Protein 1HQQ (pdb70)

Nearest PDB structures (foldseek):
  1hqq-assembly1_F  TM=1.083E+00  e=6.250E-01  unclassified
  1hqq-assembly1_H  TM=1.035E+00  e=6.250E-01  unclassified
  1hxz-assembly1_D  TM=1.042E+00  e=8.281E-01  unclassified
  1hxl-assembly1_C  TM=1.026E+00  e=1.023E+00  unclassified
  1hxl-assembly1_C-2  TM=1.026E+00  e=1.023E+00  unclassified

Sequence (528 aa):
GITGTWYNQLGSTFIVTAGADGALTGTYESAVGNAESRYVLTGRYDSAPATDGSGTALGWTVAWKNNYRNAHSATTWSGQYVGGAEARINTQWLLTSGTTEANAWKSTLVGHDTFTKVKRCCHPQCGAVEECGITGTWYNQLGSTFIVTAGADGALTGTYESAVGNAESRYVLTGRYDSAPATDGSGTALGWTVAWKNNYRNAHSATTWSGQYVGGAEARINTQWLLTSGTTEANAWKSTLVGHDTFTKVKRCCHPQCGAVEECGITGTWYNQLGSTFIVTAGADGALTGTYESAVGNAESRYVLTGRYDSAPATDGSGTALGWTVAWKNNYRNAHSATTWSGQYVGGAEARINTQWLLTSGTTEANAWKSTLVGHDTFTKVKRCCHPQCGAVEECGITGTWYNQLGSTFIVTAGADGALTGTYESAVGNAESRYVLTGRYDSAPATDGSGTALGWTVAWKNNYRNAHSATTWSGQYVGGAEARINTQWLLTSGTTEANAWKSTLVGHDTFTKVKRCCHPQCGAVEEC

Secondary structure (DSSP, 8-state):
---EEEE-SSSEEEEEEE-TTSEEEEEEEESS--GGG-EEEEEEE-SS--SSS--EEEEEEEEEE-SS-EEEEEEEEEEEEE-STT-EEEEEEEEEE---GGGGGG-EEEEEEEEES--/--SEEEE-TTSEEEEEEE-TTSEEEEEEEESS--GGG-EEEEEEE-SS--SSS--EEEEEEEEEE-SS-EEEEEEEEEEEEE-STT-EEEEEEEEEE---GGGGGG-EEEEEEEEES--/---EEEE-TTSEEEEEEE-TTSEEEEEEEESS--GGG-EEEEEEE-SS--SSS--EEEEEEEEEE-SS-EEEEEEEEEEEEE-STT-EEEEEEEEEE---GGGGGG-EEEEEEEEES--/--SEEEE-SSSEEEEEEE-TTSEEEEEEEESS--GGG-EEEEEEE-SS--SSS--EEEEEEEEEE-SS-EEEEEEEEEEEEE-STT-EEEEEEEEEE---GGGGGG-EEEEEEEEES--/---SGGGT--S--/---SGGGT--S--/---SGGGT--S--/---SGGGT--S--

InterPro domains:
  IPR005468 Avidin/streptavidin [PF01382] (38-156)
  IPR005468 Avidin/streptavidin [PS51326] (37-159)
  IPR005469 Avidin [PR00709] (41-55)
  IPR005469 Avidin [PR00709] (61-69)
  IPR005469 Avidin [PR00709] (90-102)
  IPR005469 Avidin [PR00709] (112-122)
  IPR005469 Avidin [PR00709] (128-139)
  IPR005469 Avidin [PR00709] (144-160)
  IPR017889 Avidin-like, conserved site [PS00577] (142-156)
  IPR036896 Avidin-like superfamily [G3DSA:2.40.128.30] (25-167)
  IPR036896 Avidin-like superfamily [SSF50876] (41-161)
  IPR051764 Avidin/Streptavidin-related [PTHR34399] (16-161)

Structure (mmCIF, N/CA/C/O backbone):
data_1HQQ
#
_entry.id   1HQQ
#
_cell.length_a   58.133
_cell.length_b   89.299
_cell.length_c   58.137
_cell.angle_alpha   90.00
_cell.angle_beta   90.57
_cell.angle_gamma   90.00
#
_symmetry.space_group_name_H-M   'P 1 21 1'
#
loop_
_entity.id
_entity.type
_entity.pdbx_description
1 polymer STREPTAVIDIN
2 polymer MP-2
3 water water
#
loop_
_atom_site.group_PDB
_atom_site.id
_atom_site.type_symbol
_atom_site.label_atom_id
_atom_site.label_alt_id
_atom_site.label_comp_id
_atom_site.label_asym_id
_atom_site.label_entity_id
_atom_site.label_seq_id
_atom_site.pdbx_PDB_ins_code
_atom_site.Cartn_x
_atom_site.Cartn_y
_atom_site.Cartn_z
_atom_site.occupancy
_atom_site.B_iso_or_equiv
_atom_site.auth_seq_id
_atom_site.auth_comp_id
_atom_site.auth_asym_id
_atom_site.auth_atom_id
_atom_site.pdbx_PDB_model_num
ATOM 1 N N . GLY A 1 6 ? 14.770 34.726 44.087 1.00 19.42 16 GLY A N 1
ATOM 2 C CA . GLY A 1 6 ? 13.418 34.181 43.780 1.00 18.92 16 GLY A CA 1
ATOM 3 C C . GLY A 1 6 ? 13.465 32.921 42.936 1.00 17.55 16 GLY A C 1
ATOM 4 O O . GLY A 1 6 ? 12.495 32.167 42.882 1.00 18.08 16 GLY A O 1
ATOM 5 N N . ILE A 1 7 ? 14.596 32.689 42.277 1.00 15.85 17 ILE A N 1
ATOM 6 C CA . ILE A 1 7 ? 14.760 31.513 41.424 1.00 14.45 17 ILE A CA 1
ATOM 7 C C . ILE A 1 7 ? 15.253 30.287 42.188 1.00 13.15 17 ILE A C 1
ATOM 8 O O . ILE A 1 7 ? 14.856 29.160 41.887 1.00 13.63 17 ILE A O 1
ATOM 13 N N . THR A 1 8 ? 16.117 30.506 43.174 1.00 11.99 18 THR A N 1
ATOM 14 C CA . THR A 1 8 ? 16.660 29.409 43.969 1.00 12.30 18 THR A CA 1
ATOM 15 C C . THR A 1 8 ? 15.559 28.616 44.657 1.00 11.66 18 THR A C 1
ATOM 16 O O . THR A 1 8 ? 14.650 29.188 45.250 1.00 11.00 18 THR A O 1
ATOM 20 N N . GLY A 1 9 ? 15.649 27.295 44.573 1.00 12.39 19 GLY A N 1
ATOM 21 C CA . GLY A 1 9 ? 14.648 26.458 45.202 1.00 12.51 19 GLY A CA 1
ATOM 22 C C . GLY A 1 9 ? 14.232 25.282 44.344 1.00 13.11 19 GLY A C 1
ATOM 23 O O . GLY A 1 9 ? 14.884 24.954 43.346 1.00 12.48 19 GLY A O 1
ATOM 24 N N . THR A 1 10 ? 13.129 24.658 44.738 1.00 12.57 20 THR A N 1
ATOM 25 C CA . THR A 1 10 ? 12.582 23.499 44.045 1.00 11.77 20 THR A CA 1
ATOM 26 C C . THR A 1 10 ? 11.419 23.875 43.124 1.00 11.25 20 THR A C 1
ATOM 27 O O . THR A 1 10 ? 10.494 24.581 43.532 1.00 10.88 20 THR A O 1
ATOM 31 N N . TRP A 1 11 ? 11.471 23.405 41.879 1.00 10.69 21 TRP A N 1
ATOM 32 C CA . TRP A 1 11 ? 10.411 23.682 40.913 1.00 9.50 21 TRP A CA 1
ATOM 33 C C . TRP A 1 11 ? 9.841 22.378 40.364 1.00 10.32 21 TRP A C 1
ATOM 34 O O . TRP A 1 11 ? 10.539 21.360 40.303 1.00 10.90 21 TRP A O 1
ATOM 45 N N . TYR A 1 12 ? 8.573 22.419 39.957 1.00 10.15 22 TYR A N 1
ATOM 46 C CA . TYR A 1 12 ? 7.881 21.248 39.425 1.00 10.94 22 TYR A CA 1
ATOM 47 C C . TYR A 1 12 ? 7.215 21.573 38.092 1.00 12.36 22 TYR A C 1
ATOM 48 O O . TYR A 1 12 ? 6.649 22.651 37.927 1.00 11.99 22 TYR A O 1
ATOM 57 N N . ASN A 1 13 ? 7.276 20.645 37.141 1.00 16.34 23 ASN A N 1
ATOM 58 C CA . ASN A 1 13 ? 6.629 20.872 35.854 1.00 18.82 23 ASN A CA 1
ATOM 59 C C . ASN A 1 13 ? 5.372 20.007 35.803 1.00 21.91 23 ASN A C 1
ATOM 60 O O . ASN A 1 13 ? 5.041 19.341 36.784 1.00 21.59 23 ASN A O 1
ATOM 65 N N . GLN A 1 14 ? 4.672 20.011 34.674 1.00 24.59 24 GLN A N 1
ATOM 66 C CA . GLN A 1 14 ? 3.444 19.234 34.549 1.00 29.04 24 GLN A CA 1
ATOM 67 C C . GLN A 1 14 ? 3.640 17.742 34.291 1.00 30.32 24 GLN A C 1
ATOM 68 O O . GLN A 1 14 ? 2.761 16.939 34.603 1.00 31.66 24 GLN A O 1
ATOM 74 N N . LEU A 1 15 ? 4.783 17.368 33.722 1.00 30.94 25 LEU A N 1
ATOM 75 C CA . LEU A 1 15 ? 5.057 15.963 33.420 1.00 31.84 25 LEU A CA 1
ATOM 76 C C . LEU A 1 15 ? 5.297 15.101 34.650 1.00 31.29 25 LEU A C 1
ATOM 77 O O . LEU A 1 15 ? 4.915 13.933 34.681 1.00 33.28 25 LEU A O 1
ATOM 82 N N . GLY A 1 16 ? 5.933 15.676 35.663 1.00 30.36 26 GLY A N 1
ATOM 83 C CA . GLY A 1 16 ? 6.217 14.923 36.869 1.00 27.48 26 GLY A CA 1
ATOM 84 C C . GLY A 1 16 ? 7.705 14.911 37.154 1.00 26.19 26 GLY A C 1
ATOM 85 O O . GLY A 1 16 ? 8.248 13.931 37.672 1.00 27.52 26 GLY A O 1
ATOM 86 N N . SER A 1 17 ? 8.370 16.004 36.797 1.00 22.48 27 SER A N 1
ATOM 87 C CA . SER A 1 17 ? 9.801 16.134 37.021 1.00 19.30 27 SER A CA 1
ATOM 88 C C . SER A 1 17 ? 10.059 17.252 38.020 1.00 17.97 27 SER A C 1
ATOM 89 O O . SER A 1 17 ? 9.288 18.210 38.112 1.00 16.91 27 SER A O 1
ATOM 92 N N . THR A 1 18 ? 11.150 17.122 38.763 1.00 15.11 28 THR A N 1
ATOM 93 C CA . THR A 1 18 ? 11.523 18.106 39.766 1.00 16.30 28 THR A CA 1
ATOM 94 C C . THR A 1 18 ? 12.840 18.764 39.385 1.00 14.88 28 THR A C 1
ATOM 95 O O . THR A 1 18 ? 13.810 18.091 39.040 1.00 15.15 28 THR A O 1
ATOM 99 N N . PHE A 1 19 ? 12.850 20.089 39.451 1.00 14.73 29 PHE A N 1
ATOM 100 C CA . PHE A 1 19 ? 14.001 20.912 39.101 1.00 17.14 29 PHE A CA 1
ATOM 101 C C . PHE A 1 19 ? 14.486 21.619 40.373 1.00 17.40 29 PHE A C 1
ATOM 102 O O . PHE A 1 19 ? 13.792 22.473 40.919 1.00 16.50 29 PHE A O 1
ATOM 110 N N . ILE A 1 20 ? 15.666 21.233 40.854 1.00 15.55 30 ILE A N 1
ATOM 111 C CA . ILE A 1 20 ? 16.253 21.819 42.061 1.00 15.32 30 ILE A CA 1
ATOM 112 C C . ILE A 1 20 ? 17.404 22.701 41.599 1.00 14.42 30 ILE A C 1
ATOM 113 O O . ILE A 1 20 ? 18.379 22.207 41.041 1.00 13.62 30 ILE A O 1
ATOM 118 N N . VAL A 1 21 ? 17.303 24.002 41.841 1.00 13.82 31 VAL A N 1
ATOM 119 C CA . VAL A 1 21 ? 18.331 24.912 41.360 1.00 12.87 31 VAL A CA 1
ATOM 120 C C . VAL A 1 21 ? 18.793 25.976 42.352 1.00 13.75 31 VAL A C 1
ATOM 121 O O . VAL A 1 21 ? 18.087 26.321 43.299 1.00 13.82 31 VAL A O 1
ATOM 125 N N . THR A 1 22 ? 20.000 26.482 42.124 1.00 13.27 32 THR A N 1
ATOM 126 C CA . THR A 1 22 ? 20.568 27.544 42.943 1.00 13.51 32 THR A CA 1
ATOM 127 C C . THR A 1 22 ? 21.044 28.618 41.972 1.00 13.97 32 THR A C 1
ATOM 128 O O . THR A 1 22 ? 21.817 28.336 41.053 1.00 14.78 32 THR A O 1
ATOM 132 N N . ALA A 1 23 ? 20.556 29.839 42.163 1.00 14.42 33 ALA A N 1
ATOM 133 C CA . ALA A 1 23 ? 20.933 30.960 41.307 1.00 16.18 33 ALA A CA 1
ATOM 134 C C . ALA A 1 23 ? 22.051 31.744 41.984 1.00 17.34 33 ALA A C 1
ATOM 135 O O . ALA A 1 23 ? 21.844 32.353 43.035 1.00 19.08 33 ALA A O 1
ATOM 137 N N . GLY A 1 24 ? 23.237 31.711 41.382 1.00 17.30 34 GLY A N 1
ATOM 138 C CA . GLY A 1 24 ? 24.382 32.411 41.937 1.00 19.08 34 GLY A CA 1
ATOM 139 C C . GLY A 1 24 ? 24.340 33.894 41.635 1.00 20.10 34 GLY A C 1
ATOM 140 O O . GLY A 1 24 ? 23.649 34.326 40.715 1.00 18.89 34 GLY A O 1
ATOM 141 N N . ALA A 1 25 ? 25.081 34.678 42.413 1.00 21.30 35 ALA A N 1
ATOM 142 C CA . ALA A 1 25 ? 25.113 36.124 42.227 1.00 22.84 35 ALA A CA 1
ATOM 143 C C . ALA A 1 25 ? 25.727 36.509 40.886 1.00 23.13 35 ALA A C 1
ATOM 144 O O . ALA A 1 25 ? 25.435 37.576 40.348 1.00 25.41 35 ALA A O 1
ATOM 146 N N . ASP A 1 26 ? 26.566 35.629 40.351 1.00 24.09 36 ASP A N 1
ATOM 147 C CA . ASP A 1 26 ? 27.246 35.865 39.080 1.00 24.56 36 ASP A CA 1
ATOM 148 C C . ASP A 1 26 ? 26.419 35.510 37.840 1.00 23.03 36 ASP A C 1
ATOM 149 O O . ASP A 1 26 ? 26.915 35.607 36.715 1.00 23.80 36 ASP A O 1
ATOM 154 N N . GLY A 1 27 ? 25.171 35.098 38.042 1.00 19.70 37 GLY A N 1
ATOM 155 C CA . GLY A 1 27 ? 24.319 34.747 36.918 1.00 15.94 37 GLY A CA 1
ATOM 156 C C . GLY A 1 27 ? 24.345 33.267 36.581 1.00 14.02 37 GLY A C 1
ATOM 157 O O . GLY A 1 27 ? 23.799 32.840 35.565 1.00 14.03 37 GLY A O 1
ATOM 158 N N . ALA A 1 28 ? 24.978 32.474 37.434 1.00 12.38 38 ALA A N 1
ATOM 159 C CA . ALA A 1 28 ? 25.066 31.039 37.194 1.00 11.76 38 ALA A CA 1
ATOM 160 C C . ALA A 1 28 ? 23.901 30.268 37.803 1.00 12.55 38 ALA A C 1
ATOM 161 O O . ALA A 1 28 ? 23.367 30.647 38.847 1.00 12.22 38 ALA A O 1
ATOM 163 N N . LEU A 1 29 ? 23.503 29.192 37.128 1.00 11.31 39 LEU A N 1
ATOM 164 C CA . LEU A 1 29 ? 22.436 28.317 37.604 1.00 11.43 39 LEU A CA 1
ATOM 165 C C . LEU A 1 29 ? 23.066 26.943 37.713 1.00 11.49 39 LEU A C 1
ATOM 166 O O . LEU A 1 29 ? 23.679 26.461 36.762 1.00 11.57 39 LEU A O 1
ATOM 171 N N . THR A 1 30 ? 22.936 26.323 38.876 1.00 11.78 40 THR A N 1
ATOM 172 C CA . THR A 1 30 ? 23.496 24.998 39.090 1.00 12.70 40 THR A CA 1
ATOM 173 C C . THR A 1 30 ? 22.467 24.202 39.866 1.00 12.53 40 THR A C 1
ATOM 174 O O . THR A 1 30 ? 21.730 24.756 40.678 1.00 13.47 40 THR A O 1
ATOM 178 N N . GLY A 1 31 ? 22.406 22.904 39.622 1.00 9.74 41 GLY A N 1
ATOM 179 C CA . GLY A 1 31 ? 21.431 22.121 40.344 1.00 9.69 41 GLY A CA 1
ATOM 180 C C . GLY A 1 31 ? 21.267 20.729 39.802 1.00 10.08 41 GLY A C 1
ATOM 181 O O . GLY A 1 31 ? 22.172 20.180 39.180 1.00 9.58 41 GLY A O 1
ATOM 182 N N . THR A 1 32 ? 20.097 20.157 40.042 1.00 9.86 42 THR A N 1
ATOM 183 C CA . THR A 1 32 ? 19.815 18.809 39.583 1.00 11.17 42 THR A CA 1
ATOM 184 C C . THR A 1 32 ? 18.401 18.706 39.035 1.00 11.99 42 THR A C 1
ATOM 185 O O . THR A 1 32 ? 17.491 19.409 39.479 1.00 13.18 42 THR A O 1
ATOM 189 N N . TYR A 1 33 ? 18.234 17.839 38.046 1.00 11.75 43 TYR A N 1
ATOM 190 C CA . TYR A 1 33 ? 16.937 17.604 37.434 1.00 11.25 43 TYR A CA 1
ATOM 191 C C . TYR A 1 33 ? 16.647 16.146 37.770 1.00 13.31 43 TYR A C 1
ATOM 192 O O . TYR A 1 33 ? 17.471 15.276 37.498 1.00 14.43 43 TYR A O 1
ATOM 201 N N . GLU A 1 34 ? 15.493 15.876 38.371 1.00 13.87 44 GLU A N 1
ATOM 202 C CA . GLU A 1 34 ? 15.170 14.509 38.765 1.00 16.31 44 GLU A CA 1
ATOM 203 C C . GLU A 1 34 ? 13.703 14.134 38.605 1.00 15.69 44 GLU A C 1
ATOM 204 O O . GLU A 1 34 ? 12.862 14.969 38.284 1.00 16.10 44 GLU A O 1
ATOM 210 N N . SER A 1 35 ? 13.407 12.859 38.827 1.00 16.44 45 SER A N 1
ATOM 211 C CA . SER A 1 35 ? 12.041 12.367 38.732 1.00 18.86 45 SER A CA 1
ATOM 212 C C . SER A 1 35 ? 11.291 12.771 39.998 1.00 21.45 45 SER A C 1
ATOM 213 O O . SER A 1 35 ? 11.891 13.260 40.956 1.00 20.23 45 SER A O 1
ATOM 216 N N . ALA A 1 36 ? 9.981 12.551 40.003 1.00 24.43 46 ALA A N 1
ATOM 217 C CA . ALA A 1 36 ? 9.153 12.896 41.154 1.00 27.31 46 ALA A CA 1
ATOM 218 C C . ALA A 1 36 ? 9.627 12.186 42.419 1.00 28.72 46 ALA A C 1
ATOM 219 O O . ALA A 1 36 ? 9.569 12.750 43.513 1.00 29.61 46 ALA A O 1
ATOM 221 N N . VAL A 1 37 ? 10.096 10.950 42.261 1.00 29.69 47 VAL A N 1
ATOM 222 C CA . VAL A 1 37 ? 10.575 10.147 43.385 1.00 30.88 47 VAL A CA 1
ATOM 223 C C . VAL A 1 37 ? 11.942 10.595 43.907 1.00 30.36 47 VAL A C 1
ATOM 224 O O . VAL A 1 37 ? 12.237 10.449 45.093 1.00 30.83 47 VAL A O 1
ATOM 228 N N . GLY A 1 38 ? 12.778 11.121 43.017 1.00 29.53 48 GLY A N 1
ATOM 229 C CA . GLY A 1 38 ? 14.092 11.593 43.421 1.00 28.93 48 GLY A CA 1
ATOM 230 C C . GLY A 1 38 ? 15.177 10.540 43.586 1.00 27.92 48 GLY A C 1
ATOM 231 O O . GLY A 1 38 ? 16.230 10.827 44.157 1.00 28.67 48 GLY A O 1
ATOM 232 N N . ASN A 1 39 ? 14.937 9.326 43.098 1.00 26.16 49 ASN A N 1
ATOM 233 C CA . ASN A 1 39 ? 15.930 8.256 43.204 1.00 23.77 49 ASN A CA 1
ATOM 234 C C . ASN A 1 39 ? 17.234 8.659 42.508 1.00 22.50 49 ASN A C 1
ATOM 235 O O . ASN A 1 39 ? 17.218 9.403 41.524 1.00 21.39 49 ASN A O 1
ATOM 240 N N . ALA A 1 40 ? 18.354 8.154 43.019 1.00 19.94 50 ALA A N 1
ATOM 241 C CA . ALA A 1 40 ? 19.679 8.459 42.478 1.00 19.22 50 ALA A CA 1
ATOM 242 C C . ALA A 1 40 ? 19.849 8.179 40.986 1.00 18.37 50 ALA A C 1
ATOM 243 O O . ALA A 1 40 ? 20.523 8.931 40.280 1.00 17.40 50 ALA A O 1
ATOM 245 N N . GLU A 1 41 ? 19.251 7.096 40.504 1.00 17.20 51 GLU A N 1
ATOM 246 C CA . GLU A 1 41 ? 19.377 6.740 39.098 1.00 17.28 51 GLU A CA 1
ATOM 247 C C . GLU A 1 41 ? 18.694 7.707 38.143 1.00 16.45 51 GLU A C 1
ATOM 248 O O . GLU A 1 41 ? 19.017 7.736 36.956 1.00 15.15 51 GLU A O 1
ATOM 254 N N . SER A 1 42 ? 17.758 8.503 38.650 1.00 15.46 52 SER A N 1
ATOM 255 C CA . SER A 1 42 ? 17.042 9.438 37.789 1.00 15.53 52 SER A CA 1
ATOM 256 C C . SER A 1 42 ? 17.456 10.888 38.013 1.00 13.48 52 SER A C 1
ATOM 257 O O . SER A 1 42 ? 16.782 11.809 37.549 1.00 14.30 52 SER A O 1
ATOM 260 N N . ARG A 1 43 ? 18.567 11.087 38.713 1.00 11.93 53 ARG A N 1
ATOM 261 C CA . ARG A 1 43 ? 19.059 12.436 38.999 1.00 12.44 53 ARG A CA 1
ATOM 262 C C . ARG A 1 43 ? 20.161 12.835 38.021 1.00 11.10 53 ARG A C 1
ATOM 263 O O . ARG A 1 43 ? 21.127 12.098 37.834 1.00 10.35 53 ARG A O 1
ATOM 271 N N . TYR A 1 44 ? 20.011 14.004 37.401 1.00 9.90 54 TYR A N 1
ATOM 272 C CA . TYR A 1 44 ? 20.995 14.479 36.434 1.00 8.42 54 TYR A CA 1
ATOM 273 C C . TYR A 1 44 ? 21.438 15.903 36.735 1.00 9.38 54 TYR A C 1
ATOM 274 O O . TYR A 1 44 ? 20.650 16.721 37.208 1.00 10.26 54 TYR A O 1
ATOM 283 N N . VAL A 1 45 ? 22.703 16.189 36.449 1.00 8.92 55 VAL A N 1
ATOM 284 C CA . VAL A 1 45 ? 23.264 17.517 36.680 1.00 9.19 55 VAL A CA 1
ATOM 285 C C . VAL A 1 45 ? 22.755 18.528 35.662 1.00 10.20 55 VAL A C 1
ATOM 286 O O . VAL A 1 45 ? 22.583 18.213 34.487 1.00 9.62 55 VAL A O 1
ATOM 290 N N . LEU A 1 46 ? 22.503 19.748 36.119 1.00 10.04 56 LEU A N 1
ATOM 291 C CA . LEU A 1 46 ? 22.063 20.796 35.217 1.00 11.25 56 LEU A CA 1
ATOM 292 C C . LEU A 1 46 ? 22.902 22.031 35.483 1.00 11.15 56 LEU A C 1
ATOM 293 O O . LEU A 1 46 ? 23.322 22.275 36.612 1.00 10.95 56 LEU A O 1
ATOM 298 N N . THR A 1 47 ? 23.171 22.787 34.427 1.00 9.61 57 THR A N 1
ATOM 299 C CA . THR A 1 47 ? 23.931 24.019 34.546 1.00 8.63 57 THR A CA 1
ATOM 300 C C . THR A 1 47 ? 23.316 25.012 33.580 1.00 9.14 57 THR A C 1
ATOM 301 O O . THR A 1 47 ? 22.821 24.630 32.522 1.00 9.32 57 THR A O 1
ATOM 305 N N . GLY A 1 48 ? 23.337 26.289 33.939 1.00 7.78 58 GLY A N 1
ATOM 306 C CA . GLY A 1 48 ? 22.751 27.279 33.062 1.00 7.24 58 GLY A CA 1
ATOM 307 C C . GLY A 1 48 ? 23.140 28.681 33.461 1.00 7.19 58 GLY A C 1
ATOM 308 O O . GLY A 1 48 ? 24.035 28.876 34.284 1.00 7.40 58 GLY A O 1
ATOM 309 N N . ARG A 1 49 ? 22.448 29.655 32.884 1.00 7.16 59 ARG A N 1
ATOM 310 C CA . ARG A 1 49 ? 22.722 31.064 33.153 1.00 8.42 59 ARG A CA 1
ATOM 311 C C . ARG A 1 49 ? 21.413 31.845 33.219 1.00 8.53 59 ARG A C 1
ATOM 312 O O . ARG A 1 49 ? 20.402 31.427 32.662 1.00 8.00 59 ARG A O 1
ATOM 320 N N . TYR A 1 50 ? 21.432 32.987 33.897 1.00 8.39 60 TYR A N 1
ATOM 321 C CA . TYR A 1 50 ? 20.241 33.819 33.977 1.00 7.87 60 TYR A CA 1
ATOM 322 C C . TYR A 1 50 ? 20.670 35.275 34.065 1.00 9.59 60 TYR A C 1
ATOM 323 O O . TYR A 1 50 ? 21.820 35.570 34.388 1.00 9.56 60 TYR A O 1
ATOM 332 N N . ASP A 1 51 ? 19.742 36.172 33.750 1.00 9.67 61 ASP A N 1
ATOM 333 C CA . ASP A 1 51 ? 19.992 37.610 33.792 1.00 9.73 61 ASP A CA 1
ATOM 334 C C . ASP A 1 51 ? 19.964 38.023 35.264 1.00 10.98 61 ASP A C 1
ATOM 335 O O . ASP A 1 51 ? 18.901 38.054 35.880 1.00 9.87 61 ASP A O 1
ATOM 340 N N . SER A 1 52 ? 21.129 38.346 35.819 1.00 11.93 62 SER A N 1
ATOM 341 C CA . SER A 1 52 ? 21.213 38.714 37.230 1.00 13.91 62 SER A CA 1
ATOM 342 C C . SER A 1 52 ? 20.819 40.157 37.539 1.00 15.15 62 SER A C 1
ATOM 343 O O . SER A 1 52 ? 20.834 40.572 38.700 1.00 15.04 62 SER A O 1
ATOM 346 N N . ALA A 1 53 ? 20.461 40.913 36.507 1.00 13.95 63 ALA A N 1
ATOM 347 C CA . ALA A 1 53 ? 20.039 42.304 36.681 1.00 16.27 63 ALA A CA 1
ATOM 348 C C . ALA A 1 53 ? 18.948 42.628 35.660 1.00 16.51 63 ALA A C 1
ATOM 349 O O . ALA A 1 53 ? 19.133 43.461 34.773 1.00 16.86 63 ALA A O 1
ATOM 351 N N . PRO A 1 54 ? 17.784 41.973 35.786 1.00 18.09 64 PRO A N 1
ATOM 352 C CA . PRO A 1 54 ? 16.657 42.181 34.874 1.00 18.91 64 PRO A CA 1
ATOM 353 C C . PRO A 1 54 ? 16.080 43.589 34.915 1.00 20.42 64 PRO A C 1
ATOM 354 O O . PRO A 1 54 ? 16.366 44.364 35.831 1.00 21.21 64 PRO A O 1
ATOM 358 N N . ALA A 1 55 ? 15.273 43.910 33.909 1.00 21.02 65 ALA A N 1
ATOM 359 C CA . ALA A 1 55 ? 14.630 45.213 33.813 1.00 23.90 65 ALA A CA 1
ATOM 360 C C . ALA A 1 55 ? 13.667 45.385 34.983 1.00 25.17 65 ALA A C 1
ATOM 361 O O . ALA A 1 55 ? 13.212 44.404 35.571 1.00 25.36 65 ALA A O 1
ATOM 363 N N . THR A 1 56 ? 13.359 46.633 35.316 1.00 28.21 66 THR A N 1
ATOM 364 C CA . THR A 1 56 ? 12.451 46.929 36.419 1.00 30.94 66 THR A CA 1
ATOM 365 C C . THR A 1 56 ? 11.104 47.448 35.919 1.00 32.10 66 THR A C 1
ATOM 366 O O . THR A 1 56 ? 10.389 48.146 36.642 1.00 32.81 66 THR A O 1
ATOM 370 N N . ASP A 1 57 ? 10.763 47.101 34.682 1.00 32.31 67 ASP A N 1
ATOM 371 C CA . ASP A 1 57 ? 9.506 47.529 34.080 1.00 32.08 67 ASP A CA 1
ATOM 372 C C . ASP A 1 57 ? 8.433 46.447 34.140 1.00 30.92 67 ASP A C 1
ATOM 373 O O . ASP A 1 57 ? 7.421 46.533 33.445 1.00 31.90 67 ASP A O 1
ATOM 378 N N . GLY A 1 58 ? 8.658 45.429 34.965 1.00 29.15 68 GLY A N 1
ATOM 379 C CA . GLY A 1 58 ? 7.690 44.354 35.091 1.00 27.30 68 GLY A CA 1
ATOM 380 C C . GLY A 1 58 ? 7.980 43.173 34.181 1.00 25.08 68 GLY A C 1
ATOM 381 O O . GLY A 1 58 ? 7.205 42.218 34.128 1.00 26.66 68 GLY A O 1
ATOM 382 N N . SER A 1 59 ? 9.094 43.237 33.459 1.00 22.58 69 SER A N 1
ATOM 383 C CA . SER A 1 59 ? 9.474 42.160 32.550 1.00 20.20 69 SER A CA 1
ATOM 384 C C . SER A 1 59 ? 9.999 40.949 33.311 1.00 18.42 69 SER A C 1
ATOM 385 O O . SER A 1 59 ? 10.433 41.058 34.461 1.00 17.40 69 SER A O 1
ATOM 388 N N . GLY A 1 60 ? 9.966 39.795 32.656 1.00 15.82 70 GLY A N 1
ATOM 389 C CA . GLY A 1 60 ? 10.459 38.582 33.278 1.00 14.47 70 GLY A CA 1
ATOM 390 C C . GLY A 1 60 ? 11.976 38.556 33.287 1.00 12.91 70 GLY A C 1
ATOM 391 O O . GLY A 1 60 ? 12.624 39.464 32.774 1.00 13.21 70 GLY A O 1
ATOM 392 N N . THR A 1 61 ? 12.543 37.508 33.872 1.00 10.85 71 THR A N 1
ATOM 393 C CA . THR A 1 61 ? 13.991 37.346 33.955 1.00 9.07 71 THR A CA 1
ATOM 394 C C . THR A 1 61 ? 14.401 36.227 32.999 1.00 9.17 71 THR A C 1
ATOM 395 O O . THR A 1 61 ? 14.037 35.074 33.210 1.00 8.68 71 THR A O 1
ATOM 399 N N . ALA A 1 62 ? 15.150 36.567 31.953 1.00 8.91 72 ALA A N 1
ATOM 400 C CA . ALA A 1 62 ? 15.584 35.576 30.971 1.00 7.96 72 ALA A CA 1
ATOM 401 C C . ALA A 1 62 ? 16.576 34.578 31.541 1.00 8.41 72 ALA A C 1
ATOM 402 O O . ALA A 1 62 ? 17.469 34.935 32.307 1.00 8.45 72 ALA A O 1
ATOM 404 N N . LEU A 1 63 ? 16.421 33.315 31.162 1.00 7.90 73 LEU A N 1
ATOM 405 C CA . LEU A 1 63 ? 17.325 32.283 31.646 1.00 8.91 73 LEU A CA 1
ATOM 406 C C . LEU A 1 63 ? 17.305 31.062 30.743 1.00 7.75 73 LEU A C 1
ATOM 407 O O . LEU A 1 63 ? 16.486 30.958 29.826 1.00 8.45 73 LEU A O 1
ATOM 412 N N . GLY A 1 64 ? 18.224 30.143 31.005 1.00 8.16 74 GLY A N 1
ATOM 413 C CA . GLY A 1 64 ? 18.278 28.920 30.230 1.00 6.17 74 GLY A CA 1
ATOM 414 C C . GLY A 1 64 ? 19.193 27.932 30.918 1.00 6.76 74 GLY A C 1
ATOM 415 O O . GLY A 1 64 ? 20.060 28.327 31.693 1.00 6.03 74 GLY A O 1
ATOM 416 N N . TRP A 1 65 ? 18.990 26.644 30.672 1.00 6.15 75 TRP A N 1
ATOM 417 C CA . TRP A 1 65 ? 19.864 25.649 31.269 1.00 6.76 75 TRP A CA 1
ATOM 418 C C . TRP A 1 65 ? 19.920 24.411 30.403 1.00 7.19 75 TRP A C 1
ATOM 419 O O . TRP A 1 65 ? 19.110 24.242 29.489 1.00 6.67 75 TRP A O 1
ATOM 430 N N . THR A 1 66 ? 20.893 23.556 30.688 1.00 6.16 76 THR A N 1
ATOM 431 C CA . THR A 1 66 ? 21.091 22.341 29.918 1.00 6.71 76 THR A CA 1
ATOM 432 C C . THR A 1 66 ? 21.225 21.140 30.828 1.00 7.64 76 THR A C 1
ATOM 433 O O . THR A 1 66 ? 21.738 21.243 31.946 1.00 7.38 76 THR A O 1
ATOM 437 N N . VAL A 1 67 ? 20.745 20.002 30.345 1.00 7.19 77 VAL A N 1
ATOM 438 C CA . VAL A 1 67 ? 20.879 18.754 31.069 1.00 8.22 77 VAL A CA 1
ATOM 439 C C . VAL A 1 67 ? 21.277 17.722 30.026 1.00 8.98 77 VAL A C 1
ATOM 440 O O . VAL A 1 67 ? 20.570 17.545 29.032 1.00 10.24 77 VAL A O 1
ATOM 444 N N . ALA A 1 68 ? 22.430 17.085 30.219 1.00 9.21 78 ALA A N 1
ATOM 445 C CA . ALA A 1 68 ? 22.866 16.020 29.322 1.00 8.85 78 ALA A CA 1
ATOM 446 C C . ALA A 1 68 ? 22.333 14.794 30.057 1.00 10.51 78 ALA A C 1
ATOM 447 O O . ALA A 1 68 ? 22.598 14.620 31.250 1.00 10.24 78 ALA A O 1
ATOM 449 N N . TRP A 1 69 ? 21.587 13.950 29.356 1.00 8.34 79 TRP A N 1
ATOM 450 C CA . TRP A 1 69 ? 20.969 12.793 29.986 1.00 9.41 79 TRP A CA 1
ATOM 451 C C . TRP A 1 69 ? 21.865 11.602 30.272 1.00 11.46 79 TRP A C 1
ATOM 452 O O . TRP A 1 69 ? 21.603 10.480 29.830 1.00 10.73 79 TRP A O 1
ATOM 463 N N . LYS A 1 70 ? 22.926 11.873 31.023 1.00 10.12 80 LYS A N 1
ATOM 464 C CA . LYS A 1 70 ? 23.863 10.846 31.444 1.00 10.36 80 LYS A CA 1
ATOM 465 C C . LYS A 1 70 ? 24.259 11.110 32.886 1.00 9.86 80 LYS A C 1
ATOM 466 O O . LYS A 1 70 ? 24.526 12.252 33.270 1.00 9.75 80 LYS A O 1
ATOM 472 N N . ASN A 1 71 ? 24.257 10.059 33.695 1.00 9.57 81 ASN A N 1
ATOM 473 C CA . ASN A 1 71 ? 24.703 10.166 35.074 1.00 10.05 81 ASN A CA 1
ATOM 474 C C . ASN A 1 71 ? 25.567 8.930 35.307 1.00 11.83 81 ASN A C 1
ATOM 475 O O . ASN A 1 71 ? 25.982 8.285 34.343 1.00 12.56 81 ASN A O 1
ATOM 480 N N . ASN A 1 72 ? 25.854 8.593 36.554 1.00 12.50 82 ASN A N 1
ATOM 481 C CA . ASN A 1 72 ? 26.709 7.439 36.796 1.00 15.45 82 ASN A CA 1
ATOM 482 C C . ASN A 1 72 ? 25.997 6.101 36.643 1.00 15.82 82 ASN A C 1
ATOM 483 O O . ASN A 1 72 ? 26.635 5.049 36.707 1.00 17.12 82 ASN A O 1
ATOM 488 N N . TYR A 1 73 ? 24.687 6.139 36.412 1.00 15.87 83 TYR A N 1
ATOM 489 C CA . TYR A 1 73 ? 23.902 4.914 36.263 1.00 15.97 83 TYR A CA 1
ATOM 490 C C . TYR A 1 73 ? 23.314 4.680 34.870 1.00 16.09 83 TYR A C 1
ATOM 491 O O . TYR A 1 73 ? 23.166 3.536 34.441 1.00 14.73 83 TYR A O 1
ATOM 500 N N . ARG A 1 74 ? 22.966 5.755 34.171 1.00 13.41 84 ARG A N 1
ATOM 501 C CA . ARG A 1 74 ? 22.339 5.627 32.859 1.00 13.51 84 ARG A CA 1
ATOM 502 C C . ARG A 1 74 ? 22.833 6.659 31.858 1.00 12.72 84 ARG A C 1
ATOM 503 O O . ARG A 1 74 ? 23.413 7.677 32.234 1.00 11.81 84 ARG A O 1
ATOM 511 N N . ASN A 1 75 ? 22.589 6.389 30.580 1.00 12.65 85 ASN A N 1
ATOM 512 C CA . ASN A 1 75 ? 22.982 7.310 29.518 1.00 12.64 85 ASN A CA 1
ATOM 513 C C . ASN A 1 75 ? 22.006 7.183 28.354 1.00 11.93 85 ASN A C 1
ATOM 514 O O . ASN A 1 75 ? 21.919 6.134 27.713 1.00 13.87 85 ASN A O 1
ATOM 519 N N . ALA A 1 76 ? 21.272 8.257 28.084 1.00 10.00 86 ALA A N 1
ATOM 520 C CA . ALA A 1 76 ? 20.296 8.263 27.002 1.00 8.97 86 ALA A CA 1
ATOM 521 C C . ALA A 1 76 ? 20.832 8.911 25.725 1.00 9.10 86 ALA A C 1
ATOM 522 O O . ALA A 1 76 ? 20.071 9.157 24.785 1.00 10.50 86 ALA A O 1
ATOM 524 N N . HIS A 1 77 ? 22.136 9.179 25.696 1.00 8.19 87 HIS A N 1
ATOM 525 C CA . HIS A 1 77 ? 22.789 9.792 24.538 1.00 7.95 87 HIS A CA 1
ATOM 526 C C . HIS A 1 77 ? 21.969 10.930 23.948 1.00 6.81 87 HIS A C 1
ATOM 527 O O . HIS A 1 77 ? 21.645 10.941 22.754 1.00 8.17 87 HIS A O 1
ATOM 534 N N . SER A 1 78 ? 21.643 11.891 24.800 1.00 8.39 88 SER A N 1
ATOM 535 C CA . SER A 1 78 ? 20.859 13.047 24.391 1.00 7.56 88 SER A CA 1
ATOM 536 C C . SER A 1 78 ? 21.008 14.171 25.404 1.00 7.43 88 SER A C 1
ATOM 537 O O . SER A 1 78 ? 21.515 13.971 26.507 1.00 7.50 88 SER A O 1
ATOM 540 N N . ALA A 1 79 ? 20.573 15.362 25.016 1.00 7.06 89 ALA A N 1
ATOM 541 C CA . ALA A 1 79 ? 20.659 16.521 25.891 1.00 6.63 89 ALA A CA 1
ATOM 542 C C . ALA A 1 79 ? 19.502 17.454 25.600 1.00 6.35 89 ALA A C 1
ATOM 543 O O . ALA A 1 79 ? 19.072 17.587 24.452 1.00 6.28 89 ALA A O 1
ATOM 545 N N . THR A 1 80 ? 19.002 18.096 26.649 1.00 5.45 90 THR A N 1
ATOM 546 C CA . THR A 1 80 ? 17.901 19.031 26.515 1.00 5.13 90 THR A CA 1
ATOM 547 C C . THR A 1 80 ? 18.290 20.403 27.031 1.00 5.20 90 THR A C 1
ATOM 548 O O . THR A 1 80 ? 19.001 20.529 28.031 1.00 5.63 90 THR A O 1
ATOM 552 N N . THR A 1 81 ? 17.829 21.434 26.336 1.00 5.38 91 THR A N 1
ATOM 553 C CA . THR A 1 81 ? 18.084 22.798 26.771 1.00 6.38 91 THR A CA 1
ATOM 554 C C . THR A 1 81 ? 16.725 23.464 26.897 1.00 5.96 91 THR A C 1
ATOM 555 O O . THR A 1 81 ? 15.872 23.319 26.020 1.00 7.53 91 THR A O 1
ATOM 559 N N . TRP A 1 82 ? 16.535 24.177 28.000 1.00 4.50 92 TRP A N 1
ATOM 560 C CA . TRP A 1 82 ? 15.304 24.900 28.278 1.00 4.36 92 TRP A CA 1
ATOM 561 C C . TRP A 1 82 ? 15.642 26.381 28.197 1.00 5.66 92 TRP A C 1
ATOM 562 O O . TRP A 1 82 ? 16.624 26.826 28.787 1.00 6.44 92 TRP A O 1
ATOM 573 N N . SER A 1 83 ? 14.826 27.129 27.468 1.00 5.55 93 SER A N 1
ATOM 574 C CA . SER A 1 83 ? 15.017 28.566 27.317 1.00 6.22 93 SER A CA 1
ATOM 575 C C . SER A 1 83 ? 13.701 29.237 27.701 1.00 6.59 93 SER A C 1
ATOM 576 O O . SER A 1 83 ? 12.642 28.861 27.213 1.00 7.14 93 SER A O 1
ATOM 579 N N . GLY A 1 84 ? 13.760 30.233 28.575 1.00 7.48 94 GLY A N 1
ATOM 580 C CA . GLY A 1 84 ? 12.527 30.892 28.961 1.00 7.43 94 GLY A CA 1
ATOM 581 C C . GLY A 1 84 ? 12.747 32.037 29.919 1.00 7.26 94 GLY A C 1
ATOM 582 O O . GLY A 1 84 ? 13.804 32.665 29.917 1.00 6.80 94 GLY A O 1
ATOM 583 N N . GLN A 1 85 ? 11.741 32.315 30.738 1.00 7.37 95 GLN A N 1
ATOM 584 C CA . GLN A 1 85 ? 11.869 33.391 31.698 1.00 9.44 95 GLN A CA 1
ATOM 585 C C . GLN A 1 85 ? 11.140 33.109 32.994 1.00 8.90 95 GLN A C 1
ATOM 586 O O . GLN A 1 85 ? 10.136 32.392 33.029 1.00 8.91 95 GLN A O 1
ATOM 592 N N . TYR A 1 86 ? 11.687 33.663 34.065 1.00 9.81 96 TYR A N 1
ATOM 593 C CA . TYR A 1 86 ? 11.131 33.528 35.401 1.00 10.44 96 TYR A CA 1
ATOM 594 C C . TYR A 1 86 ? 10.223 34.724 35.662 1.00 12.28 96 TYR A C 1
ATOM 595 O O . TYR A 1 86 ? 10.616 35.864 35.426 1.00 12.04 96 TYR A O 1
ATOM 604 N N . VAL A 1 87 ? 9.011 34.458 36.139 1.00 12.34 97 VAL A N 1
ATOM 605 C CA . VAL A 1 87 ? 8.059 35.515 36.462 1.00 16.04 97 VAL A CA 1
ATOM 606 C C . VAL A 1 87 ? 7.769 35.399 37.962 1.00 17.81 97 VAL A C 1
ATOM 607 O O . VAL A 1 87 ? 7.245 34.385 38.423 1.00 17.73 97 VAL A O 1
ATOM 611 N N . GLY A 1 88 ? 8.136 36.428 38.720 1.00 19.97 98 GLY A N 1
ATOM 612 C CA . GLY A 1 88 ? 7.921 36.406 40.157 1.00 22.53 98 GLY A CA 1
ATOM 613 C C . GLY A 1 88 ? 6.488 36.684 40.573 1.00 24.93 98 GLY A C 1
ATOM 614 O O . GLY A 1 88 ? 5.630 36.947 39.731 1.00 25.98 98 GLY A O 1
ATOM 615 N N . GLY A 1 89 ? 6.230 36.625 41.877 1.00 27.34 99 GLY A N 1
ATOM 616 C CA . GLY A 1 89 ? 4.890 36.876 42.383 1.00 28.58 99 GLY A CA 1
ATOM 617 C C . GLY A 1 89 ? 4.362 35.733 43.231 1.00 29.79 99 GLY A C 1
ATOM 618 O O . GLY A 1 89 ? 5.020 34.701 43.367 1.00 30.54 99 GLY A O 1
ATOM 619 N N . ALA A 1 90 ? 3.174 35.913 43.802 1.00 30.22 100 ALA A N 1
ATOM 620 C CA . ALA A 1 90 ? 2.560 34.887 44.641 1.00 30.65 100 ALA A CA 1
ATOM 621 C C . ALA A 1 90 ? 2.369 33.603 43.847 1.00 30.83 100 ALA A C 1
ATOM 622 O O . ALA A 1 90 ? 2.281 32.513 44.412 1.00 31.49 100 ALA A O 1
ATOM 624 N N . GLU A 1 91 ? 2.303 33.748 42.529 1.00 30.78 101 GLU A N 1
ATOM 625 C CA . GLU A 1 91 ? 2.126 32.619 41.628 1.00 29.87 101 GLU A CA 1
ATOM 626 C C . GLU A 1 91 ? 3.328 32.554 40.689 1.00 26.85 101 GLU A C 1
ATOM 627 O O . GLU A 1 91 ? 3.180 32.522 39.468 1.00 27.42 101 GLU A O 1
ATOM 633 N N . ALA A 1 92 ? 4.519 32.540 41.279 1.00 23.30 102 ALA A N 1
ATOM 634 C CA . ALA A 1 92 ? 5.759 32.494 40.515 1.00 19.53 102 ALA A CA 1
ATOM 635 C C . ALA A 1 92 ? 5.795 31.316 39.553 1.00 17.91 102 ALA A C 1
ATOM 636 O O . ALA A 1 92 ? 5.279 30.237 39.843 1.00 15.72 102 ALA A O 1
ATOM 638 N N . ARG A 1 93 ? 6.422 31.528 38.404 1.00 15.34 103 ARG A N 1
ATOM 639 C CA . ARG A 1 93 ? 6.527 30.484 37.400 1.00 15.38 103 ARG A CA 1
ATOM 640 C C . ARG A 1 93 ? 7.703 30.713 36.474 1.00 13.13 103 ARG A C 1
ATOM 641 O O . ARG A 1 93 ? 8.176 31.837 36.309 1.00 12.58 103 ARG A O 1
ATOM 649 N N . ILE A 1 94 ? 8.182 29.626 35.886 1.00 10.03 104 ILE A N 1
ATOM 650 C CA . ILE A 1 94 ? 9.251 29.700 34.904 1.00 9.43 104 ILE A CA 1
ATOM 651 C C . ILE A 1 94 ? 8.618 29.106 33.649 1.00 9.05 104 ILE A C 1
ATOM 652 O O . ILE A 1 94 ? 8.290 27.920 33.613 1.00 9.83 104 ILE A O 1
ATOM 657 N N . ASN A 1 95 ? 8.416 29.946 32.641 1.00 7.95 105 ASN A N 1
ATOM 658 C CA . ASN A 1 95 ? 7.810 29.539 31.375 1.00 9.29 105 ASN A CA 1
ATOM 659 C C . ASN A 1 95 ? 8.926 29.236 30.393 1.00 8.05 105 ASN A C 1
ATOM 660 O O . ASN A 1 95 ? 9.754 30.098 30.107 1.00 8.51 105 ASN A O 1
ATOM 665 N N . THR A 1 96 ? 8.947 28.016 29.869 1.00 7.13 106 THR A N 1
ATOM 666 C CA . THR A 1 96 ? 10.009 27.646 28.950 1.00 7.79 106 THR A CA 1
ATOM 667 C C . THR A 1 96 ? 9.576 26.899 27.700 1.00 7.83 106 THR A C 1
ATOM 668 O O . THR A 1 96 ? 8.442 26.440 27.570 1.00 7.81 106 THR A O 1
ATOM 672 N N . GLN A 1 97 ? 10.525 26.804 26.780 1.00 8.96 107 GLN A N 1
ATOM 673 C CA . GLN A 1 97 ? 10.374 26.046 25.555 1.00 7.85 107 GLN A CA 1
ATOM 674 C C . GLN A 1 97 ? 11.692 25.286 25.557 1.00 6.81 107 GLN A C 1
ATOM 675 O O . GLN A 1 97 ? 12.718 25.818 25.992 1.00 7.78 107 GLN A O 1
ATOM 681 N N . TRP A 1 98 ? 11.671 24.031 25.131 1.00 7.16 108 TRP A N 1
ATOM 682 C CA . TRP A 1 98 ? 12.890 23.243 25.145 1.00 7.41 108 TRP A CA 1
ATOM 683 C C . TRP A 1 98 ? 13.207 22.528 23.847 1.00 7.20 108 TRP A C 1
ATOM 684 O O . TRP A 1 98 ? 12.339 22.346 22.989 1.00 6.93 108 TRP A O 1
ATOM 695 N N . LEU A 1 99 ? 14.470 22.126 23.728 1.00 5.97 109 LEU A N 1
ATOM 696 C CA . LEU A 1 99 ? 14.967 21.398 22.568 1.00 5.64 109 LEU A CA 1
ATOM 697 C C . LEU A 1 99 ? 15.723 20.170 23.063 1.00 6.19 109 LEU A C 1
ATOM 698 O O . LEU A 1 99 ? 16.705 20.286 23.796 1.00 8.18 109 LEU A O 1
ATOM 703 N N . LEU A 1 100 ? 15.257 18.996 22.661 1.00 6.61 110 LEU A N 1
ATOM 704 C CA . LEU A 1 100 ? 15.884 17.739 23.048 1.00 7.02 110 LEU A CA 1
ATOM 705 C C . LEU A 1 100 ? 16.564 17.143 21.823 1.00 6.75 110 LEU A C 1
ATOM 706 O O . LEU A 1 100 ? 15.897 16.749 20.871 1.00 8.61 110 LEU A O 1
ATOM 711 N N . THR A 1 101 ? 17.893 17.100 21.844 1.00 7.04 111 THR A N 1
ATOM 712 C CA . THR A 1 101 ? 18.656 16.556 20.725 1.00 7.00 111 THR A CA 1
ATOM 713 C C . THR A 1 101 ? 19.293 15.221 21.096 1.00 7.74 111 THR A C 1
ATOM 714 O O . THR A 1 101 ? 19.936 15.096 22.136 1.00 7.54 111 THR A O 1
ATOM 718 N N . SER A 1 102 ? 19.110 14.228 20.237 1.00 8.47 112 SER A N 1
ATOM 719 C CA . SER A 1 102 ? 19.691 12.908 20.465 1.00 10.40 112 SER A CA 1
ATOM 720 C C . SER A 1 102 ? 20.898 12.727 19.558 1.00 11.04 112 SER A C 1
ATOM 721 O O . SER A 1 102 ? 20.935 13.273 18.455 1.00 12.05 112 SER A O 1
ATOM 724 N N . GLY A 1 103 ? 21.890 11.972 20.024 1.00 11.32 113 GLY A N 1
ATOM 725 C CA . GLY A 1 103 ? 23.048 11.708 19.187 1.00 11.64 113 GLY A CA 1
ATOM 726 C C . GLY A 1 103 ? 22.556 10.783 18.087 1.00 12.46 113 GLY A C 1
ATOM 727 O O . GLY A 1 103 ? 21.957 9.741 18.379 1.00 13.95 113 GLY A O 1
ATOM 728 N N . THR A 1 104 ? 22.782 11.156 16.829 1.00 12.87 114 THR A N 1
ATOM 729 C CA . THR A 1 104 ? 22.322 10.342 15.704 1.00 14.14 114 THR A CA 1
ATOM 730 C C . THR A 1 104 ? 23.379 10.184 14.620 1.00 13.64 114 THR A C 1
ATOM 731 O O . THR A 1 104 ? 24.401 10.866 14.621 1.00 12.57 114 THR A O 1
ATOM 735 N N . THR A 1 105 ? 23.114 9.276 13.686 1.00 15.66 115 THR A N 1
ATOM 736 C CA . THR A 1 105 ? 24.013 9.067 12.564 1.00 18.14 115 THR A CA 1
ATOM 737 C C . THR A 1 105 ? 23.682 10.182 11.577 1.00 19.73 115 THR A C 1
ATOM 738 O O . THR A 1 105 ? 22.699 10.906 11.759 1.00 18.88 115 THR A O 1
ATOM 742 N N . GLU A 1 106 ? 24.500 10.325 10.540 1.00 21.16 116 GLU A N 1
ATOM 743 C CA . GLU A 1 106 ? 24.282 11.349 9.524 1.00 22.86 116 GLU A CA 1
ATOM 744 C C . GLU A 1 106 ? 22.888 11.244 8.910 1.00 22.01 116 GLU A C 1
ATOM 745 O O . GLU A 1 106 ? 22.191 12.245 8.742 1.00 20.67 116 GLU A O 1
ATOM 751 N N . ALA A 1 107 ? 22.499 10.018 8.577 1.00 20.60 117 ALA A N 1
ATOM 752 C CA . ALA A 1 107 ? 21.216 9.745 7.945 1.00 20.08 117 ALA A CA 1
ATOM 753 C C . ALA A 1 107 ? 19.990 10.103 8.777 1.00 19.07 117 ALA A C 1
ATOM 754 O O . ALA A 1 107 ? 18.934 10.403 8.224 1.00 18.27 117 ALA A O 1
ATOM 756 N N . ASN A 1 108 ? 20.123 10.066 10.098 1.00 16.46 118 ASN A N 1
ATOM 757 C CA . ASN A 1 108 ? 18.999 10.376 10.969 1.00 15.95 118 ASN A CA 1
ATOM 758 C C . ASN A 1 108 ? 19.066 11.766 11.587 1.00 14.17 118 ASN A C 1
ATOM 759 O O . ASN A 1 108 ? 18.240 12.106 12.430 1.00 14.09 118 ASN A O 1
ATOM 764 N N . ALA A 1 109 ? 20.038 12.564 11.166 1.00 12.79 119 ALA A N 1
ATOM 765 C CA . ALA A 1 109 ? 20.204 13.905 11.713 1.00 12.95 119 ALA A CA 1
ATOM 766 C C . ALA A 1 109 ? 18.979 14.800 11.533 1.00 13.17 119 ALA A C 1
ATOM 767 O O . ALA A 1 109 ? 18.699 15.656 12.376 1.00 13.19 119 ALA A O 1
ATOM 769 N N . TRP A 1 110 ? 18.240 14.603 10.447 1.00 13.26 120 TRP A N 1
ATOM 770 C CA . TRP A 1 110 ? 17.066 15.435 10.189 1.00 12.74 120 TRP A CA 1
ATOM 771 C C . TRP A 1 110 ? 15.998 15.316 11.278 1.00 12.79 120 TRP A C 1
ATOM 772 O O . TRP A 1 110 ? 15.220 16.244 11.493 1.00 14.38 120 TRP A O 1
ATOM 783 N N . LYS A 1 111 ? 15.969 14.182 11.970 1.00 11.77 121 LYS A N 1
ATOM 784 C CA . LYS A 1 111 ? 14.982 13.946 13.022 1.00 13.46 121 LYS A CA 1
ATOM 785 C C . LYS A 1 111 ? 15.646 13.790 14.388 1.00 12.13 121 LYS A C 1
ATOM 786 O O . LYS A 1 111 ? 15.194 13.017 15.228 1.00 12.70 121 LYS A O 1
ATOM 792 N N . SER A 1 112 ? 16.710 14.547 14.614 1.00 9.15 122 SER A N 1
ATOM 793 C CA . SER A 1 112 ? 17.450 14.457 15.869 1.00 8.81 122 SER A CA 1
ATOM 794 C C . SER A 1 112 ? 16.938 15.348 16.991 1.00 7.82 122 SER A C 1
ATOM 795 O O . SER A 1 112 ? 17.291 15.147 18.156 1.00 7.03 122 SER A O 1
ATOM 798 N N . THR A 1 113 ? 16.094 16.314 16.653 1.00 7.09 123 THR A N 1
ATOM 799 C CA . THR A 1 113 ? 15.644 17.272 17.653 1.00 6.62 123 THR A CA 1
ATOM 800 C C . THR A 1 113 ? 14.149 17.420 17.871 1.00 7.07 123 THR A C 1
ATOM 801 O O . THR A 1 113 ? 13.401 17.706 16.940 1.00 7.58 123 THR A O 1
ATOM 805 N N . LEU A 1 114 ? 13.738 17.243 19.123 1.00 6.84 124 LEU A N 1
ATOM 806 C CA . LEU A 1 114 ? 12.345 17.386 19.524 1.00 6.11 124 LEU A CA 1
ATOM 807 C C . LEU A 1 114 ? 12.183 18.768 20.147 1.00 6.95 124 LEU A C 1
ATOM 808 O O . LEU A 1 114 ? 13.118 19.297 20.747 1.00 6.74 124 LEU A O 1
ATOM 813 N N . VAL A 1 115 ? 11.000 19.351 20.002 1.00 7.36 125 VAL A N 1
ATOM 814 C CA . VAL A 1 115 ? 10.733 20.664 20.581 1.00 7.28 125 VAL A CA 1
ATOM 815 C C . VAL A 1 115 ? 9.474 20.590 21.427 1.00 7.02 125 VAL A C 1
ATOM 816 O O . VAL A 1 115 ? 8.527 19.882 21.085 1.00 7.67 125 VAL A O 1
ATOM 820 N N . GLY A 1 116 ? 9.477 21.307 22.545 1.00 8.15 126 GLY A N 1
ATOM 821 C CA . GLY A 1 116 ? 8.326 21.301 23.427 1.00 8.23 126 GLY A CA 1
ATOM 822 C C . GLY A 1 116 ? 8.307 22.505 24.345 1.00 8.98 126 GLY A C 1
ATOM 823 O O . GLY A 1 116 ? 9.043 23.476 24.141 1.00 8.64 126 GLY A O 1
ATOM 824 N N . HIS A 1 117 ? 7.456 22.448 25.362 1.00 9.89 127 HIS A N 1
ATOM 825 C CA . HIS A 1 117 ? 7.346 23.549 26.307 1.00 9.72 127 HIS A CA 1
ATOM 826 C C . HIS A 1 117 ? 6.961 23.035 27.685 1.00 9.82 127 HIS A C 1
ATOM 827 O O . HIS A 1 117 ? 6.169 22.103 27.812 1.00 12.89 127 HIS A O 1
ATOM 834 N N . ASP A 1 118 ? 7.547 23.642 28.710 1.00 10.27 128 ASP A N 1
ATOM 835 C CA . ASP A 1 118 ? 7.282 23.276 30.096 1.00 11.08 128 ASP A CA 1
ATOM 836 C C . ASP A 1 118 ? 7.030 24.522 30.923 1.00 11.12 128 ASP A C 1
ATOM 837 O O . ASP A 1 118 ? 7.638 25.564 30.688 1.00 10.28 128 ASP A O 1
ATOM 842 N N . THR A 1 119 ? 6.138 24.404 31.896 1.00 10.78 129 THR A N 1
ATOM 843 C CA . THR A 1 119 ? 5.848 25.502 32.805 1.00 12.31 129 THR A CA 1
ATOM 844 C C . THR A 1 119 ? 6.156 24.951 34.194 1.00 11.55 129 THR A C 1
ATOM 845 O O . THR A 1 119 ? 5.591 23.934 34.602 1.00 12.41 129 THR A O 1
ATOM 849 N N . PHE A 1 120 ? 7.078 25.598 34.903 1.00 10.48 130 PHE A N 1
ATOM 850 C CA . PHE A 1 120 ? 7.452 25.153 36.241 1.00 10.21 130 PHE A CA 1
ATOM 851 C C . PHE A 1 120 ? 6.829 26.052 37.295 1.00 10.90 130 PHE A C 1
ATOM 852 O O . PHE A 1 120 ? 6.769 27.268 37.131 1.00 11.40 130 PHE A O 1
ATOM 860 N N . THR A 1 121 ? 6.368 25.444 38.379 1.00 12.16 131 THR A N 1
ATOM 861 C CA . THR A 1 121 ? 5.755 26.188 39.471 1.00 11.34 131 THR A CA 1
ATOM 862 C C . THR A 1 121 ? 6.411 25.766 40.780 1.00 12.38 131 THR A C 1
ATOM 863 O O . THR A 1 121 ? 7.101 24.748 40.834 1.00 10.92 131 THR A O 1
ATOM 867 N N . LYS A 1 122 ? 6.205 26.548 41.834 1.00 12.42 132 LYS A N 1
ATOM 868 C CA . LYS A 1 122 ? 6.784 26.217 43.131 1.00 15.29 132 LYS A CA 1
ATOM 869 C C . LYS A 1 122 ? 5.937 25.204 43.892 1.00 16.58 132 LYS A C 1
ATOM 870 O O . LYS A 1 122 ? 6.352 24.690 44.929 1.00 14.95 132 LYS A O 1
ATOM 876 N N . VAL A 1 123 ? 4.749 24.919 43.370 1.00 18.90 133 VAL A N 1
ATOM 877 C CA . VAL A 1 123 ? 3.849 23.959 43.996 1.00 23.08 133 VAL A CA 1
ATOM 878 C C . VAL A 1 123 ? 3.546 22.863 42.985 1.00 25.49 133 VAL A C 1
ATOM 879 O O . VAL A 1 123 ? 3.452 23.133 41.789 1.00 26.35 133 VAL A O 1
ATOM 883 N N . LYS A 1 124 ? 3.399 21.630 43.458 1.00 28.28 134 LYS A N 1
ATOM 884 C CA . LYS A 1 124 ? 3.109 20.512 42.566 1.00 31.54 134 LYS A CA 1
ATOM 885 C C . LYS A 1 124 ? 1.796 20.723 41.817 1.00 32.53 134 LYS A C 1
ATOM 886 O O . LYS A 1 124 ? 1.053 21.661 42.180 1.00 33.67 134 LYS A O 1
ATOM 892 N N . ARG B 2 1 ? 5.166 3.777 31.151 1.00 34.95 1 ARG E N 1
ATOM 893 C CA . ARG B 2 1 ? 4.843 4.451 29.863 1.00 34.14 1 ARG E CA 1
ATOM 894 C C . ARG B 2 1 ? 6.002 5.334 29.403 1.00 31.76 1 ARG E C 1
ATOM 895 O O . ARG B 2 1 ? 6.327 5.377 28.217 1.00 32.53 1 ARG E O 1
ATOM 903 N N . CYS B 2 2 ? 6.621 6.035 30.349 1.00 28.45 2 CYS E N 1
ATOM 904 C CA . CYS B 2 2 ? 7.746 6.916 30.044 1.00 25.55 2 CYS E CA 1
ATOM 905 C C . CYS B 2 2 ? 9.072 6.160 30.079 1.00 24.51 2 CYS E C 1
ATOM 906 O O . CYS B 2 2 ? 9.421 5.557 31.094 1.00 24.59 2 CYS E O 1
ATOM 909 N N . CYS B 2 3 ? 9.809 6.203 28.972 1.00 23.45 3 CYS E N 1
ATOM 910 C CA . CYS B 2 3 ? 11.093 5.517 28.881 1.00 23.51 3 CYS E CA 1
ATOM 911 C C . CYS B 2 3 ? 12.284 6.448 28.668 1.00 21.89 3 CYS E C 1
ATOM 912 O O . CYS B 2 3 ? 13.380 6.001 28.335 1.00 23.08 3 CYS E O 1
ATOM 915 N N . HIS B 2 4 ? 12.066 7.743 28.850 1.00 19.71 4 HIS E N 1
ATOM 916 C CA . HIS B 2 4 ? 13.141 8.713 28.703 1.00 18.48 4 HIS E CA 1
ATOM 917 C C . HIS B 2 4 ? 13.197 9.523 29.988 1.00 17.44 4 HIS E C 1
ATOM 918 O O . HIS B 2 4 ? 12.165 9.855 30.568 1.00 17.04 4 HIS E O 1
ATOM 925 N N . PRO B 2 5 ? 14.409 9.853 30.453 1.00 18.09 5 PRO E N 1
ATOM 926 C CA . PRO B 2 5 ? 14.570 10.624 31.685 1.00 18.00 5 PRO E CA 1
ATOM 927 C C . PRO B 2 5 ? 13.737 11.898 31.752 1.00 17.95 5 PRO E C 1
ATOM 928 O O . PRO B 2 5 ? 13.261 12.277 32.820 1.00 19.32 5 PRO E O 1
ATOM 932 N N . GLN B 2 6 ? 13.543 12.553 30.614 1.00 16.78 6 GLN E N 1
ATOM 933 C CA . GLN B 2 6 ? 12.799 13.803 30.622 1.00 16.64 6 GLN E CA 1
ATOM 934 C C . GLN B 2 6 ? 11.335 13.721 31.039 1.00 18.45 6 GLN E C 1
ATOM 935 O O . GLN B 2 6 ? 10.834 14.649 31.671 1.00 19.22 6 GLN E O 1
ATOM 941 N N . CYS B 2 7 ? 10.634 12.642 30.693 1.00 17.21 7 CYS E N 1
ATOM 942 C CA . CYS B 2 7 ? 9.237 12.549 31.100 1.00 19.97 7 CYS E CA 1
ATOM 943 C C . CYS B 2 7 ? 9.104 11.988 32.515 1.00 20.51 7 CYS E C 1
ATOM 944 O O . CYS B 2 7 ? 8.035 11.535 32.922 1.00 22.14 7 CYS E O 1
ATOM 947 N N . GLY B 2 8 ? 10.207 12.036 33.259 1.00 21.29 8 GLY E N 1
ATOM 948 C CA . GLY B 2 8 ? 10.213 11.577 34.638 1.00 21.66 8 GLY E CA 1
ATOM 949 C C . GLY B 2 8 ? 10.350 10.088 34.877 1.00 22.37 8 GLY E C 1
ATOM 950 O O . GLY B 2 8 ? 9.890 9.584 35.903 1.00 22.12 8 GLY E O 1
ATOM 951 N N . ALA B 2 9 ? 10.989 9.382 33.950 1.00 22.35 9 ALA E N 1
ATOM 952 C CA . ALA B 2 9 ? 11.174 7.942 34.088 1.00 23.31 9 ALA E CA 1
ATOM 953 C C . ALA B 2 9 ? 11.837 7.605 35.419 1.00 24.14 9 ALA E C 1
ATOM 954 O O . ALA B 2 9 ? 12.777 8.278 35.844 1.00 23.83 9 ALA E O 1
ATOM 956 N N . VAL B 2 10 ? 11.331 6.566 36.075 1.00 25.27 10 VAL E N 1
ATOM 957 C CA . VAL B 2 10 ? 11.876 6.116 37.351 1.00 27.43 10 VAL E CA 1
ATOM 958 C C . VAL B 2 10 ? 12.648 4.822 37.111 1.00 28.46 10 VAL E C 1
ATOM 959 O O . VAL B 2 10 ? 13.768 4.649 37.595 1.00 28.52 10 VAL E O 1
ATOM 963 N N . GLU B 2 11 ? 12.034 3.925 36.348 1.00 30.04 11 GLU E N 1
ATOM 964 C CA . GLU B 2 11 ? 12.625 2.635 36.015 1.00 32.29 11 GLU E CA 1
ATOM 965 C C . GLU B 2 11 ? 13.185 2.681 34.598 1.00 32.44 11 GLU E C 1
ATOM 966 O O . GLU B 2 11 ? 12.954 3.635 33.854 1.00 32.23 11 GLU E O 1
ATOM 972 N N . GLU B 2 12 ? 13.917 1.635 34.232 1.00 32.48 12 GLU E N 1
ATOM 973 C CA . GLU B 2 12 ? 14.473 1.517 32.894 1.00 33.01 12 GLU E CA 1
ATOM 974 C C . GLU B 2 12 ? 13.527 0.613 32.114 1.00 34.08 12 GLU E C 1
ATOM 975 O O . GLU B 2 12 ? 12.948 -0.318 32.677 1.00 34.28 12 GLU E O 1
ATOM 981 N N . CYS B 2 13 ? 13.362 0.890 30.825 1.00 34.02 13 CYS E N 1
ATOM 982 C CA . CYS B 2 13 ? 12.487 0.082 29.986 1.00 34.88 13 CYS E CA 1
ATOM 983 C C . CYS B 2 13 ? 13.290 -0.975 29.235 1.00 35.94 13 CYS E C 1
ATOM 984 O O . CYS B 2 13 ? 12.921 -2.166 29.316 1.00 37.51 13 CYS E O 1
ATOM 987 N N . GLY C 1 6 ? 37.488 15.993 21.355 1.00 20.33 16 GLY B N 1
ATOM 988 C CA . GLY C 1 6 ? 37.409 16.706 20.055 1.00 18.96 16 GLY B CA 1
ATOM 989 C C . GLY C 1 6 ? 36.605 17.989 20.141 1.00 17.85 16 GLY B C 1
ATOM 990 O O . GLY C 1 6 ? 36.612 18.792 19.210 1.00 18.13 16 GLY B O 1
ATOM 991 N N . ILE C 1 7 ? 35.918 18.187 21.263 1.00 16.47 17 ILE B N 1
ATOM 992 C CA . ILE C 1 7 ? 35.093 19.377 21.466 1.00 15.49 17 ILE B CA 1
ATOM 993 C C . ILE C 1 7 ? 35.870 20.590 21.980 1.00 13.70 17 ILE B C 1
ATOM 994 O O . ILE C 1 7 ? 35.597 21.730 21.585 1.00 13.59 17 ILE B O 1
ATOM 999 N N . THR C 1 8 ? 36.830 20.352 22.867 1.00 12.27 18 THR B N 1
ATOM 1000 C CA . THR C 1 8 ? 37.623 21.443 23.423 1.00 11.84 18 THR B CA 1
ATOM 1001 C C . THR C 1 8 ? 38.327 22.248 22.343 1.00 11.69 18 THR B C 1
ATOM 1002 O O . THR C 1 8 ? 38.977 21.688 21.463 1.00 11.88 18 THR B O 1
ATOM 1006 N N . GLY C 1 9 ? 38.203 23.567 22.421 1.00 12.54 19 GLY B N 1
ATOM 1007 C CA . GLY C 1 9 ? 38.852 24.410 21.441 1.00 12.97 19 GLY B CA 1
ATOM 1008 C C . GLY C 1 9 ? 38.029 25.605 21.013 1.00 13.96 19 GLY B C 1
ATOM 1009 O O . GLY C 1 9 ? 37.059 25.990 21.674 1.00 13.04 19 GLY B O 1
ATOM 1010 N N . THR C 1 10 ? 38.427 26.185 19.888 1.00 12.74 20 THR B N 1
ATOM 1011 C CA . THR C 1 10 ? 37.767 27.352 19.334 1.00 12.50 20 THR B CA 1
ATOM 1012 C C . THR C 1 10 ? 36.895 26.971 18.141 1.00 13.00 20 THR B C 1
ATOM 1013 O O . THR C 1 10 ? 37.333 26.248 17.245 1.00 13.31 20 THR B O 1
ATOM 1017 N N . TRP C 1 11 ? 35.657 27.461 18.143 1.00 11.96 21 TRP B N 1
ATOM 1018 C CA . TRP C 1 11 ? 34.710 27.186 17.070 1.00 10.09 21 TRP B CA 1
ATOM 1019 C C . TRP C 1 11 ? 34.170 28.489 16.501 1.00 10.58 21 TRP B C 1
ATOM 1020 O O . TRP C 1 11 ? 34.085 29.499 17.206 1.00 12.01 21 TRP B O 1
ATOM 1031 N N . TYR C 1 12 ? 33.797 28.455 15.227 1.00 11.58 22 TYR B N 1
ATOM 1032 C CA . TYR C 1 12 ? 33.283 29.625 14.528 1.00 12.25 22 TYR B CA 1
ATOM 1033 C C . TYR C 1 12 ? 31.957 29.290 13.849 1.00 14.24 22 TYR B C 1
ATOM 1034 O O . TYR C 1 12 ? 31.787 28.184 13.335 1.00 12.77 22 TYR B O 1
ATOM 1043 N N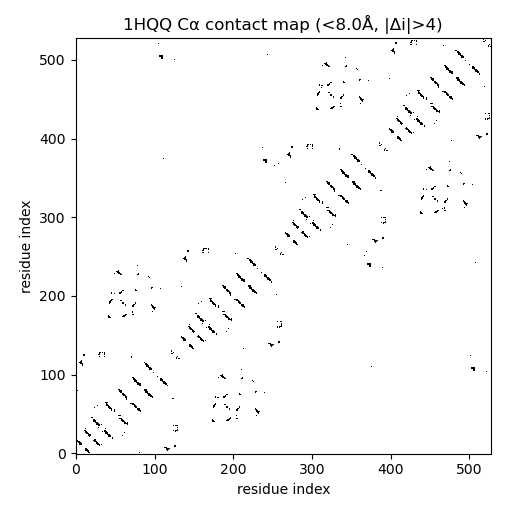 . ASN C 1 13 ? 31.019 30.236 13.847 1.00 15.96 23 ASN B N 1
ATOM 1044 C CA . ASN C 1 13 ? 29.742 30.004 13.178 1.00 18.55 23 ASN B CA 1
ATOM 1045 C C . ASN C 1 13 ? 29.726 30.857 11.915 1.00 20.70 23 ASN B C 1
ATOM 1046 O O . ASN C 1 13 ? 30.726 31.494 11.589 1.00 20.33 23 ASN B O 1
ATOM 1051 N N . GLN C 1 14 ? 28.605 30.871 11.202 1.00 24.06 24 GLN B N 1
ATOM 1052 C CA . GLN C 1 14 ? 28.507 31.650 9.970 1.00 27.87 24 GLN B CA 1
ATOM 1053 C C . GLN C 1 14 ? 28.149 33.120 10.183 1.00 29.08 24 GLN B C 1
ATOM 1054 O O . GLN C 1 14 ? 28.192 33.909 9.239 1.00 31.47 24 GLN B O 1
ATOM 1060 N N . LEU C 1 15 ? 27.798 33.489 11.411 1.00 29.34 25 LEU B N 1
ATOM 1061 C CA . LEU C 1 15 ? 27.422 34.869 11.708 1.00 30.26 25 LEU B CA 1
ATOM 1062 C C . LEU C 1 15 ? 28.574 35.770 12.134 1.00 29.62 25 LEU B C 1
ATOM 1063 O O . LEU C 1 15 ? 28.406 36.985 12.233 1.00 31.40 25 LEU B O 1
ATOM 1068 N N . GLY C 1 16 ? 29.737 35.183 12.389 1.00 28.76 26 GLY B N 1
ATOM 1069 C CA . GLY C 1 16 ? 30.879 35.979 12.804 1.00 26.01 26 GLY B CA 1
ATOM 1070 C C . GLY C 1 16 ? 31.148 35.907 14.297 1.00 23.99 26 GLY B C 1
ATOM 1071 O O . GLY C 1 16 ? 31.828 36.769 14.859 1.00 25.09 26 GLY B O 1
ATOM 1072 N N . SER C 1 17 ? 30.613 34.883 14.950 1.00 21.34 27 SER B N 1
ATOM 1073 C CA . SER C 1 17 ? 30.828 34.717 16.381 1.00 18.15 27 SER B CA 1
ATOM 1074 C C . SER C 1 17 ? 31.860 33.629 16.653 1.00 17.44 27 SER B C 1
ATOM 1075 O O . SER C 1 17 ? 32.037 32.714 15.849 1.00 15.66 27 SER B O 1
ATOM 1078 N N . THR C 1 18 ? 32.539 33.745 17.791 1.00 16.58 28 THR B N 1
ATOM 1079 C CA . THR C 1 18 ? 33.565 32.791 18.198 1.00 17.33 28 THR B CA 1
ATOM 1080 C C . THR C 1 18 ? 33.165 32.114 19.507 1.00 16.51 28 THR B C 1
ATOM 1081 O O . THR C 1 18 ? 32.815 32.775 20.481 1.00 15.80 28 THR B O 1
ATOM 1085 N N . PHE C 1 19 ? 33.237 30.788 19.503 1.00 16.13 29 PHE B N 1
ATOM 1086 C CA . PHE C 1 19 ? 32.865 29.938 20.627 1.00 18.63 29 PHE B CA 1
ATOM 1087 C C . PHE C 1 19 ? 34.120 29.238 21.157 1.00 17.73 29 PHE B C 1
ATOM 1088 O O . PHE C 1 19 ? 34.668 28.362 20.499 1.00 18.34 29 PHE B O 1
ATOM 1096 N N . ILE C 1 20 ? 34.580 29.644 22.337 1.00 17.35 30 ILE B N 1
ATOM 1097 C CA . ILE C 1 20 ? 35.769 29.052 22.950 1.00 17.11 30 ILE B CA 1
ATOM 1098 C C . ILE C 1 20 ? 35.289 28.165 24.092 1.00 16.81 30 ILE B C 1
ATOM 1099 O O . ILE C 1 20 ? 34.738 28.654 25.071 1.00 16.28 30 ILE B O 1
ATOM 1104 N N . VAL C 1 21 ? 35.505 26.859 23.978 1.00 15.19 31 VAL B N 1
ATOM 1105 C CA . VAL C 1 21 ? 35.011 25.955 25.004 1.00 13.91 31 VAL B CA 1
ATOM 1106 C C . VAL C 1 21 ? 35.975 24.873 25.479 1.00 13.98 31 VAL B C 1
ATOM 1107 O O . VAL C 1 21 ? 36.869 24.442 24.751 1.00 13.43 31 VAL B O 1
ATOM 1111 N N . THR C 1 22 ? 35.781 24.451 26.722 1.00 12.78 32 THR B N 1
ATOM 1112 C CA . THR C 1 22 ? 36.574 23.386 27.317 1.00 14.06 32 THR B CA 1
ATOM 1113 C C . THR C 1 22 ? 35.586 22.304 27.748 1.00 14.48 32 THR B C 1
ATOM 1114 O O . THR C 1 22 ? 34.598 22.585 28.427 1.00 13.81 32 THR B O 1
ATOM 1118 N N . ALA C 1 23 ? 35.846 21.069 27.334 1.00 13.90 33 ALA B N 1
ATOM 1119 C CA . ALA C 1 23 ? 34.969 19.958 27.679 1.00 16.20 33 ALA B CA 1
ATOM 1120 C C . ALA C 1 23 ? 35.583 19.150 28.813 1.00 16.90 33 ALA B C 1
ATOM 1121 O O . ALA C 1 23 ? 36.615 18.502 28.633 1.00 18.96 33 ALA B O 1
ATOM 1123 N N . GLY C 1 24 ? 34.945 19.202 29.981 1.00 17.04 34 GLY B N 1
ATOM 1124 C CA . GLY C 1 24 ? 35.430 18.474 31.141 1.00 19.14 34 GLY B CA 1
ATOM 1125 C C . GLY C 1 24 ? 35.166 16.982 31.041 1.00 20.38 34 GLY B C 1
ATOM 1126 O O . GLY C 1 24 ? 34.279 16.548 30.308 1.00 19.72 34 GLY B O 1
ATOM 1127 N N . ALA C 1 25 ? 35.932 16.190 31.783 1.00 21.94 35 ALA B N 1
ATOM 1128 C CA . ALA C 1 25 ? 35.771 14.741 31.753 1.00 23.14 35 ALA B CA 1
ATOM 1129 C C . ALA C 1 25 ? 34.443 14.303 32.362 1.00 24.64 35 ALA B C 1
ATOM 1130 O O . ALA C 1 25 ? 33.978 13.191 32.113 1.00 25.55 35 ALA B O 1
ATOM 1132 N N . ASP C 1 26 ? 33.838 15.185 33.152 1.00 24.41 36 ASP B N 1
ATOM 1133 C CA . ASP C 1 26 ? 32.570 14.899 33.816 1.00 25.22 36 ASP B CA 1
ATOM 1134 C C . ASP C 1 26 ? 31.337 15.226 32.966 1.00 23.43 36 ASP B C 1
ATOM 1135 O O . ASP C 1 26 ? 30.209 14.905 33.349 1.00 24.50 36 ASP B O 1
ATOM 1140 N N . GLY C 1 27 ? 31.549 15.863 31.820 1.00 19.32 37 GLY B N 1
ATOM 1141 C CA . GLY C 1 27 ? 30.432 16.208 30.961 1.00 15.96 37 GLY B CA 1
ATOM 1142 C C . GLY C 1 27 ? 30.106 17.688 31.003 1.00 14.05 37 GLY B C 1
ATOM 1143 O O . GLY C 1 27 ? 29.082 18.123 30.480 1.00 14.57 37 GLY B O 1
ATOM 1144 N N . ALA C 1 28 ? 30.975 18.473 31.625 1.00 12.95 38 ALA B N 1
ATOM 1145 C CA . ALA C 1 28 ? 30.742 19.908 31.712 1.00 12.95 38 ALA B CA 1
ATOM 1146 C C . ALA C 1 28 ? 31.345 20.659 30.531 1.00 12.36 38 ALA B C 1
ATOM 1147 O O . ALA C 1 28 ? 32.378 20.266 29.995 1.00 11.47 38 ALA B O 1
ATOM 1149 N N . LEU C 1 29 ? 30.677 21.736 30.128 1.00 10.23 39 LEU B N 1
ATOM 1150 C CA . LEU C 1 29 ? 31.153 22.590 29.053 1.00 9.41 39 LEU B CA 1
ATOM 1151 C C . LEU C 1 29 ? 31.255 23.971 29.675 1.00 9.16 39 LEU B C 1
ATOM 1152 O O . LEU C 1 29 ? 30.298 24.445 30.281 1.00 9.54 39 LEU B O 1
ATOM 1157 N N . THR C 1 30 ? 32.416 24.599 29.549 1.00 9.49 40 THR B N 1
ATOM 1158 C CA . THR C 1 30 ? 32.615 25.933 30.098 1.00 9.52 40 THR B CA 1
ATOM 1159 C C . THR C 1 30 ? 33.437 26.741 29.110 1.00 10.35 40 THR B C 1
ATOM 1160 O O . THR C 1 30 ? 34.263 26.197 28.386 1.00 13.72 40 THR B O 1
ATOM 1164 N N . GLY C 1 31 ? 33.213 28.046 29.068 1.00 9.11 41 GLY B N 1
ATOM 1165 C CA . GLY C 1 31 ? 33.976 28.850 28.142 1.00 10.36 41 GLY B CA 1
ATOM 1166 C C . GLY C 1 31 ? 33.395 30.227 27.933 1.00 9.45 41 GLY B C 1
ATOM 1167 O O . GLY C 1 31 ? 32.732 30.782 28.811 1.00 9.18 41 GLY B O 1
ATOM 1168 N N . THR C 1 32 ? 33.647 30.777 26.753 1.00 9.68 42 THR B N 1
ATOM 1169 C CA . THR C 1 32 ? 33.165 32.108 26.422 1.00 11.32 42 THR B CA 1
ATOM 1170 C C . THR C 1 32 ? 32.674 32.199 24.986 1.00 11.71 42 THR B C 1
ATOM 1171 O O . THR C 1 32 ? 33.133 31.471 24.105 1.00 13.87 42 THR B O 1
ATOM 1175 N N . TYR C 1 33 ? 31.726 33.101 24.768 1.00 11.66 43 TYR B N 1
ATOM 1176 C CA . TYR C 1 33 ? 31.155 33.335 23.451 1.00 10.88 43 TYR B CA 1
ATOM 1177 C C . TYR C 1 33 ? 31.479 34.799 23.167 1.00 13.87 43 TYR B C 1
ATOM 1178 O O . TYR C 1 33 ? 31.197 35.662 23.996 1.00 14.23 43 TYR B O 1
ATOM 1187 N N . GLU C 1 34 ? 32.089 35.079 22.019 1.00 14.32 44 GLU B N 1
ATOM 1188 C CA . GLU C 1 34 ? 32.449 36.453 21.683 1.00 18.29 44 GLU B CA 1
ATOM 1189 C C . GLU C 1 34 ? 32.296 36.768 20.199 1.00 20.77 44 GLU B C 1
ATOM 1190 O O . GLU C 1 34 ? 32.069 35.877 19.382 1.00 20.23 44 GLU B O 1
ATOM 1196 N N . SER C 1 35 ? 32.406 38.048 19.860 1.00 22.94 45 SER B N 1
ATOM 1197 C CA . SER C 1 35 ? 32.293 38.485 18.472 1.00 27.93 45 SER B CA 1
ATOM 1198 C C . SER C 1 35 ? 33.589 38.181 17.721 1.00 30.58 45 SER B C 1
ATOM 1199 O O . SER C 1 35 ? 34.595 37.810 18.329 1.00 31.45 45 SER B O 1
ATOM 1202 N N . ALA C 1 36 ? 33.559 38.337 16.400 1.00 33.45 46 ALA B N 1
ATOM 1203 C CA . ALA C 1 36 ? 34.730 38.073 15.567 1.00 36.37 46 ALA B CA 1
ATOM 1204 C C . ALA C 1 36 ? 35.979 38.689 16.186 1.00 37.46 46 ALA B C 1
ATOM 1205 O O . ALA C 1 36 ? 37.026 38.046 16.266 1.00 39.01 46 ALA B O 1
ATOM 1207 N N . VAL C 1 37 ? 35.862 39.937 16.624 1.00 38.37 47 VAL B N 1
ATOM 1208 C CA . VAL C 1 37 ? 36.983 40.628 17.248 1.00 38.92 47 VAL B CA 1
ATOM 1209 C C . VAL C 1 37 ? 37.305 39.937 18.569 1.00 38.15 47 VAL B C 1
ATOM 1210 O O . VAL C 1 37 ? 38.338 39.278 18.706 1.00 38.84 47 VAL B O 1
ATOM 1214 N N . GLY C 1 38 ? 36.408 40.088 19.537 1.00 37.16 48 GLY B N 1
ATOM 1215 C CA . GLY C 1 38 ? 36.606 39.468 20.833 1.00 36.22 48 GLY B CA 1
ATOM 1216 C C . GLY C 1 38 ? 36.959 40.448 21.935 1.00 35.05 48 GLY B C 1
ATOM 1217 O O . GLY C 1 38 ? 37.586 40.067 22.925 1.00 35.33 48 GLY B O 1
ATOM 1218 N N . ASN C 1 39 ? 36.561 41.707 21.771 1.00 33.25 49 ASN B N 1
ATOM 1219 C CA . ASN C 1 39 ? 36.841 42.738 22.770 1.00 30.64 49 ASN B CA 1
ATOM 1220 C C . ASN C 1 39 ? 36.136 42.397 24.084 1.00 28.44 49 ASN B C 1
ATOM 1221 O O . ASN C 1 39 ? 35.198 41.602 24.101 1.00 27.56 49 ASN B O 1
ATOM 1226 N N . ALA C 1 40 ? 36.588 43.001 25.178 1.00 25.90 50 ALA B N 1
ATOM 1227 C CA . ALA C 1 40 ? 36.020 42.739 26.499 1.00 24.09 50 ALA B CA 1
ATOM 1228 C C . ALA C 1 40 ? 34.501 42.881 26.592 1.00 23.08 50 ALA B C 1
ATOM 1229 O O . ALA C 1 40 ? 33.825 42.013 27.148 1.00 22.23 50 ALA B O 1
ATOM 1231 N N . GLU C 1 41 ? 33.969 43.972 26.052 1.00 21.79 51 GLU B N 1
ATOM 1232 C CA . GLU C 1 41 ? 32.534 44.226 26.104 1.00 20.60 51 GLU B CA 1
ATOM 1233 C C . GLU C 1 41 ? 31.687 43.266 25.276 1.00 18.60 51 GLU B C 1
ATOM 1234 O O . GLU C 1 41 ? 30.460 43.270 25.389 1.00 16.47 51 GLU B O 1
ATOM 1240 N N . SER C 1 42 ? 32.329 42.446 24.450 1.00 15.71 52 SER B N 1
ATOM 1241 C CA . SER C 1 42 ? 31.586 41.510 23.618 1.00 16.12 52 SER B CA 1
ATOM 1242 C C . SER C 1 42 ? 31.769 40.061 24.061 1.00 14.32 52 SER B C 1
ATOM 1243 O O . SER C 1 42 ? 31.330 39.141 23.370 1.00 15.87 52 SER B O 1
ATOM 1246 N N . ARG C 1 43 ? 32.414 39.855 25.207 1.00 13.24 53 ARG B N 1
ATOM 1247 C CA . ARG C 1 43 ? 32.634 38.498 25.711 1.00 13.48 53 ARG B CA 1
ATOM 1248 C C . ARG C 1 43 ? 31.583 38.124 26.746 1.00 12.01 53 ARG B C 1
ATOM 1249 O O . ARG C 1 43 ? 31.321 38.887 27.674 1.00 10.21 53 ARG B O 1
ATOM 1257 N N . TYR C 1 44 ? 30.995 36.941 26.588 1.00 11.25 54 TYR B N 1
ATOM 1258 C CA . TYR C 1 44 ? 29.984 36.459 27.521 1.00 10.34 54 TYR B CA 1
ATOM 1259 C C . TYR C 1 44 ? 30.303 35.047 27.975 1.00 10.71 54 TYR B C 1
ATOM 1260 O O . TYR C 1 44 ? 30.865 34.250 27.220 1.00 11.61 54 TYR B O 1
ATOM 1269 N N . VAL C 1 45 ? 29.938 34.745 29.214 1.00 9.51 55 VAL B N 1
ATOM 1270 C C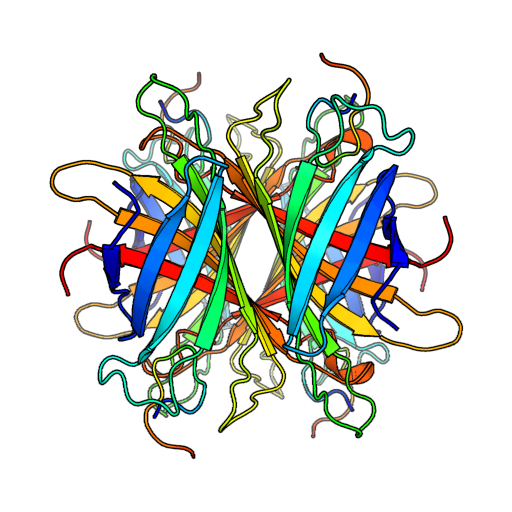A . VAL C 1 45 ? 30.183 33.430 29.782 1.00 10.16 55 VAL B CA 1
ATOM 1271 C C . VAL C 1 45 ? 29.185 32.396 29.284 1.00 9.59 55 VAL B C 1
ATOM 1272 O O . VAL C 1 45 ? 28.002 32.682 29.112 1.00 9.75 55 VAL B O 1
ATOM 1276 N N . LEU C 1 46 ? 29.667 31.184 29.052 1.00 9.58 56 LEU B N 1
ATOM 1277 C CA . LEU C 1 46 ? 28.780 30.126 28.611 1.00 10.80 56 LEU B CA 1
ATOM 1278 C C . LEU C 1 46 ? 29.023 28.888 29.452 1.00 10.37 56 LEU B C 1
ATOM 1279 O O . LEU C 1 46 ? 30.141 28.637 29.903 1.00 9.99 56 LEU B O 1
ATOM 1284 N N . THR C 1 47 ? 27.961 28.131 29.683 1.00 7.87 57 THR B N 1
ATOM 1285 C CA . THR C 1 47 ? 28.067 26.906 30.452 1.00 7.98 57 THR B CA 1
ATOM 1286 C C . THR C 1 47 ? 27.114 25.900 29.827 1.00 8.03 57 THR B C 1
ATOM 1287 O O . THR C 1 47 ? 26.071 26.269 29.302 1.00 7.39 57 THR B O 1
ATOM 1291 N N . GLY C 1 48 ? 27.480 24.628 29.868 1.00 8.19 58 GLY B N 1
ATOM 1292 C CA . GLY C 1 48 ? 26.623 23.627 29.272 1.00 7.35 58 GLY B CA 1
ATOM 1293 C C . GLY C 1 48 ? 27.025 22.233 29.680 1.00 7.55 58 GLY B C 1
ATOM 1294 O O . GLY C 1 48 ? 27.818 22.056 30.601 1.00 6.58 58 GLY B O 1
ATOM 1295 N N . ARG C 1 49 ? 26.480 21.249 28.979 1.00 7.16 59 ARG B N 1
ATOM 1296 C CA . ARG C 1 49 ? 26.745 19.839 29.269 1.00 8.09 59 ARG B CA 1
ATOM 1297 C C . ARG C 1 49 ? 26.831 19.059 27.969 1.00 9.62 59 ARG B C 1
ATOM 1298 O O . ARG C 1 49 ? 26.267 19.462 26.956 1.00 10.01 59 ARG B O 1
ATOM 1306 N N . TYR C 1 50 ? 27.529 17.929 27.997 1.00 9.35 60 TYR B N 1
ATOM 1307 C CA . TYR C 1 50 ? 27.629 17.097 26.810 1.00 8.65 60 TYR B CA 1
ATOM 1308 C C . TYR C 1 50 ? 27.722 15.649 27.266 1.00 9.38 60 TYR B C 1
ATOM 1309 O O . TYR C 1 50 ? 28.049 15.378 28.424 1.00 8.47 60 TYR B O 1
ATOM 1318 N N . ASP C 1 51 ? 27.402 14.734 26.361 1.00 7.89 61 ASP B N 1
ATOM 1319 C CA . ASP C 1 51 ? 27.458 13.301 26.639 1.00 9.51 61 ASP B CA 1
ATOM 1320 C C . ASP C 1 51 ? 28.935 12.892 26.598 1.00 9.52 61 ASP B C 1
ATOM 1321 O O . ASP C 1 51 ? 29.539 12.842 25.533 1.00 8.95 61 ASP B O 1
ATOM 1326 N N . SER C 1 52 ? 29.510 12.605 27.763 1.00 9.94 62 SER B N 1
ATOM 1327 C CA . SER C 1 52 ? 30.922 12.247 27.848 1.00 12.87 62 SER B CA 1
ATOM 1328 C C . SER C 1 52 ? 31.243 10.805 27.456 1.00 13.64 62 SER B C 1
ATOM 1329 O O . SER C 1 52 ? 32.410 10.410 27.424 1.00 15.01 62 SER B O 1
ATOM 1332 N N . ALA C 1 53 ? 30.210 10.027 27.159 1.00 13.27 63 ALA B N 1
ATOM 1333 C CA . ALA C 1 53 ? 30.385 8.634 26.754 1.00 13.60 63 ALA B CA 1
ATOM 1334 C C . ALA C 1 53 ? 29.417 8.318 25.619 1.00 14.70 63 ALA B C 1
ATOM 1335 O O . ALA C 1 53 ? 28.497 7.516 25.775 1.00 15.74 63 ALA B O 1
ATOM 1337 N N . PRO C 1 54 ? 29.624 8.939 24.448 1.00 16.24 64 PRO B N 1
ATOM 1338 C CA . PRO C 1 54 ? 28.764 8.727 23.281 1.00 16.93 64 PRO B CA 1
ATOM 1339 C C . PRO C 1 54 ? 28.813 7.312 22.720 1.00 18.63 64 PRO B C 1
ATOM 1340 O O . PRO C 1 54 ? 29.742 6.550 23.002 1.00 18.86 64 PRO B O 1
ATOM 1344 N N . ALA C 1 55 ? 27.798 6.971 21.933 1.00 19.50 65 ALA B N 1
ATOM 1345 C CA . ALA C 1 55 ? 27.709 5.660 21.310 1.00 22.23 65 ALA B CA 1
ATOM 1346 C C . ALA C 1 55 ? 28.867 5.516 20.329 1.00 23.60 65 ALA B C 1
ATOM 1347 O O . ALA C 1 55 ? 29.438 6.511 19.887 1.00 23.52 65 ALA B O 1
ATOM 1349 N N . THR C 1 56 ? 29.213 4.279 19.993 1.00 25.88 66 THR B N 1
ATOM 1350 C CA . THR C 1 56 ? 30.309 4.026 19.065 1.00 28.74 66 THR B CA 1
ATOM 1351 C C . THR C 1 56 ? 29.800 3.457 17.746 1.00 29.85 66 THR B C 1
ATOM 1352 O O . THR C 1 56 ? 30.515 2.731 17.053 1.00 30.74 66 THR B O 1
ATOM 1356 N N . ASP C 1 57 ? 28.561 3.789 17.405 1.00 29.75 67 ASP B N 1
ATOM 1357 C CA . ASP C 1 57 ? 27.954 3.310 16.171 1.00 29.91 67 ASP B CA 1
ATOM 1358 C C . ASP C 1 57 ? 28.021 4.358 15.069 1.00 29.19 67 ASP B C 1
ATOM 1359 O O . ASP C 1 57 ? 27.382 4.212 14.028 1.00 31.07 67 ASP B O 1
ATOM 1364 N N . GLY C 1 58 ? 28.791 5.416 15.305 1.00 27.40 68 GLY B N 1
ATOM 1365 C CA . GLY C 1 58 ? 28.918 6.471 14.317 1.00 25.71 68 GLY B CA 1
ATOM 1366 C C . GLY C 1 58 ? 27.985 7.639 14.583 1.00 23.31 68 GLY B C 1
ATOM 1367 O O . GLY C 1 58 ? 27.888 8.562 13.773 1.00 23.94 68 GLY B O 1
ATOM 1368 N N . SER C 1 59 ? 27.291 7.602 15.716 1.00 20.35 69 SER B N 1
ATOM 1369 C CA . SER C 1 59 ? 26.369 8.677 16.070 1.00 17.79 69 SER B CA 1
ATOM 1370 C C . SER C 1 59 ? 27.124 9.882 16.607 1.00 15.28 69 SER B C 1
ATOM 1371 O O . SER C 1 59 ? 28.264 9.767 17.068 1.00 14.57 69 SER B O 1
ATOM 1374 N N . GLY C 1 60 ? 26.482 11.043 16.541 1.00 12.92 70 GLY B N 1
ATOM 1375 C CA . GLY C 1 60 ? 27.098 12.252 17.049 1.00 12.59 70 GLY B CA 1
ATOM 1376 C C . GLY C 1 60 ? 27.043 12.293 18.565 1.00 11.40 70 GLY B C 1
ATOM 1377 O O . GLY C 1 60 ? 26.462 11.414 19.204 1.00 12.55 70 GLY B O 1
ATOM 1378 N N . THR C 1 61 ? 27.647 13.325 19.142 1.00 8.93 71 THR B N 1
ATOM 1379 C CA . THR C 1 61 ? 27.693 13.505 20.588 1.00 7.67 71 THR B CA 1
ATOM 1380 C C . THR C 1 61 ? 26.732 14.628 20.980 1.00 8.25 71 THR B C 1
ATOM 1381 O O . THR C 1 61 ? 26.967 15.783 20.636 1.00 8.57 71 THR B O 1
ATOM 1385 N N . ALA C 1 62 ? 25.663 14.286 21.697 1.00 7.76 72 ALA B N 1
ATOM 1386 C CA . ALA C 1 62 ? 24.669 15.282 22.106 1.00 7.80 72 ALA B CA 1
ATOM 1387 C C . ALA C 1 62 ? 25.237 16.273 23.103 1.00 7.53 72 ALA B C 1
ATOM 1388 O O . ALA C 1 62 ? 25.989 15.910 24.003 1.00 8.95 72 ALA B O 1
ATOM 1390 N N . LEU C 1 63 ? 24.863 17.536 22.945 1.00 8.41 73 LEU B N 1
ATOM 1391 C CA . LEU C 1 63 ? 25.345 18.573 23.839 1.00 9.09 73 LEU B CA 1
ATOM 1392 C C . LEU C 1 63 ? 24.431 19.790 23.791 1.00 7.75 73 LEU B C 1
ATOM 1393 O O . LEU C 1 63 ? 23.519 19.869 22.960 1.00 8.47 73 LEU B O 1
ATOM 1398 N N . GLY C 1 64 ? 24.683 20.730 24.696 1.00 7.87 74 GLY B N 1
ATOM 1399 C CA . GLY C 1 64 ? 23.905 21.952 24.749 1.00 7.85 74 GLY B CA 1
ATOM 1400 C C . GLY C 1 64 ? 24.575 22.951 25.668 1.00 7.04 74 GLY B C 1
ATOM 1401 O O . GLY C 1 64 ? 25.342 22.565 26.549 1.00 7.34 74 GLY B O 1
ATOM 1402 N N . TRP C 1 65 ? 24.326 24.238 25.457 1.00 7.92 75 TRP B N 1
ATOM 1403 C CA . TRP C 1 65 ? 24.902 25.245 26.332 1.00 7.72 75 TRP B CA 1
ATOM 1404 C C . TRP C 1 65 ? 24.033 26.489 26.345 1.00 7.84 75 TRP B C 1
ATOM 1405 O O . TRP C 1 65 ? 23.166 26.663 25.488 1.00 7.28 75 TRP B O 1
ATOM 1416 N N . THR C 1 66 ? 24.264 27.342 27.336 1.00 6.47 76 THR B N 1
ATOM 1417 C CA . THR C 1 66 ? 23.490 28.561 27.497 1.00 7.22 76 THR B CA 1
ATOM 1418 C C . THR C 1 66 ? 24.400 29.765 27.649 1.00 7.68 76 THR B C 1
ATOM 1419 O O . THR C 1 66 ? 25.496 29.655 28.186 1.00 7.42 76 THR B O 1
ATOM 1423 N N . VAL C 1 67 ? 23.932 30.909 27.162 1.00 8.11 77 VAL B N 1
ATOM 1424 C CA . VAL C 1 67 ? 24.645 32.167 27.311 1.00 8.14 77 VAL B CA 1
ATOM 1425 C C . VAL C 1 67 ? 23.584 33.198 27.686 1.00 8.51 77 VAL B C 1
ATOM 1426 O O . VAL C 1 67 ? 22.608 33.369 26.958 1.00 9.58 77 VAL B O 1
ATOM 1430 N N . ALA C 1 68 ? 23.748 33.847 28.835 1.00 7.75 78 ALA B N 1
ATOM 1431 C CA . ALA C 1 68 ? 22.828 34.908 29.249 1.00 7.15 78 ALA B CA 1
ATOM 1432 C C . ALA C 1 68 ? 23.566 36.132 28.722 1.00 10.06 78 ALA B C 1
ATOM 1433 O O . ALA C 1 68 ? 24.743 36.318 29.023 1.00 9.55 78 ALA B O 1
ATOM 1435 N N . TRP C 1 69 ? 22.885 36.958 27.938 1.00 9.16 79 TRP B N 1
ATOM 1436 C CA . TRP C 1 69 ? 23.530 38.108 27.323 1.00 8.76 79 TRP B CA 1
ATOM 1437 C C . TRP C 1 69 ? 23.787 39.305 28.220 1.00 9.78 79 TRP B C 1
ATOM 1438 O O . TRP C 1 69 ? 23.358 40.428 27.940 1.00 10.08 79 TRP B O 1
ATOM 1449 N N . LYS C 1 70 ? 24.503 39.040 29.307 1.00 10.15 80 LYS B N 1
ATOM 1450 C CA . LYS C 1 70 ? 24.887 40.073 30.256 1.00 10.32 80 LYS B CA 1
ATOM 1451 C C . LYS C 1 70 ? 26.322 39.846 30.695 1.00 10.38 80 LYS B C 1
ATOM 1452 O O . LYS C 1 70 ? 26.724 38.714 30.967 1.00 9.50 80 LYS B O 1
ATOM 1458 N N . ASN C 1 71 ? 27.104 40.920 30.724 1.00 10.14 81 ASN B N 1
ATOM 1459 C CA . ASN C 1 71 ? 28.471 40.851 31.216 1.00 12.01 81 ASN B CA 1
ATOM 1460 C C . ASN C 1 71 ? 28.664 42.111 32.056 1.00 14.36 81 ASN B C 1
ATOM 1461 O O . ASN C 1 71 ? 27.686 42.786 32.383 1.00 13.58 81 ASN B O 1
ATOM 1466 N N . ASN C 1 72 ? 29.897 42.432 32.422 1.00 15.66 82 ASN B N 1
ATOM 1467 C CA . ASN C 1 72 ? 30.127 43.606 33.257 1.00 19.43 82 ASN B CA 1
ATOM 1468 C C . ASN C 1 72 ? 29.985 44.944 32.542 1.00 19.78 82 ASN B C 1
ATOM 1469 O O . ASN C 1 72 ? 30.201 45.996 33.149 1.00 20.50 82 ASN B O 1
ATOM 1474 N N . TYR C 1 73 ? 29.600 44.909 31.269 1.00 18.52 83 TYR B N 1
ATOM 1475 C CA . TYR C 1 73 ? 29.463 46.128 30.475 1.00 18.72 83 TYR B CA 1
ATOM 1476 C C . TYR C 1 73 ? 28.107 46.340 29.808 1.00 17.61 83 TYR B C 1
ATOM 1477 O O . TYR C 1 73 ? 27.645 47.473 29.677 1.00 18.04 83 TYR B O 1
ATOM 1486 N N . ARG C 1 74 ? 27.475 45.254 29.379 1.00 13.79 84 ARG B N 1
ATOM 1487 C CA . ARG C 1 74 ? 26.201 45.358 28.683 1.00 13.34 84 ARG B CA 1
ATOM 1488 C C . ARG C 1 74 ? 25.216 44.300 29.157 1.00 13.67 84 ARG B C 1
ATOM 1489 O O . ARG C 1 74 ? 25.612 43.290 29.735 1.00 11.07 84 ARG B O 1
ATOM 1497 N N . ASN C 1 75 ? 23.935 44.540 28.902 1.00 12.80 85 ASN B N 1
ATOM 1498 C CA . ASN C 1 75 ? 22.893 43.591 29.280 1.00 12.91 85 ASN B CA 1
ATOM 1499 C C . ASN C 1 75 ? 21.742 43.679 28.287 1.00 13.10 85 ASN B C 1
ATOM 1500 O O . ASN C 1 75 ? 21.063 44.706 28.192 1.00 14.40 85 ASN B O 1
ATOM 1505 N N . ALA C 1 76 ? 21.526 42.601 27.543 1.00 11.27 86 ALA B N 1
ATOM 1506 C CA . ALA C 1 76 ? 20.460 42.566 26.552 1.00 10.98 86 ALA B CA 1
ATOM 1507 C C . ALA C 1 76 ? 19.190 41.900 27.088 1.00 11.34 86 ALA B C 1
ATOM 1508 O O . ALA C 1 76 ? 18.258 41.635 26.329 1.00 12.96 86 ALA B O 1
ATOM 1510 N N . HIS C 1 77 ? 19.159 41.642 28.395 1.00 9.49 87 HIS B N 1
ATOM 1511 C CA . HIS C 1 77 ? 18.006 41.019 29.048 1.00 9.48 87 HIS B CA 1
ATOM 1512 C C . HIS C 1 77 ? 17.439 39.865 28.229 1.00 8.93 87 HIS B C 1
ATOM 1513 O O . HIS C 1 77 ? 16.250 39.829 27.898 1.00 9.19 87 HIS B O 1
ATOM 1520 N N . SER C 1 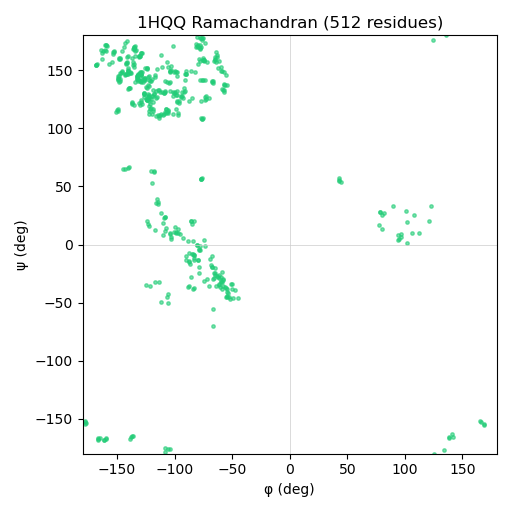78 ? 18.306 38.918 27.906 1.00 9.31 88 SER B N 1
ATOM 1521 C CA . SER C 1 78 ? 17.903 37.760 27.125 1.00 7.56 88 SER B CA 1
ATOM 1522 C C . SER C 1 78 ? 18.917 36.650 27.319 1.00 7.18 88 SER B C 1
ATOM 1523 O O . SER C 1 78 ? 19.988 36.871 27.867 1.00 7.92 88 SER B O 1
ATOM 1526 N N . ALA C 1 79 ? 18.562 35.449 26.882 1.00 6.84 89 ALA B N 1
ATOM 1527 C CA . ALA C 1 79 ? 19.449 34.302 27.006 1.00 6.98 89 ALA B CA 1
ATOM 1528 C C . ALA C 1 79 ? 19.193 33.363 25.845 1.00 6.95 89 ALA B C 1
ATOM 1529 O O . ALA C 1 79 ? 18.057 33.203 25.403 1.00 8.52 89 ALA B O 1
ATOM 1531 N N . THR C 1 80 ? 20.258 32.747 25.349 1.00 5.42 90 THR B N 1
ATOM 1532 C CA . THR C 1 80 ? 20.145 31.816 24.243 1.00 5.61 90 THR B CA 1
ATOM 1533 C C . THR C 1 80 ? 20.650 30.453 24.659 1.00 5.00 90 THR B C 1
ATOM 1534 O O . THR C 1 80 ? 21.630 30.349 25.392 1.00 5.83 90 THR B O 1
ATOM 1538 N N . THR C 1 81 ? 19.963 29.411 24.206 1.00 4.43 91 THR B N 1
ATOM 1539 C CA . THR C 1 81 ? 20.393 28.048 24.483 1.00 5.93 91 THR B CA 1
ATOM 1540 C C . THR C 1 81 ? 20.560 27.395 23.127 1.00 6.15 91 THR B C 1
ATOM 1541 O O . THR C 1 81 ? 19.733 27.587 22.237 1.00 7.87 91 THR B O 1
ATOM 1545 N N . TRP C 1 82 ? 21.645 26.643 22.972 1.00 5.91 92 TRP B N 1
ATOM 1546 C CA . TRP C 1 82 ? 21.932 25.929 21.741 1.00 4.72 92 TRP B CA 1
ATOM 1547 C C . TRP C 1 82 ? 21.852 24.453 22.089 1.00 5.20 92 TRP B C 1
ATOM 1548 O O . TRP C 1 82 ? 22.413 24.017 23.093 1.00 6.40 92 TRP B O 1
ATOM 1559 N N . SER C 1 83 ? 21.146 23.699 21.261 1.00 5.37 93 SER B N 1
ATOM 1560 C CA . SER C 1 83 ? 20.997 22.259 21.460 1.00 6.10 93 SER B CA 1
ATOM 1561 C C . SER C 1 83 ? 21.422 21.588 20.162 1.00 6.25 93 SER B C 1
ATOM 1562 O O . SER C 1 83 ? 20.959 21.957 19.091 1.00 6.44 93 SER B O 1
ATOM 1565 N N . GLY C 1 84 ? 22.304 20.599 20.245 1.00 7.09 94 GLY B N 1
ATOM 1566 C CA . GLY C 1 84 ? 22.720 19.953 19.017 1.00 6.33 94 GLY B CA 1
ATOM 1567 C C . GLY C 1 84 ? 23.671 18.805 19.243 1.00 7.41 94 GLY B C 1
ATOM 1568 O O . GLY C 1 84 ? 23.665 18.174 20.297 1.00 7.25 94 GLY B O 1
ATOM 1569 N N . GLN C 1 85 ? 24.492 18.528 18.242 1.00 7.39 95 GLN B N 1
ATOM 1570 C CA . GLN C 1 85 ? 25.445 17.450 18.374 1.00 8.58 95 GLN B CA 1
ATOM 1571 C C . GLN C 1 85 ? 26.746 17.716 17.651 1.00 9.24 95 GLN B C 1
ATOM 1572 O O . GLN C 1 85 ? 26.786 18.394 16.622 1.00 9.68 95 GLN B O 1
ATOM 1578 N N . TYR C 1 86 ? 27.812 17.186 18.232 1.00 9.96 96 TYR B N 1
ATOM 1579 C CA . TYR C 1 86 ? 29.158 17.302 17.694 1.00 10.70 96 TYR B CA 1
ATOM 1580 C C . TYR C 1 86 ? 29.416 16.104 16.788 1.00 12.77 96 TYR B C 1
ATOM 1581 O O . TYR C 1 86 ? 29.134 14.967 17.163 1.00 11.81 96 TYR B O 1
ATOM 1590 N N . VAL C 1 87 ? 29.942 16.372 15.596 1.00 13.84 97 VAL B N 1
ATOM 1591 C CA . VAL C 1 87 ? 30.276 15.325 14.637 1.00 16.35 97 VAL B CA 1
ATOM 1592 C C . VAL C 1 87 ? 31.778 15.451 14.377 1.00 17.40 97 VAL B C 1
ATOM 1593 O O . VAL C 1 87 ? 32.246 16.484 13.897 1.00 15.20 97 VAL B O 1
ATOM 1597 N N . GLY C 1 88 ? 32.530 14.408 14.719 1.00 19.71 98 GLY B N 1
ATOM 1598 C CA . GLY C 1 88 ? 33.968 14.438 14.528 1.00 21.50 98 GLY B CA 1
ATOM 1599 C C . GLY C 1 88 ? 34.384 14.110 13.111 1.00 24.09 98 GLY B C 1
ATOM 1600 O O . GLY C 1 88 ? 33.555 13.723 12.289 1.00 25.66 98 GLY B O 1
ATOM 1601 N N . GLY C 1 89 ? 35.674 14.267 12.823 1.00 26.47 99 GLY B N 1
ATOM 1602 C CA . GLY C 1 89 ? 36.179 13.975 11.491 1.00 27.50 99 GLY B CA 1
ATOM 1603 C C . GLY C 1 89 ? 37.098 15.058 10.960 1.00 28.69 99 GLY B C 1
ATOM 1604 O O . GLY C 1 89 ? 37.402 16.023 11.662 1.00 28.70 99 GLY B O 1
ATOM 1605 N N . ALA C 1 90 ? 37.550 14.899 9.719 1.00 28.80 100 ALA B N 1
ATOM 1606 C CA . ALA C 1 90 ? 38.435 15.881 9.103 1.00 29.68 100 ALA B CA 1
ATOM 1607 C C . ALA C 1 90 ? 37.728 17.230 9.024 1.00 29.95 100 ALA B C 1
ATOM 1608 O O . ALA C 1 90 ? 38.358 18.281 9.151 1.00 30.73 100 ALA B O 1
ATOM 1610 N N . GLU C 1 91 ? 36.417 17.192 8.807 1.00 29.83 101 GLU B N 1
ATOM 1611 C CA . GLU C 1 91 ? 35.618 18.407 8.725 1.00 28.70 101 GLU B CA 1
ATOM 1612 C C . GLU C 1 91 ? 34.600 18.366 9.861 1.00 26.85 101 GLU B C 1
ATOM 1613 O O . GLU C 1 91 ? 33.390 18.346 9.633 1.00 26.80 101 GLU B O 1
ATOM 1619 N N . ALA C 1 92 ? 35.111 18.348 11.089 1.00 23.62 102 ALA B N 1
ATOM 1620 C CA . ALA C 1 92 ? 34.276 18.294 12.282 1.00 20.32 102 ALA B CA 1
ATOM 1621 C C . ALA C 1 92 ? 33.388 19.520 12.408 1.00 18.64 102 ALA B C 1
ATOM 1622 O O . ALA C 1 92 ? 33.720 20.600 11.926 1.00 16.77 102 ALA B O 1
ATOM 1624 N N . ARG C 1 93 ? 32.249 19.351 13.062 1.00 16.04 103 ARG B N 1
ATOM 1625 C CA . ARG C 1 93 ? 31.353 20.472 13.254 1.00 15.74 103 ARG B CA 1
ATOM 1626 C C . ARG C 1 93 ? 30.345 20.192 14.339 1.00 13.01 103 ARG B C 1
ATOM 1627 O O . ARG C 1 93 ? 30.159 19.053 14.765 1.00 10.83 103 ARG B O 1
ATOM 1635 N N . ILE C 1 94 ? 29.707 21.257 14.794 1.00 9.49 104 ILE B N 1
ATOM 1636 C CA . ILE C 1 94 ? 28.674 21.137 15.803 1.00 9.19 104 ILE B CA 1
ATOM 1637 C C . ILE C 1 94 ? 27.444 21.744 15.142 1.00 9.45 104 ILE B C 1
ATOM 1638 O O . ILE C 1 94 ? 27.438 22.926 14.788 1.00 10.83 104 ILE B O 1
ATOM 1643 N N . ASN C 1 95 ? 26.427 20.913 14.940 1.00 9.14 105 ASN B N 1
ATOM 1644 C CA . ASN C 1 95 ? 25.175 21.330 14.311 1.00 9.84 105 ASN B CA 1
ATOM 1645 C C . ASN C 1 95 ? 24.175 21.610 15.414 1.00 8.82 105 ASN B C 1
ATOM 1646 O O . ASN C 1 95 ? 23.879 20.735 16.229 1.00 9.14 105 ASN B O 1
ATOM 1651 N N . THR C 1 96 ? 23.647 22.827 15.438 1.00 8.83 106 THR B N 1
ATOM 1652 C CA . THR C 1 96 ? 22.703 23.191 16.483 1.00 8.48 106 THR B CA 1
ATOM 1653 C C . THR C 1 96 ? 21.445 23.897 16.004 1.00 7.53 106 THR B C 1
ATOM 1654 O O . THR C 1 96 ? 21.332 24.324 14.857 1.00 7.29 106 THR B O 1
ATOM 1658 N N . GLN C 1 97 ? 20.495 23.983 16.924 1.00 8.67 107 GLN B N 1
ATOM 1659 C CA . GLN C 1 97 ? 19.257 24.713 16.735 1.00 8.46 107 GLN B CA 1
ATOM 1660 C C . GLN C 1 97 ? 19.249 25.489 18.042 1.00 7.60 107 GLN B C 1
ATOM 1661 O O . GLN C 1 97 ? 19.691 24.967 19.068 1.00 7.81 107 GLN B O 1
ATOM 1667 N N . TRP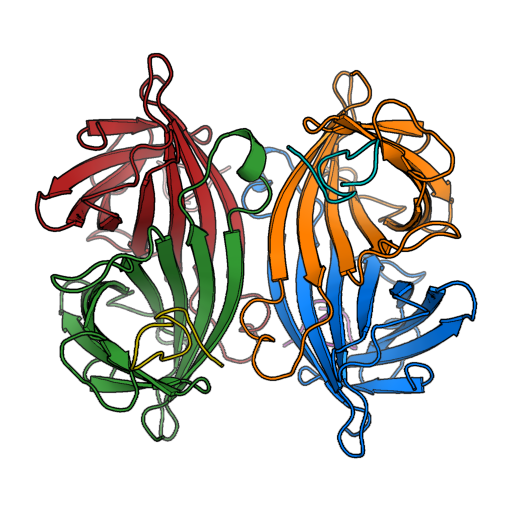 C 1 98 ? 18.807 26.742 18.016 1.00 7.14 108 TRP B N 1
ATOM 1668 C CA . TRP C 1 98 ? 18.807 27.533 19.236 1.00 7.25 108 TRP B CA 1
ATOM 1669 C C . TRP C 1 98 ? 17.499 28.238 19.533 1.00 6.81 108 TRP B C 1
ATOM 1670 O O . TRP C 1 98 ? 16.648 28.407 18.657 1.00 5.59 108 TRP B O 1
ATOM 1681 N N . LEU C 1 99 ? 17.363 28.638 20.795 1.00 4.95 109 LEU B N 1
ATOM 1682 C CA . LEU C 1 99 ? 16.195 29.365 21.281 1.00 4.52 109 LEU B CA 1
ATOM 1683 C C . LEU C 1 99 ? 16.694 30.598 22.022 1.00 5.93 109 LEU B C 1
ATOM 1684 O O . LEU C 1 99 ? 17.454 30.489 22.981 1.00 7.21 109 LEU B O 1
ATOM 1689 N N . LEU C 1 100 ? 16.259 31.771 21.582 1.00 6.61 110 LEU B N 1
ATOM 1690 C CA . LEU C 1 100 ? 16.657 33.020 22.218 1.00 6.76 110 LEU B CA 1
ATOM 1691 C C . LEU C 1 100 ? 15.434 33.626 22.883 1.00 6.28 110 LEU B C 1
ATOM 1692 O O . LEU C 1 100 ? 14.496 34.038 22.208 1.00 7.97 110 LEU B O 1
ATOM 1697 N N . THR C 1 101 ? 15.436 33.656 24.212 1.00 5.31 111 THR B N 1
ATOM 1698 C CA . THR C 1 101 ? 14.308 34.211 24.950 1.00 7.05 111 THR B CA 1
ATOM 1699 C C . THR C 1 101 ? 14.650 35.548 25.585 1.00 8.04 111 THR B C 1
ATOM 1700 O O . THR C 1 101 ? 15.682 35.690 26.233 1.00 8.85 111 THR B O 1
ATOM 1704 N N . SER C 1 102 ? 13.771 36.525 25.395 1.00 9.48 112 SER B 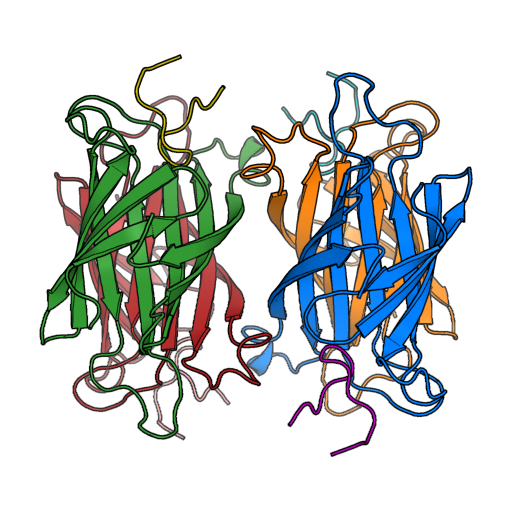N 1
ATOM 1705 C CA . SER C 1 102 ? 13.966 37.850 25.971 1.00 10.45 112 SER B CA 1
ATOM 1706 C C . SER C 1 102 ? 13.039 38.012 27.169 1.00 10.74 112 SER B C 1
ATOM 1707 O O . SER C 1 102 ? 11.962 37.415 27.215 1.00 11.53 112 SER B O 1
ATOM 1710 N N . GLY C 1 103 ? 13.465 38.805 28.147 1.00 10.59 113 GLY B N 1
ATOM 1711 C CA . GLY C 1 103 ? 12.616 39.054 29.296 1.00 9.89 113 GLY B CA 1
ATOM 1712 C C . GLY C 1 103 ? 11.533 39.989 28.787 1.00 10.87 113 GLY B C 1
ATOM 1713 O O . GLY C 1 103 ? 11.842 41.023 28.191 1.00 12.81 113 GLY B O 1
ATOM 1714 N N . THR C 1 104 ? 10.269 39.638 29.000 1.00 10.95 114 THR B N 1
ATOM 1715 C CA . THR C 1 104 ? 9.171 40.471 28.517 1.00 11.85 114 THR B CA 1
ATOM 1716 C C . THR C 1 104 ? 8.074 40.665 29.547 1.00 12.29 114 THR B C 1
ATOM 1717 O O . THR C 1 104 ? 8.057 40.016 30.590 1.00 12.74 114 THR B O 1
ATOM 1721 N N . THR C 1 105 ? 7.153 41.572 29.236 1.00 13.58 115 THR B N 1
ATOM 1722 C CA . THR C 1 105 ? 6.011 41.809 30.101 1.00 16.55 115 THR B CA 1
ATOM 1723 C C . THR C 1 105 ? 5.070 40.650 29.793 1.00 17.82 115 THR B C 1
ATOM 1724 O O . THR C 1 105 ? 5.277 39.920 28.818 1.00 18.15 115 THR B O 1
ATOM 1728 N N . GLU C 1 106 ? 4.046 40.473 30.618 1.00 18.56 116 GLU B N 1
ATOM 1729 C CA . GLU C 1 106 ? 3.081 39.405 30.408 1.00 20.40 116 GLU B CA 1
ATOM 1730 C C . GLU C 1 106 ? 2.402 39.539 29.047 1.00 19.27 116 GLU B C 1
ATOM 1731 O O . GLU C 1 106 ? 2.148 38.547 28.370 1.00 17.63 116 GLU B O 1
ATOM 1737 N N . ALA C 1 107 ? 2.119 40.776 28.652 1.00 19.17 117 ALA B N 1
ATOM 1738 C CA . ALA C 1 107 ? 1.451 41.039 27.386 1.00 19.04 117 ALA B CA 1
ATOM 1739 C C . ALA C 1 107 ? 2.276 40.663 26.159 1.00 18.33 117 ALA B C 1
ATOM 1740 O O . ALA C 1 107 ? 1.717 40.322 25.119 1.00 17.35 117 ALA B O 1
ATOM 1742 N N . ASN C 1 108 ? 3.600 40.721 26.274 1.00 16.63 118 ASN B N 1
ATOM 1743 C CA . ASN C 1 108 ? 4.458 40.389 25.142 1.00 15.73 118 ASN B CA 1
ATOM 1744 C C . ASN C 1 108 ? 5.108 39.011 25.247 1.00 14.58 118 ASN B C 1
ATOM 1745 O O . ASN C 1 108 ? 5.978 38.672 24.447 1.00 15.02 118 ASN B O 1
ATOM 1750 N N . ALA C 1 109 ? 4.676 38.215 26.218 1.00 12.72 119 ALA B N 1
ATOM 1751 C CA . ALA C 1 109 ? 5.246 36.886 26.418 1.00 13.08 119 ALA B CA 1
ATOM 1752 C C . ALA C 1 109 ? 5.089 35.964 25.214 1.00 13.16 119 ALA B C 1
ATOM 1753 O O . ALA C 1 109 ? 5.941 35.103 24.972 1.00 12.67 119 ALA B O 1
ATOM 1755 N N . TRP C 1 110 ? 4.012 36.141 24.453 1.00 12.39 120 TRP B N 1
ATOM 1756 C CA . TRP C 1 110 ? 3.767 35.290 23.291 1.00 13.00 120 TRP B CA 1
ATOM 1757 C C . TRP C 1 110 ? 4.862 35.394 22.228 1.00 13.06 120 TRP B C 1
ATOM 1758 O O . TRP C 1 110 ? 5.113 34.437 21.497 1.00 14.30 120 TRP B O 1
ATOM 1769 N N . LYS C 1 111 ? 5.518 36.547 22.148 1.00 12.15 121 LYS B N 1
ATOM 1770 C CA . LYS C 1 111 ? 6.576 36.769 21.162 1.00 13.18 121 LYS B CA 1
ATOM 1771 C C . LYS C 1 111 ? 7.940 36.953 21.822 1.00 11.48 121 LYS B C 1
ATOM 1772 O O . LYS C 1 111 ? 8.772 37.729 21.353 1.00 11.31 121 LYS B O 1
ATOM 1778 N N . SER C 1 112 ? 8.174 36.220 22.902 1.00 9.51 122 SER B N 1
ATOM 1779 C CA . SER C 1 112 ? 9.427 36.338 23.637 1.00 8.76 122 SER B CA 1
ATOM 1780 C C . SER C 1 112 ? 10.559 35.451 23.144 1.00 6.96 122 SER B C 1
ATOM 1781 O O . SER C 1 112 ? 11.712 35.666 23.504 1.00 7.01 122 SER B O 1
ATOM 1784 N N . THR C 1 113 ? 10.241 34.471 22.311 1.00 6.72 123 THR B N 1
ATOM 1785 C CA . THR C 1 113 ? 11.257 33.519 21.883 1.00 5.53 123 THR B CA 1
ATOM 1786 C C . THR C 1 113 ? 11.498 33.358 20.390 1.00 5.93 123 THR B C 1
ATOM 1787 O O . THR C 1 113 ? 10.583 33.040 19.633 1.00 7.86 123 THR B O 1
ATOM 1791 N N . LEU C 1 114 ? 12.750 33.557 19.992 1.00 6.24 124 LEU B N 1
ATOM 1792 C CA . LEU C 1 114 ? 13.174 33.401 18.605 1.00 5.76 124 LEU B CA 1
ATOM 1793 C C . LEU C 1 114 ? 13.806 32.020 18.455 1.00 6.74 124 LEU B C 1
ATOM 1794 O O . LEU C 1 114 ? 14.405 31.500 19.401 1.00 7.03 124 LEU B O 1
ATOM 1799 N N . VAL C 1 115 ? 13.666 31.423 17.276 1.00 6.46 125 VAL B N 1
ATOM 1800 C CA . VAL C 1 115 ? 14.267 30.114 17.023 1.00 6.55 125 VAL B CA 1
ATOM 1801 C C . VAL C 1 115 ? 15.138 30.196 15.771 1.00 7.41 125 VAL B C 1
ATOM 1802 O O . VAL C 1 115 ? 14.806 30.897 14.819 1.00 8.31 125 VAL B O 1
ATOM 1806 N N . GLY C 1 116 ? 16.261 29.487 15.784 1.00 7.76 126 GLY B N 1
ATOM 1807 C CA . GLY C 1 116 ? 17.158 29.502 14.641 1.00 8.20 126 GLY B CA 1
ATOM 1808 C C . GLY C 1 116 ? 18.097 28.314 14.680 1.00 9.08 126 GLY B C 1
ATOM 1809 O O . GLY C 1 116 ? 17.900 27.389 15.461 1.00 9.64 126 GLY B O 1
ATOM 1810 N N . HIS C 1 117 ? 19.120 28.338 13.835 1.00 10.20 127 HIS B N 1
ATOM 1811 C CA . HIS C 1 117 ? 20.084 27.243 13.786 1.00 11.55 127 HIS B CA 1
ATOM 1812 C C . HIS C 1 117 ? 21.474 27.753 13.421 1.00 12.29 127 HIS B C 1
ATOM 1813 O O . HIS C 1 117 ? 21.612 28.637 12.580 1.00 13.99 127 HIS B O 1
ATOM 1820 N N . ASP C 1 118 ? 22.496 27.197 14.072 1.00 11.75 128 ASP B N 1
ATOM 1821 C CA . ASP C 1 118 ? 23.887 27.573 13.817 1.00 12.15 128 ASP B CA 1
ATOM 1822 C C . ASP C 1 118 ? 24.720 26.326 13.565 1.00 11.17 128 ASP B C 1
ATOM 1823 O O . ASP C 1 118 ? 24.476 25.283 14.152 1.00 10.75 128 ASP B O 1
ATOM 1828 N N . THR C 1 119 ? 25.706 26.448 12.688 1.00 11.21 129 THR B N 1
ATOM 1829 C CA . THR C 1 119 ? 26.620 25.354 12.403 1.00 11.36 129 THR B CA 1
ATOM 1830 C C . THR C 1 119 ? 27.989 25.913 12.766 1.00 10.23 129 THR B C 1
ATOM 1831 O O . THR C 1 119 ? 28.372 26.981 12.288 1.00 11.60 129 THR B O 1
ATOM 1835 N N . PHE C 1 120 ? 28.710 25.220 13.638 1.00 9.35 130 PHE B N 1
ATOM 1836 C CA . PHE C 1 120 ? 30.032 25.677 14.051 1.00 9.49 130 PHE B CA 1
ATOM 1837 C C . PHE C 1 120 ? 31.102 24.787 13.447 1.00 10.69 130 PHE B C 1
ATOM 1838 O O . PHE C 1 120 ? 30.937 23.571 13.364 1.00 10.13 130 PHE B O 1
ATOM 1846 N N . THR C 1 121 ? 32.198 25.403 13.023 1.00 11.12 131 THR B N 1
ATOM 1847 C CA . THR C 1 121 ? 33.306 24.668 12.429 1.00 11.06 131 THR B CA 1
ATOM 1848 C C . THR C 1 121 ? 34.615 25.081 13.082 1.00 12.07 131 THR B C 1
ATOM 1849 O O . THR C 1 121 ? 34.698 26.130 13.721 1.00 10.69 131 THR B O 1
ATOM 1853 N N . LYS C 1 122 ? 35.641 24.255 12.914 1.00 12.22 132 LYS B N 1
ATOM 1854 C CA . LYS C 1 122 ? 36.947 24.546 13.487 1.00 14.76 132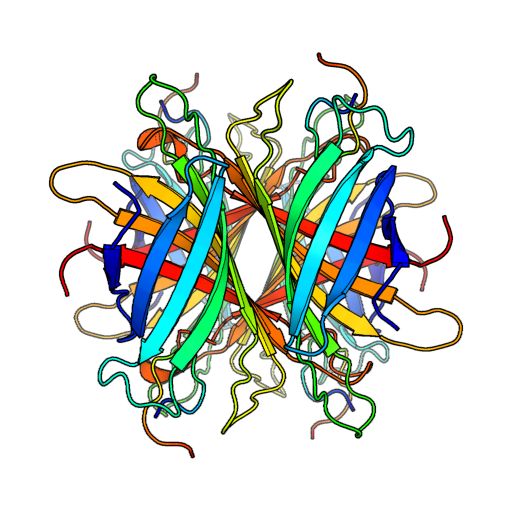 LYS B CA 1
ATOM 1855 C C . LYS C 1 122 ? 37.728 25.559 12.656 1.00 16.41 132 LYS B C 1
ATOM 1856 O O . LYS C 1 122 ? 38.733 26.095 13.108 1.00 13.99 132 LYS B O 1
ATOM 1862 N N . VAL C 1 123 ? 37.261 25.813 11.438 1.00 19.80 133 VAL B N 1
ATOM 1863 C CA . VAL C 1 123 ? 37.913 26.767 10.544 1.00 25.17 133 VAL B CA 1
ATOM 1864 C C . VAL C 1 123 ? 36.950 27.915 10.247 1.00 27.13 133 VAL B C 1
ATOM 1865 O O . VAL C 1 123 ? 35.744 27.702 10.132 1.00 28.57 133 VAL B O 1
ATOM 1869 N N . LYS C 1 124 ? 37.475 29.130 10.127 1.00 29.78 134 LYS B N 1
ATOM 1870 C CA . LYS C 1 124 ? 36.630 30.286 9.843 1.00 32.49 134 LYS B CA 1
ATOM 1871 C C . LYS C 1 124 ? 35.913 30.124 8.505 1.00 33.39 134 LYS B C 1
ATOM 1872 O O . LYS C 1 124 ? 36.264 29.186 7.757 1.00 34.47 134 LYS B O 1
ATOM 1878 N N . ARG D 2 1 ? 24.218 47.272 11.466 1.00 37.85 1 ARG F N 1
ATOM 1879 C CA . ARG D 2 1 ? 23.067 46.354 11.229 1.00 36.67 1 ARG F CA 1
ATOM 1880 C C . ARG D 2 1 ? 22.736 45.560 12.486 1.00 34.12 1 ARG F C 1
ATOM 1881 O O . ARG D 2 1 ? 21.668 45.727 13.076 1.00 35.21 1 ARG F O 1
ATOM 1889 N N . CYS D 2 2 ? 23.663 44.695 12.889 1.00 30.88 2 CYS F N 1
ATOM 1890 C CA . CYS D 2 2 ? 23.481 43.860 14.071 1.00 26.48 2 CYS F CA 1
ATOM 1891 C C . CYS D 2 2 ? 23.607 44.655 15.366 1.00 25.58 2 CYS F C 1
ATOM 1892 O O . CYS D 2 2 ? 24.621 45.313 15.604 1.00 25.64 2 CYS F O 1
ATOM 1895 N N . CYS D 2 3 ? 22.574 44.584 16.201 1.00 23.78 3 CYS F N 1
ATOM 1896 C CA . CYS D 2 3 ? 22.566 45.295 17.473 1.00 23.35 3 CYS F CA 1
ATOM 1897 C C . CYS D 2 3 ? 22.333 44.370 18.661 1.00 21.19 3 CYS F C 1
ATOM 1898 O O . CYS D 2 3 ? 21.935 44.809 19.736 1.00 21.70 3 CYS F O 1
ATOM 1901 N N . HIS D 2 4 ? 22.577 43.083 18.456 1.00 19.65 4 HIS F N 1
ATOM 1902 C CA . HIS D 2 4 ? 22.415 42.102 19.515 1.00 18.56 4 HIS F CA 1
ATOM 1903 C C . HIS D 2 4 ? 23.639 41.204 19.485 1.00 18.18 4 HIS F C 1
ATOM 1904 O O . HIS D 2 4 ? 24.130 40.848 18.416 1.00 18.05 4 HIS F O 1
ATOM 1911 N N . PRO D 2 5 ? 24.154 40.829 20.662 1.00 18.81 5 PRO F N 1
ATOM 1912 C CA . PRO D 2 5 ? 25.337 39.968 20.739 1.00 19.16 5 PRO F CA 1
ATOM 1913 C C . PRO D 2 5 ? 25.272 38.737 19.840 1.00 19.74 5 PRO F C 1
ATOM 1914 O O . PRO D 2 5 ? 26.269 38.353 19.230 1.00 20.79 5 PRO F O 1
ATOM 1918 N N . GLN D 2 6 ? 24.093 38.131 19.746 1.00 19.53 6 GLN F N 1
ATOM 1919 C CA . GLN D 2 6 ? 23.916 36.925 18.943 1.00 20.79 6 GLN F CA 1
ATOM 1920 C C . GLN D 2 6 ? 24.390 37.017 17.491 1.00 21.66 6 GLN F C 1
ATOM 1921 O O . GLN D 2 6 ? 25.039 36.095 16.995 1.00 22.47 6 GLN F O 1
ATOM 1927 N N . CYS D 2 7 ? 24.066 38.105 16.800 1.00 20.05 7 CYS F N 1
ATOM 1928 C CA . CYS D 2 7 ? 24.486 38.225 15.407 1.00 20.39 7 CYS F CA 1
ATOM 1929 C C . CYS D 2 7 ? 25.916 38.737 15.257 1.00 21.12 7 CYS F C 1
ATOM 1930 O O . CYS D 2 7 ? 26.303 39.228 14.196 1.00 22.32 7 CYS F O 1
ATOM 1933 N N . GLY D 2 8 ? 26.694 38.608 16.330 1.00 20.76 8 GLY F N 1
ATOM 1934 C CA . GLY D 2 8 ? 28.089 39.018 16.312 1.00 22.94 8 GLY F CA 1
ATOM 1935 C C . GLY D 2 8 ? 28.382 40.499 16.442 1.00 24.04 8 GLY F C 1
ATOM 1936 O O . GLY D 2 8 ? 29.407 40.971 15.950 1.00 23.90 8 GLY F O 1
ATOM 1937 N N . ALA D 2 9 ? 27.500 41.232 17.113 1.00 25.10 9 ALA F N 1
ATOM 1938 C CA . ALA D 2 9 ? 27.684 42.667 17.292 1.00 26.90 9 ALA F CA 1
ATOM 1939 C C . ALA D 2 9 ? 29.018 42.972 17.967 1.00 28.28 9 ALA F C 1
ATOM 1940 O O . ALA D 2 9 ? 29.410 42.302 18.922 1.00 28.45 9 ALA F O 1
ATOM 1942 N N . VAL D 2 10 ? 29.712 43.986 17.463 1.00 30.20 10 VAL F N 1
ATOM 1943 C CA . VAL D 2 10 ? 30.997 44.387 18.024 1.00 33.20 10 VAL F CA 1
ATOM 1944 C C . VAL D 2 10 ? 30.833 45.679 18.815 1.00 34.22 10 VAL F C 1
ATOM 1945 O O . VAL D 2 10 ? 31.259 45.775 19.966 1.00 36.22 10 VAL F O 1
ATOM 1949 N N . GLU D 2 11 ? 30.208 46.671 18.191 1.00 35.29 11 GLU F N 1
ATOM 1950 C CA . GLU D 2 11 ? 29.988 47.954 18.842 1.00 36.04 11 GLU F CA 1
ATOM 1951 C C . GLU D 2 11 ? 28.525 48.122 19.233 1.00 36.49 11 GLU F C 1
ATOM 1952 O O . GLU D 2 11 ? 27.638 47.486 18.660 1.00 36.45 11 GLU F O 1
ATOM 1958 N N . GLU D 2 12 ? 28.284 48.983 20.215 1.00 36.17 12 GLU F N 1
ATOM 1959 C CA . GLU D 2 12 ? 26.936 49.254 20.692 1.00 36.69 12 GLU F CA 1
ATOM 1960 C C . GLU D 2 12 ? 26.179 50.074 19.656 1.00 36.38 12 GLU F C 1
ATOM 1961 O O . GLU D 2 12 ? 26.785 50.755 18.829 1.00 36.08 12 GLU F O 1
ATOM 1967 N N . CYS D 2 13 ? 24.854 50.004 19.707 1.00 36.02 13 CYS F N 1
ATOM 1968 C CA . CYS D 2 13 ? 24.014 50.755 18.782 1.00 36.29 13 CYS F CA 1
ATOM 1969 C C . CYS D 2 13 ? 23.357 51.920 19.512 1.00 37.30 13 CYS F C 1
ATOM 1970 O O . CYS D 2 13 ? 23.568 53.077 19.090 1.00 38.56 13 CYS F O 1
ATOM 1973 N N . GLY E 1 6 ? -15.055 15.966 13.860 1.00 19.38 16 GLY C N 1
ATOM 1974 C CA . GLY E 1 6 ? -14.865 16.567 15.208 1.00 18.61 16 GLY C CA 1
ATOM 1975 C C . GLY E 1 6 ? -14.020 17.826 15.179 1.00 17.22 16 GLY C C 1
ATOM 1976 O O . GLY E 1 6 ? -13.968 18.572 16.156 1.00 18.36 16 GLY C O 1
ATOM 1977 N N . ILE E 1 7 ? -13.354 18.070 14.055 1.00 15.58 17 ILE C N 1
ATOM 1978 C CA . ILE E 1 7 ? -12.502 19.249 13.915 1.00 14.82 17 ILE C CA 1
ATOM 1979 C C . ILE E 1 7 ? -13.269 20.469 13.405 1.00 13.49 17 ILE C C 1
ATOM 1980 O O . ILE E 1 7 ? -12.995 21.598 13.815 1.00 14.28 17 ILE C O 1
ATOM 1985 N N . THR E 1 8 ? -14.220 20.246 12.506 1.00 12.60 18 THR C N 1
ATOM 1986 C CA . THR E 1 8 ? -15.004 21.348 11.959 1.00 11.78 18 THR C CA 1
ATOM 1987 C C . THR E 1 8 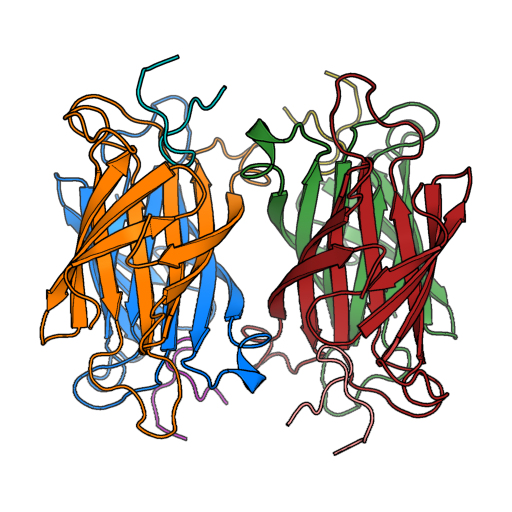? -15.700 22.134 13.060 1.00 11.49 18 THR C C 1
ATOM 1988 O O . THR E 1 8 ? -16.320 21.558 13.953 1.00 11.34 18 THR C O 1
ATOM 1992 N N . GLY E 1 9 ? -15.589 23.454 12.992 1.00 11.91 19 GLY C N 1
ATOM 1993 C CA . GLY E 1 9 ? -16.227 24.290 13.989 1.00 12.53 19 GLY C CA 1
ATOM 1994 C C . GLY E 1 9 ? -15.396 25.488 14.393 1.00 13.34 19 GLY C C 1
ATOM 1995 O O . GLY E 1 9 ? -14.417 25.845 13.730 1.00 12.86 19 GLY C O 1
ATOM 1996 N N . THR E 1 10 ? -15.797 26.101 15.499 1.00 12.90 20 THR C N 1
ATOM 1997 C CA . THR E 1 10 ? -15.131 27.275 16.039 1.00 12.56 20 THR C CA 1
ATOM 1998 C C . THR E 1 10 ? -14.226 26.903 17.210 1.00 12.95 20 THR C C 1
ATOM 1999 O O . THR E 1 10 ? -14.641 26.196 18.132 1.00 11.72 20 THR C O 1
ATOM 2003 N N . TRP E 1 11 ? -12.985 27.384 17.169 1.00 11.43 21 TRP C N 1
ATOM 2004 C CA . TRP E 1 11 ? -12.024 27.110 18.230 1.00 10.39 21 TRP C CA 1
ATOM 2005 C C . TRP E 1 11 ? -11.484 28.407 18.811 1.00 10.67 21 TRP C C 1
ATOM 2006 O O . TRP E 1 11 ? -11.422 29.424 18.121 1.00 11.47 21 TRP C O 1
ATOM 2017 N N . TYR E 1 12 ? -11.089 28.360 20.082 1.00 10.94 22 TYR C N 1
ATOM 2018 C CA . TYR E 1 12 ? -10.570 29.525 20.791 1.00 11.02 22 TYR C CA 1
ATOM 2019 C C . TYR E 1 12 ? -9.239 29.204 21.461 1.00 12.24 22 TYR C C 1
ATOM 2020 O O . TYR E 1 12 ? -9.064 28.115 21.996 1.00 10.80 22 TYR C O 1
ATOM 2029 N N . ASN E 1 13 ? -8.303 30.151 21.437 1.00 15.23 23 ASN C N 1
ATOM 2030 C CA . ASN E 1 13 ? -7.012 29.935 22.081 1.00 17.27 23 ASN C CA 1
ATOM 2031 C C . ASN E 1 13 ? -6.964 30.798 23.339 1.00 20.63 23 ASN C C 1
ATOM 2032 O O . ASN E 1 13 ? -7.936 31.482 23.657 1.00 19.78 23 ASN C O 1
ATOM 2037 N N . GLN E 1 14 ? -5.844 30.768 24.054 1.00 23.44 24 GLN C N 1
ATOM 2038 C CA . GLN E 1 14 ? -5.717 31.548 25.281 1.00 28.44 24 GLN C CA 1
ATOM 2039 C C . GLN E 1 14 ? -5.431 33.032 25.059 1.00 29.61 24 GLN C C 1
ATOM 2040 O O . GLN E 1 14 ? -5.654 33.845 25.955 1.00 31.16 24 GLN C O 1
ATOM 2046 N N . LEU E 1 15 ? -4.940 33.386 23.874 1.00 30.21 25 LEU C N 1
ATOM 2047 C CA . LEU E 1 15 ? -4.616 34.780 23.572 1.00 30.71 25 LEU C CA 1
ATOM 2048 C C . LEU E 1 15 ? -5.810 35.644 23.193 1.00 30.06 25 LEU C C 1
ATOM 2049 O O . LEU E 1 15 ? -5.705 36.867 23.153 1.00 31.38 25 LEU C O 1
ATOM 2054 N N . GLY E 1 16 ? -6.944 35.014 22.911 1.00 29.58 26 GLY C N 1
ATOM 2055 C CA . GLY E 1 16 ? -8.117 35.780 22.537 1.00 27.47 26 GLY C CA 1
ATOM 2056 C C . GLY E 1 16 ? -8.358 35.785 21.039 1.00 25.86 26 GLY C C 1
ATOM 2057 O O . GLY E 1 16 ? -8.910 36.741 20.490 1.00 27.29 26 GLY C O 1
ATOM 2058 N N . SER E 1 17 ? -7.932 34.718 20.371 1.00 21.84 27 SER C N 1
ATOM 2059 C CA . SER E 1 17 ? -8.128 34.601 18.933 1.00 17.99 27 SER C CA 1
ATOM 2060 C C . SER E 1 17 ? -9.145 33.502 18.653 1.00 16.81 27 SER C C 1
ATOM 2061 O O . SER E 1 17 ? -9.289 32.561 19.435 1.00 15.61 27 SER C O 1
ATOM 2064 N N . THR E 1 18 ? -9.842 33.632 17.530 1.00 15.10 28 THR C N 1
ATOM 2065 C CA . THR E 1 18 ? -10.861 32.672 17.131 1.00 16.46 28 THR C CA 1
ATOM 2066 C C . THR E 1 18 ? -10.479 32.007 15.819 1.00 15.59 28 THR C C 1
ATOM 2067 O O . THR E 1 18 ? -10.154 32.674 14.838 1.00 15.26 28 THR C O 1
ATOM 2071 N N . PHE E 1 19 ? -10.531 30.681 15.828 1.00 15.54 29 PHE C N 1
ATOM 2072 C CA . PHE E 1 19 ? -10.177 29.841 14.694 1.00 18.12 29 PHE C CA 1
ATOM 2073 C C . PHE E 1 19 ? -11.443 29.133 14.194 1.00 18.52 29 PHE C C 1
ATOM 2074 O O . PHE E 1 19 ? -11.990 28.277 14.882 1.00 17.84 29 PHE C O 1
ATOM 2082 N N . ILE E 1 20 ? -11.916 29.518 13.011 1.00 17.25 30 ILE C N 1
ATOM 2083 C CA . ILE E 1 20 ? -13.113 28.922 12.414 1.00 16.96 30 ILE C CA 1
ATOM 2084 C C . ILE E 1 20 ? -12.642 28.049 11.257 1.00 16.25 30 ILE C C 1
ATOM 2085 O O . ILE E 1 20 ? -12.091 28.551 10.282 1.00 16.29 30 ILE C O 1
ATOM 2090 N N . VAL E 1 21 ? -12.870 26.743 11.356 1.00 14.45 31 VAL C N 1
ATOM 2091 C CA . VAL E 1 21 ? -12.380 25.834 10.329 1.00 12.83 31 VAL C CA 1
ATOM 2092 C C . VAL E 1 21 ? -13.357 24.754 9.864 1.00 13.05 31 VAL C C 1
ATOM 2093 O O . VAL E 1 21 ? -14.265 24.358 10.592 1.00 12.98 31 VAL C O 1
ATOM 2097 N N . THR E 1 22 ? -13.156 24.293 8.634 1.00 12.11 32 THR C N 1
ATOM 2098 C CA . THR E 1 22 ? -13.959 23.221 8.060 1.00 13.54 32 THR C CA 1
ATOM 2099 C C . THR E 1 22 ? -12.976 22.141 7.609 1.00 13.78 32 THR C C 1
ATOM 2100 O O . THR E 1 22 ? -12.039 22.419 6.853 1.00 14.58 32 THR C O 1
ATOM 2104 N N . ALA E 1 23 ? -13.180 20.920 8.092 1.00 13.65 33 ALA C N 1
ATOM 2105 C CA . ALA E 1 23 ? -12.318 19.797 7.740 1.00 15.20 33 ALA C CA 1
ATOM 2106 C C . ALA E 1 23 ? -12.955 19.004 6.604 1.00 16.16 33 ALA C C 1
ATOM 2107 O O . ALA E 1 23 ? -13.993 18.367 6.789 1.00 17.43 33 ALA C O 1
ATOM 2109 N N . GLY E 1 24 ? -12.330 19.055 5.430 1.00 16.63 34 GLY C N 1
ATOM 2110 C CA . GLY E 1 24 ? -12.843 18.346 4.271 1.00 19.47 34 GLY C CA 1
ATOM 2111 C C . GLY E 1 24 ? -12.589 16.854 4.345 1.00 20.41 34 GLY C C 1
ATOM 2112 O O . GLY E 1 24 ? -11.701 16.402 5.064 1.00 20.08 34 GLY C O 1
ATOM 2113 N N . ALA E 1 25 ? -13.371 16.084 3.595 1.00 22.07 35 ALA C N 1
ATOM 2114 C CA . ALA E 1 25 ? -13.234 14.632 3.593 1.00 23.00 35 ALA C CA 1
ATOM 2115 C C . ALA E 1 25 ? -11.899 14.168 3.019 1.00 23.98 35 ALA C C 1
ATOM 2116 O O . ALA E 1 25 ? -11.430 13.075 3.337 1.00 24.87 35 ALA C O 1
ATOM 2118 N N . ASP E 1 26 ? -11.290 15.002 2.182 1.00 24.25 36 ASP C N 1
ATOM 2119 C CA . ASP E 1 26 ? -10.016 14.668 1.551 1.00 25.38 36 ASP C CA 1
ATOM 2120 C C . ASP E 1 26 ? -8.803 14.956 2.442 1.00 23.76 36 ASP C C 1
ATOM 2121 O O . ASP E 1 26 ? -7.692 14.508 2.151 1.00 24.93 36 ASP C O 1
ATOM 2126 N N . GLY E 1 27 ? -9.013 15.703 3.521 1.00 20.17 37 GLY C N 1
ATOM 2127 C CA . GLY E 1 27 ? -7.915 16.019 4.417 1.00 16.41 37 GLY C CA 1
ATOM 2128 C C . GLY E 1 27 ? -7.555 17.492 4.388 1.00 14.74 37 GLY C C 1
ATOM 2129 O O . GLY E 1 27 ? -6.543 17.909 4.947 1.00 15.39 37 GLY C O 1
ATOM 2130 N N . ALA E 1 28 ? -8.385 18.291 3.736 1.00 13.76 38 ALA C N 1
ATOM 2131 C CA . ALA E 1 28 ? -8.119 19.719 3.651 1.00 12.97 38 ALA C CA 1
ATOM 2132 C C . ALA E 1 28 ? -8.750 20.490 4.803 1.00 13.48 38 ALA C C 1
ATOM 2133 O O . ALA E 1 28 ? -9.788 20.096 5.338 1.00 12.58 38 ALA C O 1
ATOM 2135 N N . LEU E 1 29 ? -8.097 21.582 5.192 1.00 10.95 39 LEU C N 1
ATOM 2136 C CA . LEU E 1 29 ? -8.599 22.454 6.245 1.00 11.02 39 LEU C CA 1
ATOM 2137 C C . LEU E 1 29 ? -8.701 23.825 5.606 1.00 10.25 39 LEU C C 1
ATOM 2138 O O . LEU E 1 29 ? -7.753 24.290 4.975 1.00 10.98 39 LEU C O 1
ATOM 2143 N N . THR E 1 30 ? -9.855 24.461 5.747 1.00 11.12 40 THR C N 1
ATOM 2144 C CA . THR E 1 30 ? -10.058 25.787 5.186 1.00 11.71 40 THR C CA 1
ATOM 2145 C C . THR E 1 30 ? -10.851 26.586 6.200 1.00 11.54 40 THR C C 1
ATOM 2146 O O . THR E 1 30 ? -11.678 26.036 6.921 1.00 13.67 40 THR C O 1
ATOM 2150 N N . GLY E 1 31 ? -10.603 27.884 6.269 1.00 8.37 41 GLY C N 1
ATOM 2151 C CA . GLY E 1 31 ? -11.342 28.673 7.227 1.00 8.91 41 GLY C CA 1
ATOM 2152 C C . GLY E 1 31 ? -10.792 30.063 7.396 1.00 9.27 41 GLY C C 1
ATOM 2153 O O . GLY E 1 31 ? -10.150 30.604 6.502 1.00 9.36 41 GLY C O 1
ATOM 2154 N N . THR E 1 32 ? -11.049 30.641 8.561 1.00 9.29 42 THR C N 1
ATOM 2155 C CA . THR E 1 32 ? -10.581 31.984 8.845 1.00 11.08 42 THR C CA 1
ATOM 2156 C C . THR E 1 32 ? -10.051 32.088 10.268 1.00 10.92 42 THR C C 1
ATOM 2157 O O . THR E 1 32 ? -10.511 31.389 11.171 1.00 12.72 42 THR C O 1
ATOM 2161 N N . TYR E 1 33 ? -9.060 32.952 10.451 1.00 10.24 43 TYR C N 1
ATOM 2162 C CA . TYR E 1 33 ? -8.472 33.181 11.762 1.00 10.27 43 TYR C CA 1
ATOM 2163 C C . TYR E 1 33 ? -8.816 34.635 12.047 1.00 12.86 43 TYR C C 1
ATOM 2164 O O . TYR E 1 33 ? -8.535 35.504 11.227 1.00 13.51 43 TYR C O 1
ATOM 2173 N N . GLU E 1 34 ? -9.436 34.902 13.192 1.00 13.42 44 GLU C N 1
ATOM 2174 C CA . GLU E 1 34 ? -9.834 36.268 13.515 1.00 16.50 44 GLU C CA 1
ATOM 2175 C C . GLU E 1 34 ? -9.660 36.642 14.980 1.00 16.67 44 GLU C C 1
ATOM 2176 O O . GLU E 1 34 ? -9.295 35.814 15.815 1.00 16.26 44 GLU C O 1
ATOM 2182 N N . SER E 1 35 ? -9.914 37.911 15.281 1.00 16.66 45 SER C N 1
ATOM 2183 C CA . SER E 1 35 ? -9.812 38.405 16.645 1.00 19.35 45 SER C CA 1
ATOM 2184 C C . SER E 1 35 ? -11.084 38.006 17.384 1.00 21.31 45 SER C C 1
ATOM 2185 O O . SER E 1 35 ? -12.050 37.552 16.769 1.00 21.28 45 SER C O 1
ATOM 2188 N N . ALA E 1 36 ? -11.085 38.183 18.700 1.00 24.38 46 ALA C N 1
ATOM 2189 C CA . ALA E 1 36 ? -12.245 37.837 19.511 1.00 27.00 46 ALA C CA 1
ATOM 2190 C C . ALA E 1 36 ? -13.503 38.528 18.994 1.00 28.19 46 ALA C C 1
ATOM 2191 O O . ALA E 1 36 ? -14.577 37.925 18.951 1.00 29.15 46 ALA C O 1
ATOM 2193 N N . VAL E 1 37 ? -13.360 39.791 18.599 1.00 29.30 47 VAL C N 1
ATOM 2194 C CA . VAL E 1 37 ? -14.477 40.586 18.090 1.00 30.79 47 VAL C CA 1
ATOM 2195 C C . VAL E 1 37 ? -14.946 40.152 16.700 1.00 30.48 47 VAL C C 1
ATOM 2196 O O . VAL E 1 37 ? -16.118 40.309 16.357 1.00 31.29 47 VAL C O 1
ATOM 2200 N N . GLY E 1 38 ? -14.025 39.625 15.900 1.00 29.73 48 GLY C N 1
ATOM 2201 C CA . GLY E 1 38 ? -14.375 39.164 14.567 1.00 28.67 48 GLY C CA 1
ATOM 2202 C C . GLY E 1 38 ? -14.561 40.226 13.493 1.00 27.81 48 GLY C C 1
ATOM 2203 O O . GLY E 1 38 ? -15.147 39.942 12.447 1.00 27.79 48 GLY C O 1
ATOM 2204 N N . ASN E 1 39 ? -14.074 41.441 13.733 1.00 25.46 49 ASN C N 1
ATOM 2205 C CA . ASN E 1 39 ? -14.205 42.513 12.743 1.00 24.04 49 ASN C CA 1
ATOM 2206 C C . ASN E 1 39 ? -13.521 42.115 11.433 1.00 22.66 49 ASN C C 1
ATOM 2207 O O . ASN E 1 39 ? -12.540 41.370 11.437 1.00 21.95 49 ASN C O 1
ATOM 2212 N N . ALA E 1 40 ? -14.041 42.619 10.316 1.00 20.73 50 ALA C N 1
ATOM 2213 C CA . ALA E 1 40 ? -13.504 42.304 8.994 1.00 19.86 50 ALA C CA 1
ATOM 2214 C C . ALA E 1 40 ? -12.014 42.593 8.816 1.00 19.04 50 ALA C C 1
ATOM 2215 O O . ALA E 1 40 ? -11.312 41.845 8.138 1.00 18.84 50 ALA C O 1
ATOM 2217 N N . GLU E 1 41 ? -11.530 43.674 9.417 1.00 17.93 51 GLU C N 1
ATOM 2218 C CA . GLU E 1 41 ? -10.124 44.039 9.280 1.00 18.40 51 GLU C CA 1
ATOM 2219 C C . GLU E 1 41 ? -9.162 43.085 9.973 1.00 17.39 51 GLU C C 1
ATOM 2220 O O . GLU E 1 41 ? -7.971 43.081 9.668 1.00 17.19 51 GLU C O 1
ATOM 2226 N N . SER E 1 42 ? -9.667 42.279 10.901 1.00 15.82 52 SER C N 1
ATOM 2227 C CA . SER E 1 42 ? -8.802 41.351 11.619 1.00 15.36 52 SER C CA 1
ATOM 2228 C C . SER E 1 42 ? -9.066 39.900 11.234 1.00 12.90 52 SER C C 1
ATOM 2229 O O . SER E 1 42 ? -8.675 38.978 11.951 1.00 14.10 52 SER C O 1
ATOM 2232 N N . ARG E 1 43 ? -9.719 39.700 10.093 1.00 11.91 53 ARG C N 1
ATOM 2233 C CA . ARG E 1 43 ? -10.033 38.352 9.619 1.00 12.16 53 ARG C CA 1
ATOM 2234 C C . ARG E 1 43 ? -9.053 37.950 8.522 1.00 10.52 53 ARG C C 1
ATOM 2235 O O . ARG E 1 43 ? -8.872 38.685 7.551 1.00 10.16 53 ARG C O 1
ATOM 2243 N N . TYR E 1 44 ? -8.423 36.785 8.682 1.00 10.42 54 TYR C N 1
ATOM 2244 C CA . TYR E 1 44 ? -7.450 36.299 7.706 1.00 9.52 54 TYR C CA 1
ATOM 2245 C C . TYR E 1 44 ? -7.752 34.878 7.256 1.00 10.27 54 TYR C C 1
ATOM 2246 O O . TYR E 1 44 ? -8.273 34.070 8.025 1.00 11.36 54 TYR C O 1
ATOM 2255 N N . VAL E 1 45 ? -7.411 34.578 6.008 1.00 9.30 55 VAL C N 1
ATOM 2256 C CA . VAL E 1 45 ? -7.646 33.253 5.451 1.00 9.81 55 VAL C CA 1
ATOM 2257 C C . VAL E 1 45 ? -6.639 32.232 5.960 1.00 9.60 55 VAL C C 1
ATOM 2258 O O . VAL E 1 45 ? -5.460 32.534 6.131 1.00 10.43 55 VAL C O 1
ATOM 2262 N N . LEU E 1 46 ? -7.111 31.018 6.208 1.00 9.13 56 LEU C N 1
ATOM 2263 C CA . LEU E 1 46 ? -6.221 29.962 6.657 1.00 10.73 56 LEU C CA 1
ATOM 2264 C C . LEU E 1 46 ? -6.484 28.724 5.824 1.00 10.86 56 LEU C C 1
ATOM 2265 O O . LEU E 1 46 ? -7.612 28.476 5.399 1.00 10.44 56 LEU C O 1
ATOM 2270 N N . THR E 1 47 ? -5.427 27.968 5.564 1.00 9.12 57 THR C N 1
ATOM 2271 C CA . THR E 1 47 ? -5.546 26.737 4.809 1.00 8.10 57 THR C CA 1
ATOM 2272 C C . THR E 1 47 ? -4.570 25.754 5.421 1.00 7.83 57 THR C C 1
ATOM 2273 O O . THR E 1 47 ? -3.508 26.141 5.895 1.00 7.65 57 THR C O 1
ATOM 2277 N N . GLY E 1 48 ? -4.930 24.479 5.418 1.00 7.36 58 GLY C N 1
ATOM 2278 C CA . GLY E 1 48 ? -4.046 23.494 6.003 1.00 6.20 58 GLY C CA 1
ATOM 2279 C C . GLY E 1 48 ? -4.434 22.092 5.597 1.00 7.19 58 GLY C C 1
ATOM 2280 O O . GLY E 1 48 ? -5.228 21.900 4.676 1.00 6.89 58 GLY C O 1
ATOM 2281 N N . ARG E 1 49 ? -3.873 21.117 6.300 1.00 7.10 59 ARG C N 1
ATOM 2282 C CA . ARG E 1 49 ? -4.130 19.706 6.025 1.00 8.47 59 ARG C CA 1
ATOM 2283 C C . ARG E 1 49 ? -4.206 18.926 7.329 1.00 8.25 59 ARG C C 1
ATOM 2284 O O . ARG E 1 49 ? -3.639 19.331 8.341 1.00 8.46 59 ARG C O 1
ATOM 2292 N N . TYR E 1 50 ? -4.899 17.793 7.304 1.00 8.97 60 TYR C N 1
ATOM 2293 C CA . TYR E 1 50 ? -4.997 16.960 8.493 1.00 7.94 60 TYR C CA 1
ATOM 2294 C C . TYR E 1 50 ? -5.073 15.505 8.050 1.00 9.05 60 TYR C C 1
ATOM 2295 O O . TYR E 1 50 ? -5.383 15.218 6.893 1.00 9.58 60 TYR C O 1
ATOM 2304 N N . ASP E 1 51 ? -4.766 14.600 8.970 1.00 8.95 61 ASP C N 1
ATOM 2305 C CA . ASP E 1 51 ? -4.803 13.163 8.701 1.00 9.54 61 ASP C CA 1
ATOM 2306 C C . ASP E 1 51 ? -6.271 12.730 8.733 1.00 10.47 61 ASP C C 1
ATOM 2307 O O . ASP E 1 51 ? -6.884 12.682 9.796 1.00 9.72 61 ASP C O 1
ATOM 2312 N N . SER E 1 52 ? -6.828 12.413 7.567 1.00 11.31 62 SER C N 1
ATOM 2313 C CA . SER E 1 52 ? -8.234 12.028 7.479 1.00 13.36 62 SER C CA 1
ATOM 2314 C C . SER E 1 52 ? -8.536 10.583 7.862 1.00 14.47 62 SER C C 1
ATOM 2315 O O . SER E 1 52 ? -9.695 10.162 7.838 1.00 14.43 62 SER C O 1
ATOM 2318 N N . ALA E 1 53 ? -7.500 9.831 8.217 1.00 14.04 63 ALA C N 1
ATOM 2319 C CA . ALA E 1 53 ? -7.657 8.437 8.628 1.00 16.24 63 ALA C CA 1
ATOM 2320 C C . ALA E 1 53 ? -6.677 8.130 9.760 1.00 16.28 63 ALA C C 1
ATOM 2321 O O . ALA E 1 53 ? -5.767 7.315 9.612 1.00 17.90 63 ALA C O 1
ATOM 2323 N N . PRO E 1 54 ? -6.860 8.782 10.917 1.00 17.71 64 PRO C N 1
ATOM 2324 C CA . PRO E 1 54 ? -5.990 8.585 12.080 1.00 18.70 64 PRO C CA 1
ATOM 2325 C C . PRO E 1 54 ? -6.018 7.171 12.641 1.00 20.59 64 PRO C C 1
ATOM 2326 O O . PRO E 1 54 ? -6.923 6.389 12.340 1.00 20.93 64 PRO C O 1
ATOM 2330 N N . ALA E 1 55 ? -5.012 6.851 13.450 1.00 21.55 65 ALA C N 1
ATOM 2331 C CA . ALA E 1 55 ? -4.910 5.542 14.080 1.00 24.34 65 ALA C CA 1
ATOM 2332 C C . ALA E 1 55 ? -6.063 5.383 15.065 1.00 25.77 65 ALA C C 1
ATOM 2333 O O . ALA E 1 55 ? -6.629 6.372 15.531 1.00 25.75 65 ALA C O 1
ATOM 2335 N N . THR E 1 56 ? -6.407 4.139 15.381 1.00 28.37 66 THR C N 1
ATOM 2336 C CA . THR E 1 56 ? -7.499 3.865 16.310 1.00 31.08 66 THR C CA 1
ATOM 2337 C C . THR E 1 56 ? -6.994 3.335 17.650 1.00 32.20 66 THR C C 1
ATOM 2338 O O . THR E 1 56 ? -7.724 2.654 18.375 1.00 33.00 66 THR C O 1
ATOM 2342 N N . ASP E 1 57 ? -5.743 3.650 17.975 1.00 32.25 67 ASP C N 1
ATOM 2343 C CA . ASP E 1 57 ? -5.140 3.208 19.226 1.00 32.16 67 ASP C CA 1
ATOM 2344 C C . ASP E 1 57 ? -5.220 4.284 20.304 1.00 30.98 67 ASP C C 1
ATOM 2345 O O . ASP E 1 57 ? -4.554 4.188 21.335 1.00 31.77 67 ASP C O 1
ATOM 2350 N N . GLY E 1 58 ? -6.032 5.307 20.062 1.00 29.27 68 GLY C N 1
ATOM 2351 C CA . GLY E 1 58 ? -6.176 6.379 21.030 1.00 27.27 68 GLY C CA 1
ATOM 2352 C C . GLY E 1 58 ? -5.269 7.562 20.743 1.00 24.74 68 GLY C C 1
ATOM 2353 O O . GLY E 1 58 ? -5.213 8.511 21.524 1.00 26.37 68 GLY C O 1
ATOM 2354 N N . SER E 1 59 ? -4.553 7.506 19.624 1.00 21.89 69 SER C N 1
ATOM 2355 C CA . SER E 1 59 ? -3.648 8.587 19.243 1.00 19.14 69 SER C CA 1
ATOM 2356 C C . SER E 1 59 ? -4.423 9.799 18.741 1.00 16.73 69 SER C C 1
ATOM 2357 O O . SER E 1 59 ? -5.575 9.687 18.320 1.00 15.84 69 SER C O 1
ATOM 2360 N N . GLY E 1 60 ? -3.778 10.959 18.783 1.00 14.66 70 GLY C N 1
ATOM 2361 C CA . GLY E 1 60 ? -4.414 12.170 18.303 1.00 13.31 70 GLY C CA 1
ATOM 2362 C C . GLY E 1 60 ? -4.381 12.212 16.785 1.00 11.54 70 GLY C C 1
ATOM 2363 O O . GLY E 1 60 ? -3.821 11.327 16.145 1.00 11.81 70 GLY C O 1
ATOM 2364 N N . THR E 1 61 ? -4.978 13.247 16.207 1.00 8.70 71 THR C N 1
ATOM 2365 C CA . THR E 1 61 ? -5.024 13.410 14.754 1.00 8.06 71 THR C CA 1
ATOM 2366 C C . THR E 1 61 ? -4.066 14.530 14.340 1.00 8.33 71 THR C C 1
ATOM 2367 O O . THR E 1 61 ? -4.290 15.689 14.680 1.00 8.03 71 THR C O 1
ATOM 2371 N N . ALA E 1 62 ? -3.011 14.185 13.604 1.00 7.85 72 ALA C N 1
ATOM 2372 C CA . ALA E 1 62 ? -2.025 15.177 13.171 1.00 7.75 72 ALA C CA 1
ATOM 2373 C C . ALA E 1 62 ? -2.595 16.180 12.183 1.00 7.99 72 ALA C C 1
ATOM 2374 O O . ALA E 1 62 ? -3.350 15.825 11.281 1.00 9.49 72 ALA C O 1
ATOM 2376 N N . LEU E 1 63 ? -2.217 17.442 12.349 1.00 8.56 73 LEU C N 1
ATOM 2377 C CA . LEU E 1 63 ? -2.702 18.489 11.466 1.00 9.03 73 LEU C CA 1
ATOM 2378 C C . LEU E 1 63 ? -1.787 19.706 11.488 1.00 8.33 73 LEU C C 1
ATOM 2379 O O . LEU E 1 63 ? -0.866 19.799 12.308 1.00 8.69 73 LEU C O 1
ATOM 2384 N N . GLY E 1 64 ? -2.052 20.629 10.573 1.00 7.55 74 GLY C N 1
ATOM 2385 C CA . GLY E 1 64 ? -1.283 21.856 10.498 1.00 6.74 74 GLY C CA 1
ATOM 2386 C C . GLY E 1 64 ? -1.972 22.837 9.572 1.00 7.23 74 GLY C C 1
ATOM 2387 O O . GLY E 1 64 ? -2.735 22.436 8.695 1.00 6.43 74 GLY C O 1
ATOM 2388 N N . TRP E 1 65 ? -1.733 24.128 9.770 1.00 6.71 75 TRP C N 1
ATOM 2389 C CA . TRP E 1 65 ? -2.323 25.119 8.889 1.00 7.27 75 TRP C CA 1
ATOM 2390 C C . TRP E 1 65 ? -1.448 26.353 8.837 1.00 6.90 75 TRP C C 1
ATOM 2391 O O . TRP E 1 65 ? -0.538 26.516 9.651 1.00 6.85 75 TRP C O 1
ATOM 2402 N N . THR E 1 66 ? -1.714 27.208 7.858 1.00 6.20 76 THR C N 1
ATOM 2403 C CA . THR E 1 66 ? -0.932 28.422 7.676 1.00 6.11 76 THR C CA 1
ATOM 2404 C C . THR E 1 66 ? -1.835 29.630 7.540 1.00 7.12 76 THR C C 1
ATOM 2405 O O . THR E 1 66 ? -2.934 29.534 7.002 1.00 7.40 76 THR C O 1
ATOM 2409 N N . VAL E 1 67 ? -1.364 30.765 8.040 1.00 7.23 77 VAL C N 1
ATOM 2410 C CA . VAL E 1 67 ? -2.090 32.014 7.900 1.00 7.12 77 VAL C CA 1
ATOM 2411 C C . VAL E 1 67 ? -1.044 33.048 7.493 1.00 8.58 77 VAL C C 1
ATOM 2412 O O . VAL E 1 67 ? -0.061 33.241 8.207 1.00 9.44 77 VAL C O 1
ATOM 2416 N N . ALA E 1 68 ? -1.218 33.668 6.328 1.00 8.10 78 ALA C N 1
ATOM 2417 C CA . ALA E 1 68 ? -0.315 34.733 5.897 1.00 7.81 78 ALA C CA 1
ATOM 2418 C C . ALA E 1 68 ? -1.053 35.964 6.428 1.00 10.20 78 ALA C C 1
ATOM 2419 O O . ALA E 1 68 ? -2.235 36.147 6.136 1.00 10.20 78 ALA C O 1
ATOM 2421 N N . TRP E 1 69 ? -0.368 36.799 7.203 1.00 8.86 79 TRP C N 1
ATOM 2422 C CA . TRP E 1 69 ? -1.009 37.958 7.813 1.00 9.46 79 TRP C CA 1
ATOM 2423 C C . TRP E 1 69 ? -1.281 39.147 6.908 1.00 11.42 79 TRP C C 1
ATOM 2424 O O . TRP E 1 69 ? -0.828 40.266 7.164 1.00 11.34 79 TRP C O 1
ATOM 2435 N N . LYS E 1 70 ? -2.028 38.879 5.844 1.00 10.62 80 LYS C N 1
ATOM 2436 C CA . LYS E 1 70 ? -2.437 39.907 4.899 1.00 11.09 80 LYS C CA 1
ATOM 2437 C C . LYS E 1 70 ? -3.875 39.652 4.472 1.00 10.63 80 LYS C C 1
ATOM 2438 O O . LYS E 1 70 ? -4.253 38.515 4.185 1.00 9.61 80 LYS C O 1
ATOM 2444 N N . ASN E 1 71 ? -4.684 40.706 4.471 1.00 10.93 81 ASN C N 1
ATOM 2445 C CA . ASN E 1 71 ? -6.059 40.609 3.996 1.00 11.48 81 ASN C CA 1
ATOM 2446 C C . ASN E 1 71 ? -6.285 41.846 3.132 1.00 13.67 81 ASN C C 1
ATOM 2447 O O . ASN E 1 71 ? -5.318 42.496 2.730 1.00 14.21 81 ASN C O 1
ATOM 2452 N N . ASN E 1 72 ? -7.533 42.176 2.828 1.00 14.31 82 ASN C N 1
ATOM 2453 C CA . ASN E 1 72 ? -7.777 43.336 1.979 1.00 16.81 82 ASN C CA 1
ATOM 2454 C C . ASN E 1 72 ? -7.661 44.675 2.692 1.00 17.18 82 ASN C C 1
ATOM 2455 O O . ASN E 1 72 ? -7.806 45.724 2.063 1.00 17.92 82 ASN C O 1
ATOM 2460 N N . TYR E 1 73 ? -7.377 44.642 3.993 1.00 16.60 83 TYR C N 1
ATOM 2461 C CA . TYR E 1 73 ? -7.256 45.867 4.783 1.00 16.52 83 TYR C CA 1
ATOM 2462 C C . TYR E 1 73 ? -5.874 46.111 5.389 1.00 15.90 83 TYR C C 1
ATOM 2463 O O . TYR E 1 73 ? -5.460 47.258 5.553 1.00 15.28 83 TYR C O 1
ATOM 2472 N N . ARG E 1 74 ? -5.168 45.036 5.734 1.00 13.04 84 ARG C N 1
ATOM 2473 C CA . ARG E 1 74 ? -3.869 45.159 6.385 1.00 12.80 84 ARG C CA 1
ATOM 2474 C C . ARG E 1 74 ? -2.853 44.128 5.910 1.00 12.09 84 ARG C C 1
ATOM 2475 O O . ARG E 1 74 ? -3.214 43.102 5.342 1.00 10.88 84 ARG C O 1
ATOM 2483 N N . ASN E 1 75 ? -1.580 44.408 6.159 1.00 12.56 85 ASN C N 1
ATOM 2484 C CA . ASN E 1 75 ? -0.517 43.480 5.780 1.00 12.32 85 ASN C CA 1
ATOM 2485 C C . ASN E 1 75 ? 0.628 43.605 6.776 1.00 11.95 85 ASN C C 1
ATOM 2486 O O . ASN E 1 75 ? 1.249 44.664 6.897 1.00 14.12 85 ASN C O 1
ATOM 2491 N N . ALA E 1 76 ? 0.902 42.522 7.495 1.00 10.27 86 ALA C N 1
ATOM 2492 C CA . ALA E 1 76 ? 1.970 42.518 8.488 1.00 9.02 86 ALA C CA 1
ATOM 2493 C C . ALA E 1 76 ? 3.250 41.856 7.980 1.00 8.68 86 ALA C C 1
ATOM 2494 O O . ALA E 1 76 ? 4.172 41.607 8.758 1.00 10.75 86 ALA C O 1
ATOM 2496 N N . HIS E 1 77 ? 3.304 41.585 6.679 1.00 8.33 87 HIS C N 1
ATOM 2497 C CA . HIS E 1 77 ? 4.469 40.964 6.050 1.00 8.51 87 HIS C CA 1
ATOM 2498 C C . HIS E 1 77 ? 5.046 39.827 6.880 1.00 8.27 87 HIS C C 1
ATOM 2499 O O . HIS E 1 77 ? 6.224 39.831 7.243 1.00 9.56 87 HIS C O 1
ATOM 2506 N N . SER E 1 78 ? 4.202 38.846 7.170 1.00 9.14 88 SER C N 1
ATOM 2507 C CA . SER E 1 78 ? 4.614 37.698 7.958 1.00 7.05 88 SER C CA 1
ATOM 2508 C C . SER E 1 78 ? 3.602 36.577 7.798 1.00 7.03 88 SER C C 1
ATOM 2509 O O . SER E 1 78 ? 2.515 36.785 7.271 1.00 7.37 88 SER C O 1
ATOM 2512 N N . ALA E 1 79 ? 3.973 35.385 8.246 1.00 6.65 89 ALA C N 1
ATOM 2513 C CA . ALA E 1 79 ? 3.084 34.237 8.148 1.00 6.81 89 ALA C CA 1
ATOM 2514 C C . ALA E 1 79 ? 3.362 33.300 9.305 1.00 6.99 89 ALA C C 1
ATOM 2515 O O . ALA E 1 79 ? 4.503 33.154 9.739 1.00 6.85 89 ALA C O 1
ATOM 2517 N N . THR E 1 80 ? 2.307 32.671 9.800 1.00 4.59 90 THR C N 1
ATOM 2518 C CA . THR E 1 80 ? 2.436 31.738 10.903 1.00 6.14 90 THR C CA 1
ATOM 2519 C C . THR E 1 80 ? 1.927 30.367 10.505 1.00 4.87 90 THR C C 1
ATOM 2520 O O . THR E 1 80 ? 0.928 30.244 9.793 1.00 5.48 90 THR C O 1
ATOM 2524 N N . THR E 1 81 ? 2.629 29.332 10.949 1.00 4.55 91 THR C N 1
ATOM 2525 C CA . THR E 1 81 ? 2.190 27.972 10.686 1.00 5.60 91 THR C CA 1
ATOM 2526 C C . THR E 1 81 ? 2.031 27.319 12.046 1.00 5.72 91 THR C C 1
ATOM 2527 O O . THR E 1 81 ? 2.869 27.503 12.925 1.00 8.07 91 THR C O 1
ATOM 2531 N N . TRP E 1 82 ? 0.941 26.580 12.219 1.00 5.09 92 TRP C N 1
ATOM 2532 C CA . TRP E 1 82 ? 0.667 25.870 13.459 1.00 5.21 92 TRP C CA 1
ATOM 2533 C C . TRP E 1 82 ? 0.746 24.388 13.132 1.00 5.56 92 TRP C C 1
ATOM 2534 O O . TRP E 1 82 ? 0.170 23.942 12.146 1.00 7.21 92 TRP C O 1
ATOM 2545 N N . SER E 1 83 ? 1.454 23.640 13.964 1.00 5.31 93 SER C N 1
ATOM 2546 C CA . SER E 1 83 ? 1.603 22.198 13.781 1.00 6.37 93 SER C CA 1
ATOM 2547 C C . SER E 1 83 ? 1.194 21.537 15.092 1.00 7.22 93 SER C C 1
ATOM 2548 O O . SER E 1 83 ? 1.661 21.919 16.155 1.00 6.53 93 SER C O 1
ATOM 2551 N N . GLY E 1 84 ? 0.324 20.539 15.024 1.00 7.87 94 GLY C N 1
ATOM 2552 C CA . GLY E 1 84 ? -0.082 19.896 16.256 1.00 6.98 94 GLY C CA 1
ATOM 2553 C C . GLY E 1 84 ? -1.024 18.744 16.018 1.00 7.66 94 GLY C C 1
ATOM 2554 O O . GLY E 1 84 ? -1.015 18.130 14.952 1.00 7.63 94 GLY C O 1
ATOM 2555 N N . GLN E 1 85 ? -1.841 18.446 17.017 1.00 6.88 95 GLN C N 1
ATOM 2556 C CA . GLN E 1 85 ? -2.790 17.364 16.872 1.00 8.50 95 GLN C CA 1
ATOM 2557 C C . GLN E 1 85 ? -4.089 17.640 17.601 1.00 9.18 95 GLN C C 1
ATOM 2558 O O . GLN E 1 85 ? -4.127 18.333 18.624 1.00 7.90 95 GLN C O 1
ATOM 2564 N N . TYR E 1 86 ? -5.160 17.107 17.033 1.00 9.86 96 TYR C N 1
ATOM 2565 C CA . TYR E 1 86 ? -6.496 17.245 17.585 1.00 10.45 96 TYR C CA 1
ATOM 2566 C C . TYR E 1 86 ? -6.758 16.051 18.497 1.00 12.29 96 TYR C C 1
ATOM 2567 O O . TYR E 1 86 ? -6.458 14.915 18.138 1.00 11.89 96 TYR C O 1
ATOM 2576 N N . VAL E 1 87 ? -7.303 16.316 19.678 1.00 13.37 97 VAL C N 1
ATOM 2577 C CA . VAL E 1 87 ? -7.633 15.256 20.621 1.00 16.37 97 VAL C CA 1
ATOM 2578 C C . VAL E 1 87 ? -9.131 15.384 20.896 1.00 17.95 97 VAL C C 1
ATOM 2579 O O . VAL E 1 87 ? -9.594 16.421 21.372 1.00 16.78 97 VAL C O 1
ATOM 2583 N N . GLY E 1 88 ? -9.887 14.338 20.572 1.00 20.58 98 GLY C N 1
ATOM 2584 C CA . GLY E 1 88 ? -11.325 14.371 20.775 1.00 22.91 98 GLY C CA 1
ATOM 2585 C C . GLY E 1 88 ? -11.755 14.096 22.203 1.00 25.13 98 GLY C C 1
ATOM 2586 O O . GLY E 1 88 ? -10.922 13.845 23.073 1.00 25.90 98 GLY C O 1
ATOM 2587 N N . GLY E 1 89 ? -13.062 14.146 22.445 1.00 27.24 99 GLY C N 1
ATOM 2588 C CA . GLY E 1 89 ? -13.576 13.894 23.781 1.00 28.13 99 GLY C CA 1
ATOM 2589 C C . GLY E 1 89 ? -14.459 15.011 24.306 1.00 29.14 99 GLY C C 1
ATOM 2590 O O . GLY E 1 89 ? -14.685 16.008 23.619 1.00 29.72 99 GLY C O 1
ATOM 2591 N N . ALA E 1 90 ? -14.959 14.842 25.528 1.00 29.35 100 ALA C N 1
ATOM 2592 C CA . ALA E 1 90 ? -15.824 15.836 26.155 1.00 29.66 100 ALA C CA 1
ATOM 2593 C C . ALA E 1 90 ? -15.133 17.191 26.195 1.00 30.03 100 ALA C C 1
ATOM 2594 O O . ALA E 1 90 ? -15.773 18.233 26.044 1.00 30.97 100 ALA C O 1
ATOM 2596 N N . GLU E 1 91 ? -13.823 17.169 26.408 1.00 30.02 101 GLU C N 1
ATOM 2597 C CA . GLU E 1 91 ? -13.034 18.391 26.455 1.00 29.22 101 GLU C CA 1
ATOM 2598 C C . GLU E 1 91 ? -12.010 18.360 25.327 1.00 26.78 101 GLU C C 1
ATOM 2599 O O . GLU E 1 91 ? -10.800 18.351 25.558 1.00 27.76 101 GLU C O 1
ATOM 2605 N N . ALA E 1 92 ? -12.521 18.336 24.100 1.00 23.24 102 ALA C N 1
ATOM 2606 C CA . ALA E 1 92 ? -11.689 18.297 22.907 1.00 19.48 102 ALA C CA 1
ATOM 2607 C C . ALA E 1 92 ? -10.725 19.472 22.864 1.00 17.85 102 ALA C C 1
ATOM 2608 O O . ALA E 1 92 ? -11.027 20.564 23.345 1.00 15.94 102 ALA C O 1
ATOM 2610 N N . ARG E 1 93 ? -9.560 19.242 22.274 1.00 15.66 103 ARG C N 1
ATOM 2611 C CA . ARG E 1 93 ? -8.555 20.285 22.165 1.00 15.36 103 ARG C CA 1
ATOM 2612 C C . ARG E 1 93 ? -7.631 20.046 20.992 1.00 13.27 103 ARG C C 1
ATOM 2613 O O . ARG E 1 93 ? -7.486 18.923 20.512 1.00 12.03 103 ARG C O 1
ATOM 2621 N N . ILE E 1 94 ? -7.019 21.125 20.527 1.00 10.14 104 ILE C N 1
ATOM 2622 C CA . ILE E 1 94 ? -6.035 21.044 19.465 1.00 10.06 104 ILE C CA 1
ATOM 2623 C C . ILE E 1 94 ? -4.797 21.660 20.109 1.00 8.68 104 ILE C C 1
ATOM 2624 O O . ILE E 1 94 ? -4.784 22.850 20.426 1.00 9.77 104 ILE C O 1
ATOM 2629 N N . ASN E 1 95 ? -3.782 20.831 20.329 1.00 8.61 105 ASN C N 1
ATOM 2630 C CA . ASN E 1 95 ? -2.524 21.252 20.945 1.00 9.41 105 ASN C CA 1
ATOM 2631 C C . ASN E 1 95 ? -1.534 21.544 19.832 1.00 8.14 105 ASN C C 1
ATOM 2632 O O . ASN E 1 95 ? -1.256 20.676 19.003 1.00 8.65 105 ASN C O 1
ATOM 2637 N N . THR E 1 96 ? -0.987 22.753 19.818 1.00 7.73 106 THR C N 1
ATOM 2638 C CA . THR E 1 96 ? -0.060 23.121 18.759 1.00 8.34 106 THR C CA 1
ATOM 2639 C C . THR E 1 96 ? 1.183 23.869 19.208 1.00 7.59 106 THR C C 1
ATOM 2640 O O . THR E 1 96 ? 1.295 24.322 20.345 1.00 6.39 106 THR C O 1
ATOM 2644 N N . GLN E 1 97 ? 2.119 23.965 18.272 1.00 8.58 107 GLN C N 1
ATOM 2645 C CA . GLN E 1 97 ? 3.344 24.722 18.438 1.00 7.57 107 GLN C CA 1
ATOM 2646 C C . GLN E 1 97 ? 3.355 25.484 17.125 1.00 6.86 107 GLN C C 1
ATOM 2647 O O . GLN E 1 97 ? 2.931 24.953 16.096 1.00 9.11 107 GLN C O 1
ATOM 2653 N N . TRP E 1 98 ? 3.785 26.738 17.150 1.00 7.25 108 TRP C N 1
ATOM 2654 C CA . TRP E 1 98 ? 3.776 27.520 15.929 1.00 7.29 108 TRP C CA 1
ATOM 2655 C C . TRP E 1 98 ? 5.073 28.246 15.634 1.00 7.03 108 TRP C C 1
ATOM 2656 O O . TRP E 1 98 ? 5.913 28.437 16.519 1.00 6.11 108 TRP C O 1
ATOM 2667 N N . LEU E 1 99 ? 5.214 28.635 14.369 1.00 5.89 109 LEU C N 1
ATOM 2668 C CA . LEU E 1 99 ? 6.372 29.368 13.876 1.00 5.14 109 LEU C CA 1
ATOM 2669 C C . LEU E 1 99 ? 5.877 30.603 13.132 1.00 6.71 109 LEU C C 1
ATOM 2670 O O . LEU E 1 99 ? 5.135 30.494 12.155 1.00 7.64 109 LEU C O 1
ATOM 2675 N N . LEU E 1 100 ? 6.298 31.773 13.594 1.00 6.60 110 LEU C N 1
ATOM 2676 C CA . LEU E 1 100 ? 5.911 33.030 12.976 1.00 7.49 110 LEU C CA 1
ATOM 2677 C C . LEU E 1 100 ? 7.133 33.623 12.295 1.00 6.92 110 LEU C C 1
ATOM 2678 O O . LEU E 1 100 ? 8.087 34.021 12.954 1.00 8.70 110 LEU C O 1
ATOM 2683 N N . THR E 1 101 ? 7.111 33.649 10.967 1.00 6.29 111 THR C N 1
ATOM 2684 C CA . THR E 1 101 ? 8.227 34.187 10.201 1.00 7.38 111 THR C CA 1
ATOM 2685 C C . THR E 1 101 ? 7.871 35.522 9.563 1.00 8.79 111 THR C C 1
ATOM 2686 O O . THR E 1 101 ? 6.833 35.654 8.920 1.00 8.78 111 THR C O 1
ATOM 2690 N N . SER E 1 102 ? 8.746 36.505 9.740 1.00 9.90 112 SER C N 1
ATOM 2691 C CA . SER E 1 102 ? 8.543 37.832 9.165 1.00 11.77 112 SER C CA 1
ATOM 2692 C C . SER E 1 102 ? 9.450 38.006 7.956 1.00 12.22 112 SER C C 1
ATOM 2693 O O . SER E 1 102 ? 10.534 37.424 7.901 1.00 12.81 112 SER C O 1
ATOM 2696 N N . GLY E 1 103 ? 9.001 38.790 6.980 1.00 11.34 113 GLY C N 1
ATOM 2697 C CA . GLY E 1 103 ? 9.839 39.049 5.821 1.00 11.31 113 GLY C CA 1
ATOM 2698 C C . GLY E 1 103 ? 10.925 39.983 6.328 1.00 12.28 113 GLY C C 1
ATOM 2699 O O . GLY E 1 103 ? 10.617 41.026 6.916 1.00 13.35 113 GLY C O 1
ATOM 2700 N N . THR E 1 104 ? 12.187 39.613 6.128 1.00 12.91 114 THR C N 1
ATOM 2701 C CA . THR E 1 104 ? 13.301 40.434 6.601 1.00 13.58 114 THR C CA 1
ATOM 2702 C C . THR E 1 104 ? 14.394 40.601 5.558 1.00 13.46 114 THR C C 1
ATOM 2703 O O . THR E 1 104 ? 14.393 39.945 4.518 1.00 12.95 114 THR C O 1
ATOM 2707 N N . THR E 1 105 ? 15.337 41.489 5.857 1.00 14.72 115 THR C N 1
ATOM 2708 C CA . THR E 1 105 ? 16.470 41.713 4.979 1.00 17.30 115 THR C CA 1
ATOM 2709 C C . THR E 1 105 ? 17.457 40.592 5.296 1.00 19.08 115 THR C C 1
ATOM 2710 O O . THR E 1 105 ? 17.275 39.857 6.271 1.00 18.73 115 THR C O 1
ATOM 2714 N N . GLU E 1 106 ? 18.491 40.458 4.472 1.00 20.44 116 GLU C N 1
ATOM 2715 C CA . GLU E 1 106 ? 19.509 39.433 4.673 1.00 22.41 116 GLU C CA 1
ATOM 2716 C C . GLU E 1 106 ? 20.117 39.524 6.069 1.00 21.52 116 GLU C C 1
ATOM 2717 O O . GLU E 1 106 ? 20.292 38.515 6.753 1.00 19.93 116 GLU C O 1
ATOM 2723 N N . ALA E 1 107 ? 20.438 40.748 6.473 1.00 20.78 117 ALA C N 1
ATOM 2724 C CA . ALA E 1 107 ? 21.061 41.015 7.761 1.00 20.19 117 ALA C CA 1
ATOM 2725 C C . ALA E 1 107 ? 20.208 40.680 8.979 1.00 19.41 117 ALA C C 1
ATOM 2726 O O . ALA E 1 107 ? 20.745 40.409 10.052 1.00 18.22 117 ALA C O 1
ATOM 2728 N N . ASN E 1 108 ? 18.888 40.704 8.821 1.00 17.48 118 ASN C N 1
ATOM 2729 C CA . ASN E 1 108 ? 17.995 40.410 9.935 1.00 16.60 118 ASN C CA 1
ATOM 2730 C C . ASN E 1 108 ? 17.376 39.018 9.876 1.00 15.00 118 ASN C C 1
ATOM 2731 O O . ASN E 1 108 ? 16.544 38.679 10.713 1.00 15.53 118 ASN C O 1
ATOM 2736 N N . ALA E 1 109 ? 17.790 38.216 8.903 1.00 12.89 119 ALA C N 1
ATOM 2737 C CA . ALA E 1 109 ? 17.244 36.870 8.740 1.00 13.35 119 ALA C CA 1
ATOM 2738 C C . ALA E 1 109 ? 17.410 35.974 9.965 1.00 13.43 119 ALA C C 1
ATOM 2739 O O . ALA E 1 109 ? 16.575 35.101 10.220 1.00 12.10 119 ALA C O 1
ATOM 2741 N N . TRP E 1 110 ? 18.474 36.187 10.730 1.00 13.01 120 TRP C N 1
ATOM 2742 C CA . TRP E 1 110 ? 18.722 35.362 11.911 1.00 13.03 120 TRP C CA 1
ATOM 2743 C C . TRP E 1 110 ? 17.624 35.491 12.971 1.00 13.63 120 TRP C C 1
ATOM 2744 O O . TRP E 1 110 ? 17.388 34.563 13.742 1.00 15.74 120 TRP C O 1
ATOM 2755 N N . LYS E 1 111 ? 16.949 36.635 13.000 1.00 13.21 121 LYS C N 1
ATOM 2756 C CA . LYS E 1 111 ? 15.888 36.885 13.978 1.00 14.31 121 LYS C CA 1
ATOM 2757 C C . LYS E 1 111 ? 14.525 37.014 13.301 1.00 12.65 121 LYS C C 1
ATOM 2758 O O . LYS E 1 111 ? 13.661 37.767 13.749 1.00 12.24 121 LYS C O 1
ATOM 2764 N N . SER E 1 112 ? 14.324 36.254 12.233 1.00 10.22 122 SER C N 1
ATOM 2765 C CA . SER E 1 112 ? 13.077 36.323 11.478 1.00 9.71 122 SER C CA 1
ATOM 2766 C C . SER E 1 112 ? 11.951 35.430 11.977 1.00 7.71 122 SER C C 1
ATOM 2767 O O . SER E 1 112 ? 10.788 35.645 11.632 1.00 7.49 122 SER C O 1
ATOM 2770 N N . THR E 1 113 ? 12.287 34.444 12.795 1.00 7.58 123 THR C N 1
ATOM 2771 C CA . THR E 1 113 ? 11.288 33.482 13.239 1.00 5.64 123 THR C CA 1
ATOM 2772 C C . THR E 1 113 ? 11.062 33.342 14.737 1.00 6.93 123 THR C C 1
ATOM 2773 O O . THR E 1 113 ? 11.991 33.069 15.490 1.00 8.19 123 THR C O 1
ATOM 2777 N N . LEU E 1 114 ? 9.807 33.512 15.141 1.00 6.20 124 LEU C N 1
ATOM 2778 C CA . LEU E 1 114 ? 9.396 33.373 16.532 1.00 5.18 124 LEU C CA 1
ATOM 2779 C C . LEU E 1 114 ? 8.755 31.998 16.689 1.00 6.84 124 LEU C C 1
ATOM 2780 O O . LEU E 1 114 ? 8.144 31.479 15.750 1.00 6.57 124 LEU C O 1
ATOM 2785 N N . VAL E 1 115 ? 8.895 31.409 17.870 1.00 6.08 125 VAL C N 1
ATOM 2786 C CA . VAL E 1 115 ? 8.297 30.101 18.132 1.00 6.49 125 VAL C CA 1
ATOM 2787 C C . VAL E 1 115 ? 7.450 30.175 19.392 1.00 6.65 125 VAL C C 1
ATOM 2788 O O . VAL E 1 115 ? 7.793 30.876 20.340 1.00 7.26 125 VAL C O 1
ATOM 2792 N N . GLY E 1 116 ? 6.335 29.456 19.391 1.00 7.88 126 GLY C N 1
ATOM 2793 C CA . GLY E 1 116 ? 5.456 29.466 20.545 1.00 8.96 126 GLY C CA 1
ATOM 2794 C C . GLY E 1 116 ? 4.521 28.276 20.522 1.00 9.30 126 GLY C C 1
ATOM 2795 O O . GLY E 1 116 ? 4.704 27.341 19.739 1.00 8.90 126 GLY C O 1
ATOM 2796 N N . HIS E 1 117 ? 3.512 28.313 21.384 1.00 9.77 127 HIS C N 1
ATOM 2797 C CA . HIS E 1 117 ? 2.551 27.222 21.465 1.00 9.88 127 HIS C CA 1
ATOM 2798 C C . HIS E 1 117 ? 1.171 27.741 21.842 1.00 10.83 127 HIS C C 1
ATOM 2799 O O . HIS E 1 117 ? 1.042 28.664 22.645 1.00 13.02 127 HIS C O 1
ATOM 2806 N N . ASP E 1 118 ? 0.147 27.139 21.245 1.00 10.66 128 ASP C N 1
ATOM 2807 C CA . ASP E 1 118 ? -1.244 27.502 21.494 1.00 11.41 128 ASP C CA 1
ATOM 2808 C C . ASP E 1 118 ? -2.070 26.255 21.733 1.00 11.29 128 ASP C C 1
ATOM 2809 O O . ASP E 1 118 ? -1.840 25.225 21.105 1.00 10.44 128 ASP C O 1
ATOM 2814 N N . THR E 1 119 ? -3.039 26.361 22.634 1.00 10.40 129 THR C N 1
ATOM 2815 C CA . THR E 1 119 ? -3.958 25.263 22.900 1.00 10.99 129 THR C CA 1
ATOM 2816 C C . THR E 1 119 ? -5.337 25.818 22.551 1.00 10.23 129 THR C C 1
ATOM 2817 O O . THR E 1 119 ? -5.741 26.860 23.075 1.00 11.57 129 THR C O 1
ATOM 2821 N N . PHE E 1 120 ? -6.039 25.153 21.638 1.00 9.48 130 PHE C N 1
ATOM 2822 C CA . PHE E 1 120 ? -7.367 25.601 21.236 1.00 8.97 130 PHE C CA 1
ATOM 2823 C C . PHE E 1 120 ? -8.431 24.706 21.847 1.00 10.25 130 PHE C C 1
ATOM 2824 O O . PHE E 1 120 ? -8.271 23.488 21.909 1.00 10.05 130 PHE C O 1
ATOM 2832 N N . THR E 1 121 ? -9.515 25.321 22.304 1.00 10.92 131 THR C N 1
ATOM 2833 C CA . THR E 1 121 ? -10.620 24.588 22.905 1.00 11.16 131 THR C CA 1
ATOM 2834 C C . THR E 1 121 ? -11.922 25.018 22.240 1.00 12.26 131 THR C C 1
ATOM 2835 O O . THR E 1 121 ? -11.969 26.037 21.556 1.00 10.59 131 THR C O 1
ATOM 2839 N N . LYS E 1 122 ? -12.978 24.239 22.437 1.00 12.30 132 LYS C N 1
ATOM 2840 C CA . LYS E 1 122 ? -14.270 24.574 21.852 1.00 14.93 132 LYS C CA 1
ATOM 2841 C C . LYS E 1 122 ? -15.032 25.587 22.701 1.00 16.09 132 LYS C C 1
ATOM 2842 O O . LYS E 1 122 ? -16.034 26.147 22.262 1.00 14.10 132 LYS C O 1
ATOM 2848 N N . VAL E 1 123 ? -14.548 25.820 23.916 1.00 19.19 133 VAL C N 1
ATOM 2849 C CA . VAL E 1 123 ? -15.177 26.771 24.824 1.00 23.00 133 VAL C CA 1
ATOM 2850 C C . VAL E 1 123 ? -14.193 27.902 25.099 1.00 25.74 133 VAL C C 1
ATOM 2851 O O . VAL E 1 123 ? -12.985 27.678 25.145 1.00 26.20 133 VAL C O 1
ATOM 2855 N N . LYS E 1 124 ? -14.702 29.117 25.272 1.00 28.91 134 LYS C N 1
ATOM 2856 C CA . LYS E 1 124 ? -13.835 30.261 25.539 1.00 32.27 134 LYS C CA 1
ATOM 2857 C C . LYS E 1 124 ? -13.065 30.079 26.845 1.00 33.55 134 LYS C C 1
ATOM 2858 O O . LYS E 1 124 ? -13.365 29.111 27.577 1.00 34.96 134 LYS C O 1
ATOM 2864 N N . ARG F 2 1 ? -2.104 47.022 23.649 1.00 37.04 1 ARG G N 1
ATOM 2865 C CA . ARG F 2 1 ? -0.805 46.329 23.878 1.00 36.26 1 ARG G CA 1
ATOM 2866 C C . ARG F 2 1 ? -0.414 45.489 22.665 1.00 34.02 1 ARG G C 1
ATOM 2867 O O . ARG F 2 1 ? 0.714 45.573 22.179 1.00 34.86 1 ARG G O 1
ATOM 2875 N N . CYS F 2 2 ? -1.354 44.680 22.182 1.00 30.77 2 CYS G N 1
ATOM 2876 C CA . CYS F 2 2 ? -1.110 43.824 21.026 1.00 26.70 2 CYS G CA 1
ATOM 2877 C C . CYS F 2 2 ? -1.159 44.617 19.724 1.00 26.41 2 CYS G C 1
ATOM 2878 O O . CYS F 2 2 ? -2.157 45.276 19.425 1.00 26.15 2 CYS G O 1
ATOM 2881 N N . CYS F 2 3 ? -0.079 44.546 18.952 1.00 25.06 3 CYS G N 1
ATOM 2882 C CA . CYS F 2 3 ? 0.006 45.261 17.684 1.00 25.05 3 CYS G CA 1
ATOM 2883 C C . CYS F 2 3 ? 0.278 44.342 16.501 1.00 23.28 3 CYS G C 1
ATOM 2884 O O . CYS F 2 3 ? 0.706 44.787 15.437 1.00 24.32 3 CYS G O 1
ATOM 2887 N N . HIS F 2 4 ? 0.043 43.053 16.701 1.00 21.03 4 HIS G N 1
ATOM 2888 C CA . HIS F 2 4 ? 0.229 42.077 15.642 1.00 19.15 4 HIS G CA 1
ATOM 2889 C C . HIS F 2 4 ? -1.046 41.258 15.592 1.00 17.75 4 HIS G C 1
ATOM 2890 O O . HIS F 2 4 ? -1.628 40.937 16.628 1.00 16.81 4 HIS G O 1
ATOM 2897 N N . PRO F 2 5 ? -1.501 40.911 14.383 1.00 17.97 5 PRO G N 1
ATOM 2898 C CA . PRO F 2 5 ? -2.724 40.128 14.200 1.00 18.35 5 PRO G CA 1
ATOM 2899 C C . PRO F 2 5 ? -2.809 38.861 15.042 1.00 18.33 5 PRO G C 1
ATOM 2900 O O . PRO F 2 5 ? -3.875 38.518 15.550 1.00 19.59 5 PRO G O 1
ATOM 2904 N N . GLN F 2 6 ? -1.689 38.168 15.204 1.00 16.67 6 GLN G N 1
ATOM 2905 C CA . GLN F 2 6 ? -1.711 36.922 15.953 1.00 16.11 6 GLN G CA 1
ATOM 2906 C C . GLN F 2 6 ? -2.142 37.022 17.414 1.00 17.44 6 GLN G C 1
ATOM 2907 O O . GLN F 2 6 ? -2.776 36.099 17.924 1.00 18.26 6 GLN G O 1
ATOM 2913 N N . CYS F 2 7 ? -1.811 38.114 18.101 1.00 16.04 7 CYS G N 1
ATOM 2914 C CA . CYS F 2 7 ? -2.234 38.217 19.494 1.00 18.87 7 CYS G CA 1
ATOM 2915 C C . CYS F 2 7 ? -3.643 38.794 19.611 1.00 19.78 7 CYS G C 1
ATOM 2916 O O . CYS F 2 7 ? -4.039 39.292 20.663 1.00 21.12 7 CYS G O 1
ATOM 2919 N N . GLY F 2 8 ? -4.392 38.711 18.513 1.00 20.44 8 GLY G N 1
ATOM 2920 C CA . GLY F 2 8 ? -5.770 39.174 18.493 1.00 21.22 8 GLY G CA 1
ATOM 2921 C C . GLY F 2 8 ? -6.012 40.665 18.385 1.00 22.10 8 GLY G C 1
ATOM 2922 O O . GLY F 2 8 ? -7.040 41.158 18.850 1.00 21.49 8 GLY G O 1
ATOM 2923 N N . ALA F 2 9 ? -5.083 41.386 17.769 1.00 22.32 9 ALA G N 1
ATOM 2924 C CA . ALA F 2 9 ? -5.232 42.825 17.615 1.00 23.26 9 ALA G CA 1
ATOM 2925 C C . ALA F 2 9 ? -6.532 43.136 16.885 1.00 24.54 9 ALA G C 1
ATOM 2926 O O . ALA F 2 9 ? -6.896 42.452 15.927 1.00 24.50 9 ALA G O 1
ATOM 2928 N N . VAL F 2 10 ? -7.236 44.162 17.353 1.00 25.46 10 VAL G N 1
ATOM 2929 C CA . VAL F 2 10 ? -8.488 44.581 16.734 1.00 27.50 10 VAL G CA 1
ATOM 2930 C C . VAL F 2 10 ? -8.255 45.869 15.953 1.00 28.21 10 VAL G C 1
ATOM 2931 O O . VAL F 2 10 ? -8.738 46.025 14.830 1.00 28.56 10 VAL G O 1
ATOM 2935 N N . GLU F 2 11 ? -7.501 46.783 16.552 1.00 29.53 11 GLU G N 1
ATOM 2936 C CA . GLU F 2 11 ? -7.192 48.057 15.918 1.00 31.40 11 GLU G CA 1
ATOM 2937 C C . GLU F 2 11 ? -5.708 48.131 15.569 1.00 31.71 11 GLU G C 1
ATOM 2938 O O . GLU F 2 11 ? -4.900 47.353 16.078 1.00 31.63 11 GLU G O 1
ATOM 2944 N N . GLU F 2 12 ? -5.356 49.064 14.691 1.00 32.03 12 GLU G N 1
ATOM 2945 C CA . GLU F 2 12 ? -3.969 49.244 14.291 1.00 32.96 12 GLU G CA 1
ATOM 2946 C C . GLU F 2 12 ? -3.258 50.158 15.279 1.00 34.28 12 GLU G C 1
ATOM 2947 O O . GLU F 2 12 ? -3.876 51.039 15.879 1.00 34.48 12 GLU G O 1
ATOM 2953 N N . CYS F 2 13 ? -1.957 49.940 15.445 1.00 34.40 13 CYS G N 1
ATOM 2954 C CA . CYS F 2 13 ? -1.154 50.750 16.353 1.00 35.30 13 CYS G CA 1
ATOM 2955 C C . CYS F 2 13 ? -0.397 51.817 15.567 1.00 36.29 13 CYS G C 1
ATOM 2956 O O . CYS F 2 13 ? -0.498 53.006 15.936 1.00 37.89 13 CYS G O 1
ATOM 2959 N N . GLY G 1 6 ? 7.793 34.759 -8.689 1.00 19.38 16 GLY D N 1
ATOM 2960 C CA . GLY G 1 6 ? 9.097 34.055 -8.531 1.00 18.59 16 GLY D CA 1
ATOM 2961 C C . GLY G 1 6 ? 8.992 32.766 -7.735 1.00 18.00 16 GLY D C 1
ATOM 2962 O O . GLY G 1 6 ? 9.908 31.944 -7.755 1.00 18.12 16 GLY D O 1
ATOM 2963 N N . ILE G 1 7 ? 7.872 32.584 -7.040 1.00 17.07 17 ILE D N 1
ATOM 2964 C CA . ILE G 1 7 ? 7.655 31.394 -6.224 1.00 15.56 17 ILE D CA 1
ATOM 2965 C C . ILE G 1 7 ? 7.143 30.182 -7.005 1.00 13.84 17 ILE D C 1
ATOM 2966 O O . ILE G 1 7 ? 7.530 29.043 -6.722 1.00 14.28 17 ILE D O 1
ATOM 2971 N N . THR G 1 8 ? 6.276 30.420 -7.984 1.00 11.67 18 THR D N 1
ATOM 2972 C CA . THR G 1 8 ? 5.723 29.328 -8.781 1.00 12.28 18 THR D CA 1
ATOM 2973 C C . THR G 1 8 ? 6.813 28.516 -9.464 1.00 11.29 18 THR D C 1
ATOM 2974 O O . THR G 1 8 ? 7.725 29.074 -10.071 1.00 12.19 18 THR D O 1
ATOM 2978 N N . GLY G 1 9 ? 6.710 27.196 -9.369 1.00 12.67 19 GLY D N 1
ATOM 2979 C CA . GLY G 1 9 ? 7.700 26.350 -10.002 1.00 12.70 19 GLY D CA 1
ATOM 2980 C C . GLY G 1 9 ? 8.142 25.172 -9.163 1.00 13.77 19 GLY D C 1
ATOM 2981 O O . GLY G 1 9 ? 7.512 24.823 -8.161 1.00 13.01 19 GLY D O 1
ATOM 2982 N N . THR G 1 10 ? 9.246 24.566 -9.583 1.00 13.04 20 THR D N 1
ATOM 2983 C CA . THR G 1 10 ? 9.810 23.407 -8.910 1.00 12.64 20 THR D CA 1
ATOM 2984 C C . THR G 1 10 ? 10.986 23.791 -8.013 1.00 12.07 20 THR D C 1
ATOM 2985 O O . THR G 1 10 ? 11.897 24.502 -8.436 1.00 12.53 20 THR D O 1
ATOM 2989 N N . TRP G 1 11 ? 10.954 23.317 -6.769 1.00 11.35 21 TRP D N 1
ATOM 2990 C CA . TRP G 1 11 ? 12.016 23.597 -5.807 1.00 9.87 21 TRP D CA 1
ATOM 2991 C C . TRP G 1 11 ? 12.597 22.301 -5.262 1.00 10.26 21 TRP D C 1
ATOM 2992 O O . TRP G 1 11 ? 11.899 21.285 -5.170 1.00 10.76 21 TRP D O 1
ATOM 3003 N N . TYR G 1 12 ? 13.872 22.346 -4.890 1.00 10.97 22 TYR D N 1
ATOM 3004 C CA . TYR G 1 12 ? 14.573 21.182 -4.370 1.00 11.92 22 TYR D CA 1
ATOM 3005 C C . TYR G 1 12 ? 15.243 21.507 -3.035 1.00 14.46 22 TYR D C 1
ATOM 3006 O O . TYR G 1 12 ? 15.796 22.596 -2.863 1.00 13.59 22 TYR D O 1
ATOM 3015 N N . ASN G 1 13 ? 15.193 20.573 -2.088 1.00 16.55 23 ASN D N 1
ATOM 3016 C CA . ASN G 1 13 ? 15.847 20.800 -0.804 1.00 19.71 23 ASN D CA 1
ATOM 3017 C C . ASN G 1 13 ? 17.127 19.974 -0.799 1.00 21.93 23 ASN D C 1
ATOM 3018 O O . ASN G 1 13 ? 17.460 19.348 -1.804 1.00 21.72 23 ASN D O 1
ATOM 3023 N N . GLN G 1 14 ? 17.841 19.967 0.321 1.00 25.38 24 GLN D N 1
ATOM 3024 C CA . GLN G 1 14 ? 19.093 19.225 0.410 1.00 29.11 24 GLN D CA 1
ATOM 3025 C C . GLN G 1 14 ? 18.933 17.749 0.771 1.00 30.21 24 GLN D C 1
ATOM 3026 O O . GLN G 1 14 ? 19.900 16.990 0.718 1.00 32.49 24 GLN D O 1
ATOM 3032 N N . LEU G 1 15 ? 17.720 17.341 1.130 1.00 30.08 25 LEU D N 1
ATOM 3033 C CA . LEU G 1 15 ? 17.462 15.954 1.508 1.00 30.63 25 LEU D CA 1
ATOM 3034 C C . LEU G 1 15 ? 17.153 15.024 0.341 1.00 29.82 25 LEU D C 1
ATOM 3035 O O . LEU G 1 15 ? 17.415 13.825 0.417 1.00 31.85 25 LEU D O 1
ATOM 3040 N N . GLY G 1 16 ? 16.591 15.571 -0.731 1.00 29.08 26 GLY D N 1
ATOM 3041 C CA . GLY G 1 16 ? 16.251 14.752 -1.881 1.00 25.84 26 GLY D CA 1
ATOM 3042 C C . GLY G 1 16 ? 14.766 14.808 -2.192 1.00 24.21 26 GLY D C 1
ATOM 3043 O O . GLY G 1 16 ? 14.217 13.926 -2.857 1.00 24.77 26 GLY D O 1
ATOM 3044 N N . SER G 1 17 ? 14.107 15.850 -1.702 1.00 21.93 27 SER D N 1
ATOM 3045 C CA . SER G 1 17 ? 12.683 16.023 -1.939 1.00 19.47 27 SER D CA 1
ATOM 3046 C C . SER G 1 17 ? 12.445 17.125 -2.960 1.00 18.25 27 SER D C 1
ATOM 3047 O O . SER G 1 17 ? 13.257 18.039 -3.105 1.00 16.71 27 SER D O 1
ATOM 3050 N N . THR G 1 18 ? 11.326 17.021 -3.668 1.00 16.22 28 THR D N 1
ATOM 3051 C CA . THR G 1 18 ? 10.954 17.996 -4.681 1.00 17.25 28 THR D CA 1
ATOM 3052 C C . THR G 1 18 ? 9.629 18.648 -4.292 1.00 15.76 28 THR D C 1
ATOM 3053 O O . THR G 1 18 ? 8.668 17.971 -3.935 1.00 15.50 28 THR D O 1
ATOM 3057 N N . PHE G 1 19 ? 9.604 19.972 -4.378 1.00 15.18 29 PHE D N 1
ATOM 3058 C CA . PHE G 1 19 ? 8.456 20.793 -4.016 1.00 17.56 29 PHE D CA 1
ATOM 3059 C C . PHE G 1 19 ? 7.944 21.503 -5.273 1.00 16.53 29 PHE D C 1
ATOM 3060 O O . PHE G 1 19 ? 8.613 22.376 -5.811 1.00 16.24 29 PHE D O 1
ATOM 3068 N N . ILE G 1 20 ? 6.769 21.102 -5.749 1.00 15.37 30 ILE D N 1
ATOM 3069 C CA . ILE G 1 20 ? 6.173 21.702 -6.942 1.00 16.07 30 ILE D CA 1
ATOM 3070 C C . ILE G 1 20 ? 5.030 22.590 -6.466 1.00 15.52 30 ILE D C 1
ATOM 3071 O O . ILE G 1 20 ? 4.052 22.103 -5.911 1.00 15.24 30 ILE D O 1
ATOM 3076 N N . VAL G 1 21 ? 5.143 23.893 -6.691 1.00 14.95 31 VAL D N 1
ATOM 3077 C CA . VAL G 1 21 ? 4.115 24.795 -6.200 1.00 14.01 31 VAL D CA 1
ATOM 3078 C C . VAL G 1 21 ? 3.646 25.864 -7.178 1.00 14.34 31 VAL D C 1
ATOM 3079 O O . VAL G 1 21 ? 4.356 26.240 -8.111 1.00 14.61 31 VAL D O 1
ATOM 3083 N N . THR G 1 22 ? 2.425 26.333 -6.957 1.00 13.77 32 THR D N 1
ATOM 3084 C CA . THR G 1 22 ? 1.843 27.391 -7.766 1.00 14.40 32 THR D CA 1
ATOM 3085 C C . THR G 1 22 ? 1.387 28.465 -6.785 1.00 14.18 32 THR D C 1
ATOM 3086 O O . THR G 1 22 ? 0.671 28.180 -5.824 1.00 13.63 32 THR D O 1
ATOM 3090 N N . ALA G 1 23 ? 1.831 29.694 -7.012 1.00 13.89 33 ALA D N 1
ATOM 3091 C CA . ALA G 1 23 ? 1.461 30.798 -6.141 1.00 15.99 33 ALA D CA 1
ATOM 3092 C C . ALA G 1 23 ? 0.311 31.557 -6.791 1.00 17.20 33 ALA D C 1
ATOM 3093 O O . ALA G 1 23 ? 0.464 32.113 -7.880 1.00 19.25 33 ALA D O 1
ATOM 3095 N N . GLY G 1 24 ? -0.841 31.554 -6.126 1.00 17.02 34 GLY D N 1
ATOM 3096 C CA . GLY G 1 24 ? -2.012 32.241 -6.644 1.00 18.89 34 GLY D CA 1
ATOM 3097 C C . GLY G 1 24 ? -1.930 33.731 -6.378 1.00 19.35 34 GLY D C 1
ATOM 3098 O O . GLY G 1 24 ? -1.257 34.162 -5.446 1.00 18.80 34 GLY D O 1
ATOM 3099 N N . ALA G 1 25 ? -2.615 34.526 -7.193 1.00 21.23 35 ALA D N 1
ATOM 3100 C CA . ALA G 1 25 ? -2.586 35.973 -7.025 1.00 22.23 35 ALA D CA 1
ATOM 3101 C C . ALA G 1 25 ? -3.217 36.402 -5.704 1.00 23.89 35 ALA D C 1
ATOM 3102 O O . ALA G 1 25 ? -2.956 37.500 -5.213 1.00 25.24 35 ALA D O 1
ATOM 3104 N N . ASP G 1 26 ? -4.035 35.523 -5.132 1.00 24.08 36 ASP D N 1
ATOM 3105 C CA . ASP G 1 26 ? -4.734 35.799 -3.880 1.00 24.48 36 ASP D CA 1
ATOM 3106 C C . ASP G 1 26 ? -3.952 35.417 -2.618 1.00 22.74 36 ASP D C 1
ATOM 3107 O O . ASP G 1 26 ? -4.466 35.547 -1.503 1.00 23.12 36 ASP D O 1
ATOM 3112 N N . GLY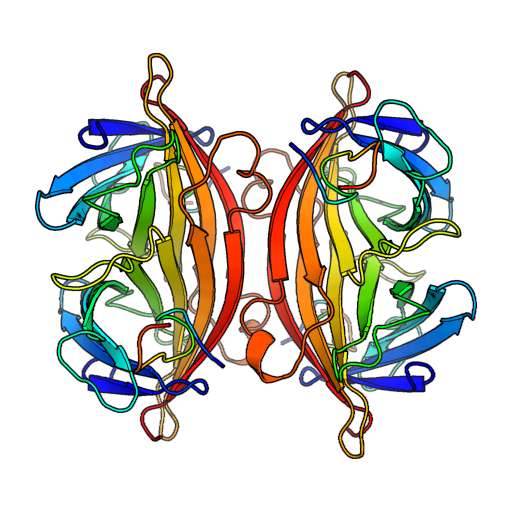 G 1 27 ? -2.722 34.944 -2.791 1.00 18.77 37 GLY D N 1
ATOM 3113 C CA . GLY G 1 27 ? -1.913 34.566 -1.646 1.00 15.19 37 GLY D CA 1
ATOM 3114 C C . GLY G 1 27 ? -1.956 33.083 -1.329 1.00 13.17 37 GLY D C 1
ATOM 3115 O O . GLY G 1 27 ? -1.459 32.649 -0.291 1.00 13.87 37 GLY D O 1
ATOM 3116 N N . ALA G 1 28 ? -2.550 32.296 -2.215 1.00 11.48 38 ALA D N 1
ATOM 3117 C CA . ALA G 1 28 ? -2.634 30.860 -1.983 1.00 11.94 38 ALA D CA 1
ATOM 3118 C C . ALA G 1 28 ? -1.451 30.105 -2.579 1.00 11.74 38 ALA D C 1
ATOM 3119 O O . ALA G 1 28 ? -0.904 30.497 -3.608 1.00 11.39 38 ALA D O 1
ATOM 3121 N N . LEU G 1 29 ? -1.058 29.025 -1.909 1.00 11.63 39 LEU D N 1
ATOM 3122 C CA . LEU G 1 29 ? 0.020 28.162 -2.372 1.00 9.93 39 LEU D CA 1
ATOM 3123 C C . LEU G 1 29 ? -0.601 26.779 -2.466 1.00 10.05 39 LEU D C 1
ATOM 3124 O O . LEU G 1 29 ? -1.216 26.311 -1.511 1.00 9.89 39 LEU D O 1
ATOM 3129 N N . THR G 1 30 ? -0.457 26.143 -3.620 1.00 10.50 40 THR D N 1
ATOM 3130 C CA . THR G 1 30 ? -1.006 24.810 -3.829 1.00 10.77 40 THR D CA 1
ATOM 3131 C C . THR G 1 30 ? 0.007 24.011 -4.632 1.00 11.80 40 THR D C 1
ATOM 3132 O O . THR G 1 30 ? 0.751 24.565 -5.435 1.00 13.57 40 THR D O 1
ATOM 3136 N N . GLY G 1 31 ? 0.049 22.706 -4.418 1.00 10.06 41 GLY D N 1
ATOM 3137 C CA . GLY G 1 31 ? 1.000 21.916 -5.161 1.00 10.59 41 GLY D CA 1
ATOM 3138 C C . GLY G 1 31 ? 1.184 20.526 -4.606 1.00 10.00 41 GLY D C 1
ATOM 3139 O O . GLY G 1 31 ? 0.280 19.961 -3.989 1.00 10.32 41 GLY D O 1
ATOM 3140 N N . THR G 1 32 ? 2.368 19.975 -4.832 1.00 10.74 42 THR D N 1
ATOM 3141 C CA . THR G 1 32 ? 2.681 18.632 -4.373 1.00 10.94 42 THR D CA 1
ATOM 3142 C C . THR G 1 32 ? 4.108 18.543 -3.855 1.00 12.36 42 THR D C 1
ATOM 3143 O O . THR G 1 32 ? 4.994 19.274 -4.299 1.00 13.59 42 THR D O 1
ATOM 3147 N N . TYR G 1 33 ? 4.314 17.647 -2.898 1.00 12.39 43 TYR D N 1
ATOM 3148 C CA . TYR G 1 33 ? 5.626 17.422 -2.311 1.00 11.45 43 TYR D CA 1
ATOM 3149 C C . TYR G 1 33 ? 5.931 15.964 -2.641 1.00 13.83 43 TYR D C 1
ATOM 3150 O O . TYR G 1 33 ? 5.109 15.089 -2.378 1.00 14.30 43 TYR D O 1
ATOM 3159 N N . GLU G 1 34 ? 7.093 15.698 -3.229 1.00 14.41 44 GLU D N 1
ATOM 3160 C CA . GLU G 1 34 ? 7.434 14.330 -3.597 1.00 17.86 44 GLU D CA 1
ATOM 3161 C C . GLU G 1 34 ? 8.916 14.011 -3.474 1.00 20.12 44 GLU D C 1
ATOM 3162 O O . GLU G 1 34 ? 9.746 14.904 -3.325 1.00 20.37 44 GLU D O 1
ATOM 3168 N N . SER G 1 35 ? 9.238 12.722 -3.534 1.00 22.68 45 SER D N 1
ATOM 3169 C CA . SER G 1 35 ? 10.622 12.269 -3.447 1.00 27.48 45 SER D CA 1
ATOM 3170 C C . SER G 1 35 ? 11.360 12.593 -4.746 1.00 30.32 45 SER D C 1
ATOM 3171 O O . SER G 1 35 ? 10.753 13.040 -5.721 1.00 30.74 45 SER D O 1
ATOM 3174 N N . ALA G 1 36 ? 12.671 12.365 -4.754 1.00 33.04 46 ALA D N 1
ATOM 3175 C CA . ALA G 1 36 ? 13.488 12.638 -5.933 1.00 35.86 46 ALA D CA 1
ATOM 3176 C C . ALA G 1 36 ? 12.913 11.936 -7.157 1.00 36.99 46 ALA D C 1
ATOM 3177 O O . ALA G 1 36 ? 12.859 12.509 -8.245 1.00 38.48 46 ALA D O 1
ATOM 3179 N N . VAL G 1 37 ? 12.484 10.692 -6.973 1.00 38.26 47 VAL D N 1
ATOM 3180 C CA . VAL G 1 37 ? 11.905 9.916 -8.064 1.00 38.93 47 VAL D CA 1
ATOM 3181 C C . VAL G 1 37 ? 10.583 10.548 -8.493 1.00 38.30 47 VAL D C 1
ATOM 3182 O O . VAL G 1 37 ? 10.391 10.882 -9.663 1.00 39.16 47 VAL D O 1
ATOM 3186 N N . GLY G 1 38 ? 9.676 10.706 -7.536 1.00 37.04 48 GLY D N 1
ATOM 3187 C CA . GLY G 1 38 ? 8.386 11.302 -7.828 1.00 36.56 48 GLY D CA 1
ATOM 3188 C C . GLY G 1 38 ? 7.318 10.309 -8.248 1.00 35.14 48 GLY D C 1
ATOM 3189 O O . GLY G 1 38 ? 6.452 10.638 -9.059 1.00 35.75 48 GLY D O 1
ATOM 3190 N N . ASN G 1 39 ? 7.374 9.097 -7.702 1.00 33.66 49 ASN D N 1
ATOM 3191 C CA . ASN G 1 39 ? 6.392 8.066 -8.030 1.00 30.67 49 ASN D CA 1
ATOM 3192 C C . ASN G 1 39 ? 5.068 8.364 -7.326 1.00 28.35 49 ASN D C 1
ATOM 3193 O O . ASN G 1 39 ? 5.034 9.115 -6.354 1.00 27.55 49 ASN D O 1
ATOM 3198 N N . ALA G 1 40 ? 3.984 7.772 -7.818 1.00 26.08 50 ALA D N 1
ATOM 3199 C CA . ALA G 1 40 ? 2.653 7.994 -7.257 1.00 23.98 50 ALA D CA 1
ATOM 3200 C C . ALA G 1 40 ? 2.545 7.852 -5.739 1.00 23.01 50 ALA D C 1
ATOM 3201 O O . ALA G 1 40 ? 1.940 8.696 -5.073 1.00 22.31 50 ALA D O 1
ATOM 3203 N N . GLU G 1 41 ? 3.124 6.788 -5.191 1.00 21.44 51 GLU D N 1
ATOM 3204 C CA . GLU G 1 41 ? 3.058 6.544 -3.755 1.00 19.64 51 GLU D CA 1
ATOM 3205 C C . GLU G 1 41 ? 3.839 7.516 -2.876 1.00 17.78 51 GLU D C 1
ATOM 3206 O O . GLU G 1 41 ? 3.648 7.534 -1.660 1.00 16.33 51 GLU D O 1
ATOM 3212 N N . SER G 1 42 ? 4.707 8.324 -3.476 1.00 15.14 52 SER D N 1
ATOM 3213 C CA . SER G 1 42 ? 5.501 9.268 -2.696 1.00 15.92 52 SER D CA 1
ATOM 3214 C C . SER G 1 42 ? 5.044 10.708 -2.904 1.00 14.11 52 SER D C 1
ATOM 3215 O O . SER G 1 42 ? 5.726 11.648 -2.492 1.00 15.96 52 SER D O 1
ATOM 3218 N N . ARG G 1 43 ? 3.886 10.874 -3.532 1.00 13.10 53 ARG D N 1
ATOM 3219 C CA . ARG G 1 43 ? 3.340 12.201 -3.814 1.00 13.92 53 ARG D CA 1
ATOM 3220 C C . ARG G 1 43 ? 2.308 12.613 -2.768 1.00 12.05 53 ARG D C 1
ATOM 3221 O O . ARG G 1 43 ? 1.373 11.865 -2.484 1.00 11.27 53 ARG D O 1
ATOM 3229 N N . TYR G 1 44 ? 2.476 13.806 -2.203 1.00 11.32 54 TYR D N 1
ATOM 3230 C CA . TYR G 1 44 ? 1.544 14.307 -1.198 1.00 10.10 54 TYR D CA 1
ATOM 3231 C C . TYR G 1 44 ? 1.092 15.726 -1.510 1.00 10.03 54 TYR D C 1
ATOM 3232 O O . TYR G 1 44 ? 1.861 16.534 -2.031 1.00 11.00 54 TYR D O 1
ATOM 3241 N N . VAL G 1 45 ? -0.160 16.020 -1.177 1.00 9.70 55 VAL D N 1
ATOM 3242 C CA . VAL G 1 45 ? -0.734 17.341 -1.412 1.00 9.70 55 VAL D CA 1
ATOM 3243 C C . VAL G 1 45 ? -0.226 18.373 -0.414 1.00 10.37 55 VAL D C 1
ATOM 3244 O O . VAL G 1 45 ? -0.042 18.082 0.766 1.00 9.74 55 VAL D O 1
ATOM 3248 N N . LEU G 1 46 ? 0.007 19.588 -0.890 1.00 10.83 56 LEU D N 1
ATOM 3249 C CA . LEU G 1 46 ? 0.449 20.640 0.005 1.00 10.41 56 LEU D CA 1
ATOM 3250 C C . LEU G 1 46 ? -0.386 21.879 -0.252 1.00 10.25 56 LEU D C 1
ATOM 3251 O O . LEU G 1 46 ? -0.804 22.143 -1.384 1.00 9.76 56 LEU D O 1
ATOM 3256 N N . THR G 1 47 ? -0.655 22.619 0.814 1.00 7.91 57 THR D N 1
ATOM 3257 C CA . THR G 1 47 ? -1.420 23.846 0.704 1.00 7.71 57 THR D CA 1
ATOM 3258 C C . THR G 1 47 ? -0.792 24.852 1.657 1.00 8.21 57 THR D C 1
ATOM 3259 O O . THR G 1 47 ? -0.266 24.482 2.705 1.00 6.93 57 THR D O 1
ATOM 3263 N N . GLY G 1 48 ? -0.827 26.124 1.289 1.00 7.92 58 GLY D N 1
ATOM 3264 C CA . GLY G 1 48 ? -0.226 27.124 2.143 1.00 8.28 58 GLY D CA 1
ATOM 3265 C C . GLY G 1 48 ? -0.637 28.518 1.742 1.00 8.29 58 GLY D C 1
ATOM 3266 O O . GLY G 1 48 ? -1.542 28.692 0.930 1.00 7.30 58 GLY D O 1
ATOM 3267 N N . ARG G 1 49 ? 0.050 29.506 2.303 1.00 7.49 59 ARG D N 1
ATOM 3268 C CA . ARG G 1 49 ? -0.244 30.913 2.032 1.00 8.54 59 ARG D CA 1
ATOM 3269 C C . ARG G 1 49 ? 1.057 31.698 1.954 1.00 8.77 59 ARG D C 1
ATOM 3270 O O . ARG G 1 49 ? 2.066 31.295 2.522 1.00 8.38 59 ARG D O 1
ATOM 3278 N N . TYR G 1 50 ? 1.035 32.829 1.259 1.00 8.87 60 TYR D N 1
ATOM 3279 C CA . TYR G 1 50 ? 2.222 33.664 1.176 1.00 8.03 60 TYR D CA 1
ATOM 3280 C C . TYR G 1 50 ? 1.767 35.108 1.066 1.00 9.21 60 TYR D C 1
ATOM 3281 O O . TYR G 1 50 ? 0.617 35.376 0.713 1.00 8.55 60 TYR D O 1
ATOM 3290 N N . ASP G 1 51 ? 2.669 36.025 1.397 1.00 8.67 61 ASP D N 1
ATOM 3291 C CA . ASP G 1 51 ? 2.400 37.457 1.336 1.00 9.84 61 ASP D CA 1
ATOM 3292 C C . ASP G 1 51 ? 2.443 37.857 -0.140 1.00 10.23 61 ASP D C 1
ATOM 3293 O O . ASP G 1 51 ? 3.510 37.885 -0.745 1.00 9.25 61 ASP D O 1
ATOM 3298 N N . SER G 1 52 ? 1.282 38.164 -0.714 1.00 11.37 62 SER D N 1
ATOM 3299 C CA . SER G 1 52 ? 1.204 38.515 -2.129 1.00 13.31 62 SER D CA 1
ATOM 3300 C C . SER G 1 52 ? 1.618 39.949 -2.460 1.00 14.52 62 SER D C 1
ATOM 3301 O O . SER G 1 52 ? 1.673 40.329 -3.632 1.00 15.49 62 SER D O 1
ATOM 3304 N N . ALA G 1 53 ? 1.913 40.737 -1.432 1.00 14.21 63 ALA D N 1
ATOM 3305 C CA . ALA G 1 53 ? 2.341 42.121 -1.624 1.00 14.60 63 ALA D CA 1
ATOM 3306 C C . ALA G 1 53 ? 3.453 42.445 -0.630 1.00 15.43 63 ALA D C 1
ATOM 3307 O O . ALA G 1 53 ? 3.285 43.280 0.257 1.00 14.87 63 ALA D O 1
ATOM 3309 N N . PRO G 1 54 ? 4.617 41.795 -0.783 1.00 17.03 64 PRO D N 1
ATOM 3310 C CA . PRO G 1 54 ? 5.764 42.007 0.104 1.00 17.73 64 PRO D CA 1
ATOM 3311 C C . PRO G 1 54 ? 6.351 43.409 0.023 1.00 19.10 64 PRO D C 1
ATOM 3312 O O . PRO G 1 54 ? 6.141 44.127 -0.959 1.00 19.41 64 PRO D O 1
ATOM 3316 N N . ALA G 1 55 ? 7.080 43.789 1.067 1.00 19.38 65 ALA D N 1
ATOM 3317 C CA . ALA G 1 55 ? 7.716 45.096 1.138 1.00 22.57 65 ALA D CA 1
ATOM 3318 C C . ALA G 1 55 ? 8.715 45.232 -0.004 1.00 23.73 65 ALA D C 1
ATOM 3319 O O . ALA G 1 55 ? 9.180 44.234 -0.553 1.00 23.65 65 ALA D O 1
ATOM 3321 N N . THR G 1 56 ? 9.041 46.470 -0.359 1.00 26.29 66 THR D N 1
ATOM 3322 C CA . THR G 1 56 ? 9.980 46.731 -1.445 1.00 29.22 66 THR D CA 1
ATOM 3323 C C . THR G 1 56 ? 11.306 47.278 -0.929 1.00 30.19 66 THR D C 1
ATOM 3324 O O . THR G 1 56 ? 12.049 47.930 -1.665 1.00 31.33 66 THR D O 1
ATOM 3328 N N . ASP G 1 57 ? 11.600 47.009 0.338 1.00 30.41 67 ASP D N 1
ATOM 3329 C CA . ASP G 1 57 ? 12.836 47.478 0.950 1.00 30.38 67 ASP D CA 1
ATOM 3330 C C . ASP G 1 57 ? 13.954 46.447 0.853 1.00 29.76 67 ASP D C 1
ATOM 3331 O O . ASP G 1 57 ? 15.029 46.638 1.419 1.00 31.28 67 ASP D O 1
ATOM 3336 N N . GLY G 1 58 ? 13.697 45.355 0.140 1.00 28.42 68 GLY D N 1
ATOM 3337 C CA . GLY G 1 58 ? 14.700 44.316 -0.008 1.00 26.67 68 GLY D CA 1
ATOM 3338 C C . GLY G 1 58 ? 14.443 43.122 0.895 1.00 24.72 68 GLY D C 1
ATOM 3339 O O . GLY G 1 58 ? 15.219 42.165 0.911 1.00 25.64 68 GLY D O 1
ATOM 3340 N N . SER G 1 59 ? 13.351 43.177 1.651 1.00 21.71 69 SER D N 1
ATOM 3341 C CA . SER G 1 59 ? 12.999 42.092 2.560 1.00 18.99 69 SER D CA 1
ATOM 3342 C C . SER G 1 59 ? 12.444 40.901 1.795 1.00 17.09 69 SER D C 1
ATOM 3343 O O . SER G 1 59 ? 11.974 41.039 0.663 1.00 15.89 69 SER D O 1
ATOM 3346 N N . GLY G 1 60 ? 12.502 39.732 2.422 1.00 15.22 70 GLY D N 1
ATOM 3347 C CA . GLY G 1 60 ? 11.981 38.532 1.794 1.00 14.44 70 GLY D CA 1
ATOM 3348 C C . GLY G 1 60 ? 10.464 38.487 1.825 1.00 12.76 70 GLY D C 1
ATOM 3349 O O . GLY G 1 60 ? 9.811 39.368 2.383 1.00 13.26 70 GLY D O 1
ATOM 3350 N N . THR G 1 61 ? 9.903 37.440 1.230 1.00 10.84 71 THR D N 1
ATOM 3351 C CA . THR G 1 61 ? 8.458 37.256 1.160 1.00 8.22 71 THR D CA 1
ATOM 3352 C C . THR G 1 61 ? 8.057 36.134 2.115 1.00 8.57 71 THR D C 1
ATOM 3353 O O . THR G 1 61 ? 8.418 34.982 1.894 1.00 8.63 71 THR D O 1
ATOM 3357 N N . ALA G 1 62 ? 7.319 36.474 3.170 1.00 8.51 72 ALA D N 1
ATOM 3358 C CA . ALA G 1 62 ? 6.898 35.482 4.160 1.00 8.12 72 ALA D CA 1
ATOM 3359 C C . ALA G 1 62 ? 5.912 34.483 3.592 1.00 8.17 72 ALA D C 1
ATOM 3360 O O . ALA G 1 62 ? 5.024 34.838 2.823 1.00 8.31 72 ALA D O 1
ATOM 3362 N N . LEU G 1 63 ? 6.070 33.224 3.980 1.00 7.34 73 LEU D N 1
ATOM 3363 C CA . LEU G 1 63 ? 5.175 32.182 3.504 1.00 8.92 73 LEU D CA 1
ATOM 3364 C C . LEU G 1 63 ? 5.222 30.964 4.410 1.00 7.51 73 LEU D C 1
ATOM 3365 O O . LEU G 1 63 ? 6.053 30.878 5.318 1.00 7.68 73 LEU D O 1
ATOM 3370 N N . GLY G 1 64 ? 4.311 30.030 4.163 1.00 7.48 74 GLY D N 1
ATOM 3371 C CA . GLY G 1 64 ? 4.269 28.809 4.941 1.00 6.66 74 GLY D CA 1
ATOM 3372 C C . GLY G 1 64 ? 3.349 27.816 4.266 1.00 6.93 74 GLY D C 1
ATOM 3373 O O . GLY G 1 64 ? 2.470 28.208 3.501 1.00 6.86 74 GLY D O 1
ATOM 3374 N N . TRP G 1 65 ? 3.559 26.528 4.504 1.00 7.24 75 TRP D N 1
ATOM 3375 C CA . TRP G 1 65 ? 2.679 25.528 3.919 1.00 6.62 75 TRP D CA 1
ATOM 3376 C C . TRP G 1 65 ? 2.660 24.284 4.779 1.00 7.58 75 TRP D C 1
ATOM 3377 O O . TRP G 1 65 ? 3.505 24.113 5.660 1.00 7.31 75 TRP D O 1
ATOM 3388 N N . THR G 1 66 ? 1.682 23.424 4.521 1.00 6.71 76 THR D N 1
ATOM 3389 C CA . THR G 1 66 ? 1.517 22.200 5.283 1.00 7.73 76 THR D CA 1
ATOM 3390 C C . THR G 1 66 ? 1.367 20.999 4.376 1.00 7.89 76 THR D C 1
ATOM 3391 O O . THR G 1 66 ? 0.837 21.102 3.270 1.00 7.18 76 THR D O 1
ATOM 3395 N N . VAL G 1 67 ? 1.846 19.859 4.855 1.00 7.45 77 VAL D N 1
ATOM 3396 C CA . VAL G 1 67 ? 1.698 18.603 4.145 1.00 8.60 77 VAL D CA 1
ATOM 3397 C C . VAL G 1 67 ? 1.324 17.573 5.200 1.00 7.69 77 VAL D C 1
ATOM 3398 O O . VAL G 1 67 ? 2.040 17.412 6.185 1.00 9.89 77 VAL D O 1
ATOM 3402 N N . ALA G 1 68 ? 0.181 16.916 5.022 1.00 8.21 78 ALA D N 1
ATOM 3403 C CA . ALA G 1 68 ? -0.232 15.853 5.936 1.00 6.61 78 ALA D CA 1
ATOM 3404 C C . ALA G 1 68 ? 0.303 14.630 5.204 1.00 9.60 78 ALA D C 1
ATOM 3405 O O . ALA G 1 68 ? 0.019 14.445 4.021 1.00 9.49 78 ALA D O 1
ATOM 3407 N N . TRP G 1 69 ? 1.067 13.801 5.902 1.00 8.16 79 TRP D N 1
ATOM 3408 C CA . TRP G 1 69 ? 1.696 12.649 5.276 1.00 9.52 79 TRP D CA 1
ATOM 3409 C C . TRP G 1 69 ? 0.804 11.451 5.009 1.00 10.46 79 TRP D C 1
ATOM 3410 O O . TRP G 1 69 ? 1.079 10.330 5.444 1.00 10.37 79 TRP D O 1
ATOM 3421 N N . LYS G 1 70 ? -0.266 11.713 4.269 1.00 10.81 80 LYS D N 1
ATOM 3422 C CA . LYS G 1 70 ? -1.212 10.681 3.874 1.00 10.22 80 LYS D CA 1
ATOM 3423 C C . LYS G 1 70 ? -1.643 10.915 2.436 1.00 10.16 80 LYS D C 1
ATOM 3424 O O . LYS G 1 70 ? -1.928 12.047 2.044 1.00 9.77 80 LYS D O 1
ATOM 3430 N N . ASN G 1 71 ? -1.660 9.846 1.648 1.00 9.34 81 ASN D N 1
ATOM 3431 C CA . ASN G 1 71 ? -2.138 9.917 0.277 1.00 10.75 81 ASN D CA 1
ATOM 3432 C C . ASN G 1 71 ? -2.987 8.662 0.075 1.00 12.50 81 ASN D C 1
ATOM 3433 O O . ASN G 1 71 ? -3.352 8.006 1.051 1.00 11.71 81 ASN D O 1
ATOM 3438 N N . ASN G 1 72 ? -3.315 8.328 -1.165 1.00 14.13 82 ASN D N 1
ATOM 3439 C CA . ASN G 1 72 ? -4.152 7.159 -1.410 1.00 17.67 82 ASN D CA 1
ATOM 3440 C C . ASN G 1 72 ? -3.454 5.818 -1.214 1.00 18.77 82 ASN D C 1
ATOM 3441 O O . ASN G 1 72 ? -4.087 4.767 -1.355 1.00 19.12 82 ASN D O 1
ATOM 3446 N N . TYR G 1 73 ? -2.167 5.845 -0.876 1.00 17.90 83 TYR D N 1
ATOM 3447 C CA . TYR G 1 73 ? -1.410 4.608 -0.689 1.00 18.55 83 TYR D CA 1
ATOM 3448 C C . TYR G 1 73 ? -0.776 4.405 0.683 1.00 17.54 83 TYR D C 1
ATOM 3449 O O . TYR G 1 73 ? -0.703 3.280 1.174 1.00 18.44 83 TYR D O 1
ATOM 3458 N N . ARG G 1 74 ? -0.307 5.486 1.294 1.00 14.95 84 ARG D N 1
ATOM 3459 C CA . ARG G 1 74 ? 0.359 5.390 2.586 1.00 14.36 84 ARG D CA 1
ATOM 3460 C C . ARG G 1 74 ? -0.132 6.455 3.552 1.00 14.32 84 ARG D C 1
ATOM 3461 O O . ARG G 1 74 ? -0.726 7.452 3.141 1.00 11.52 84 ARG D O 1
ATOM 3469 N N . ASN G 1 75 ? 0.127 6.236 4.837 1.00 13.89 85 ASN D N 1
ATOM 3470 C CA . ASN G 1 75 ? -0.271 7.186 5.870 1.00 13.52 85 ASN D CA 1
ATOM 3471 C C . ASN G 1 75 ? 0.700 7.099 7.041 1.00 13.52 85 ASN D C 1
ATOM 3472 O O . ASN G 1 75 ? 0.765 6.081 7.734 1.00 14.09 85 ASN D O 1
ATOM 3477 N N . ALA G 1 76 ? 1.453 8.171 7.265 1.00 11.41 86 ALA D N 1
ATOM 3478 C CA . ALA G 1 76 ? 2.423 8.202 8.353 1.00 10.95 86 ALA D CA 1
ATOM 3479 C C . ALA G 1 76 ? 1.865 8.856 9.621 1.00 11.33 86 ALA D C 1
ATOM 3480 O O . ALA G 1 76 ? 2.610 9.100 10.571 1.00 12.97 86 ALA D O 1
ATOM 3482 N N . HIS G 1 77 ? 0.561 9.133 9.628 1.00 10.05 87 HIS D N 1
ATOM 3483 C CA . HIS G 1 77 ? -0.108 9.753 10.773 1.00 9.13 87 HIS D CA 1
ATOM 3484 C C . HIS G 1 77 ? 0.704 10.909 11.338 1.00 9.27 87 HIS D C 1
ATOM 3485 O O . HIS G 1 77 ? 1.017 10.962 12.533 1.00 9.23 87 HIS D O 1
ATOM 3492 N N . SER G 1 78 ? 1.043 11.840 10.461 1.00 9.03 88 SER D N 1
ATOM 3493 C CA . SER G 1 78 ? 1.822 13.000 10.858 1.00 8.06 88 SER D CA 1
ATOM 3494 C C . SER G 1 78 ? 1.647 14.114 9.848 1.00 7.57 88 SER D C 1
ATOM 3495 O O . SER G 1 78 ? 1.120 13.904 8.759 1.00 7.26 88 SER D O 1
ATOM 3498 N N . ALA G 1 79 ? 2.081 15.309 10.222 1.00 7.82 89 ALA D N 1
ATOM 3499 C CA . ALA G 1 79 ? 1.974 16.462 9.345 1.00 6.92 89 ALA D CA 1
ATOM 3500 C C . ALA G 1 79 ? 3.129 17.407 9.620 1.00 6.04 89 ALA D C 1
ATOM 3501 O O . ALA G 1 79 ? 3.548 17.581 10.769 1.00 7.25 89 ALA D O 1
ATOM 3503 N N . THR G 1 80 ? 3.646 18.013 8.560 1.00 5.04 90 THR D N 1
ATOM 3504 C CA . THR G 1 80 ? 4.747 18.948 8.688 1.00 4.00 90 THR D CA 1
ATOM 3505 C C . THR G 1 80 ? 4.337 20.311 8.177 1.00 4.81 90 THR D C 1
ATOM 3506 O O . THR G 1 80 ? 3.599 20.420 7.199 1.00 4.44 90 THR D O 1
ATOM 3510 N N . THR G 1 81 ? 4.805 21.350 8.857 1.00 4.21 91 THR D N 1
ATOM 3511 C CA . THR G 1 81 ? 4.535 22.712 8.426 1.00 6.34 91 THR D CA 1
ATOM 3512 C C . THR G 1 81 ? 5.885 23.382 8.287 1.00 6.01 91 THR D C 1
ATOM 3513 O O . THR G 1 81 ? 6.758 23.223 9.142 1.00 7.81 91 THR D O 1
ATOM 3517 N N . TRP G 1 82 ? 6.048 24.114 7.194 1.00 4.81 92 TRP D N 1
ATOM 3518 C CA . TRP G 1 82 ? 7.269 24.842 6.907 1.00 3.77 92 TRP D CA 1
ATOM 3519 C C . TRP G 1 82 ? 6.916 26.316 6.993 1.00 5.16 92 TRP D C 1
ATOM 3520 O O . TRP G 1 82 ? 5.917 26.756 6.421 1.00 5.48 92 TRP D O 1
ATOM 3531 N N . SER G 1 83 ? 7.732 27.068 7.716 1.00 5.92 93 SER D N 1
ATOM 3532 C CA . SER G 1 83 ? 7.527 28.503 7.861 1.00 5.84 93 SER D CA 1
ATOM 3533 C C . SER G 1 83 ? 8.834 29.173 7.457 1.00 5.77 93 SER D C 1
ATOM 3534 O O . SER G 1 83 ? 9.899 28.793 7.925 1.00 6.74 93 SER D O 1
ATOM 3537 N N . GLY G 1 84 ? 8.762 30.172 6.585 1.00 7.06 94 GLY D N 1
ATOM 3538 C CA . GLY G 1 84 ? 9.991 30.826 6.183 1.00 7.17 94 GLY D CA 1
ATOM 3539 C C . GLY G 1 84 ? 9.770 31.974 5.231 1.00 8.03 94 GLY D C 1
ATOM 3540 O O . GLY G 1 84 ? 8.723 32.624 5.252 1.00 7.29 94 GLY D O 1
ATOM 3541 N N . GLN G 1 85 ? 10.765 32.234 4.395 1.00 7.84 95 GLN D N 1
ATOM 3542 C CA . GLN G 1 85 ? 10.643 33.312 3.437 1.00 9.61 95 GLN D CA 1
ATOM 3543 C C . GLN G 1 85 ? 11.375 33.041 2.139 1.00 9.32 95 GLN D C 1
ATOM 3544 O O . GLN G 1 85 ? 12.396 32.352 2.108 1.00 9.36 95 GLN D O 1
ATOM 3550 N N . TYR G 1 86 ? 10.807 33.573 1.065 1.00 10.46 96 TYR D N 1
ATOM 3551 C CA . TYR G 1 86 ? 11.356 33.447 -0.276 1.00 10.66 96 TYR D CA 1
ATOM 3552 C C . TYR G 1 86 ? 12.264 34.644 -0.535 1.00 12.74 96 TYR D C 1
ATOM 3553 O O . TYR G 1 86 ? 11.875 35.786 -0.288 1.00 11.31 96 TYR D O 1
ATOM 3562 N N . VAL G 1 87 ? 13.471 34.373 -1.024 1.00 13.01 97 VAL D N 1
ATOM 3563 C CA . VAL G 1 87 ? 14.438 35.415 -1.351 1.00 16.38 97 VAL D CA 1
ATOM 3564 C C . VAL G 1 87 ? 14.735 35.298 -2.849 1.00 17.13 97 VAL D C 1
ATOM 3565 O O . VAL G 1 87 ? 15.282 34.292 -3.306 1.00 15.69 97 VAL D O 1
ATOM 3569 N N . GLY G 1 88 ? 14.354 36.319 -3.610 1.00 19.45 98 GLY D N 1
ATOM 3570 C CA . GLY G 1 88 ? 14.579 36.296 -5.044 1.00 21.18 98 GLY D CA 1
ATOM 3571 C C . GLY G 1 88 ? 16.000 36.653 -5.423 1.00 23.35 98 GLY D C 1
ATOM 3572 O O . GLY G 1 88 ? 16.787 37.074 -4.576 1.00 24.75 98 GLY D O 1
ATOM 3573 N N . GLY G 1 89 ? 16.327 36.482 -6.702 1.00 25.67 99 GLY D N 1
ATOM 3574 C CA . GLY G 1 89 ? 17.663 36.793 -7.183 1.00 26.89 99 GLY D CA 1
ATOM 3575 C C . GLY G 1 89 ? 18.207 35.715 -8.100 1.00 28.08 99 GLY D C 1
ATOM 3576 O O . GLY G 1 89 ? 17.531 34.720 -8.364 1.00 28.12 99 GLY D O 1
ATOM 3577 N N . ALA G 1 90 ? 19.426 35.909 -8.594 1.00 28.33 100 ALA D N 1
ATOM 3578 C CA . ALA G 1 90 ? 20.047 34.932 -9.480 1.00 29.50 100 ALA D CA 1
ATOM 3579 C C . ALA G 1 90 ? 20.133 33.585 -8.772 1.00 29.73 100 ALA D C 1
ATOM 3580 O O . ALA G 1 90 ? 20.096 32.532 -9.408 1.00 29.76 100 ALA D O 1
ATOM 3582 N N . GLU G 1 91 ? 20.252 33.629 -7.448 1.00 29.99 101 GLU D N 1
ATOM 3583 C CA . GLU G 1 91 ? 20.329 32.418 -6.644 1.00 29.26 101 GLU D CA 1
ATOM 3584 C C . GLU G 1 91 ? 19.159 32.447 -5.661 1.00 27.12 101 GLU D C 1
ATOM 3585 O O . GLU G 1 91 ? 19.348 32.502 -4.445 1.00 27.46 101 GLU D O 1
ATOM 3591 N N . ALA G 1 92 ? 17.948 32.421 -6.209 1.00 23.97 102 ALA D N 1
ATOM 3592 C CA . ALA G 1 92 ? 16.735 32.455 -5.404 1.00 20.65 102 ALA D CA 1
ATOM 3593 C C . ALA G 1 92 ? 16.682 31.268 -4.458 1.00 19.12 102 ALA D C 1
ATOM 3594 O O . ALA G 1 92 ? 17.254 30.216 -4.726 1.00 17.42 102 ALA D O 1
ATOM 3596 N N . ARG G 1 93 ? 15.988 31.438 -3.343 1.00 16.63 103 ARG D N 1
ATOM 3597 C CA . ARG G 1 93 ? 15.878 30.357 -2.384 1.00 16.03 103 ARG D CA 1
ATOM 3598 C C . ARG G 1 93 ? 14.749 30.603 -1.414 1.00 13.76 103 ARG D C 1
ATOM 3599 O O . ARG G 1 93 ? 14.283 31.729 -1.248 1.00 12.74 103 ARG D O 1
ATOM 3607 N N . ILE G 1 94 ? 14.301 29.527 -0.786 1.00 10.71 104 ILE D N 1
ATOM 3608 C CA . ILE G 1 94 ? 13.265 29.625 0.225 1.00 9.99 104 ILE D CA 1
ATOM 3609 C C . ILE G 1 94 ? 13.914 29.022 1.464 1.00 9.92 104 ILE D C 1
ATOM 3610 O O . ILE G 1 94 ? 14.268 27.842 1.475 1.00 11.15 104 ILE D O 1
ATOM 3615 N N . ASN G 1 95 ? 14.106 29.853 2.484 1.00 9.40 105 ASN D N 1
ATOM 3616 C CA . ASN G 1 95 ? 14.725 29.441 3.744 1.00 9.87 105 ASN D CA 1
ATOM 3617 C C . ASN G 1 95 ? 13.609 29.163 4.734 1.00 8.49 105 ASN D C 1
ATOM 3618 O O . ASN G 1 95 ? 12.780 30.032 5.001 1.00 8.88 105 ASN D O 1
ATOM 3623 N N . THR G 1 96 ? 13.587 27.952 5.278 1.00 8.70 106 THR D N 1
ATOM 3624 C CA . THR G 1 96 ? 12.529 27.590 6.206 1.00 8.80 106 THR D CA 1
ATOM 3625 C C . THR G 1 96 ? 12.979 26.873 7.467 1.00 8.79 106 THR D C 1
ATOM 3626 O O . THR G 1 96 ? 14.108 26.404 7.586 1.00 9.00 106 THR D O 1
ATOM 3630 N N . GLN G 1 97 ? 12.048 26.809 8.408 1.00 9.66 107 GLN D N 1
ATOM 3631 C CA . GLN G 1 97 ? 12.219 26.072 9.640 1.00 8.90 107 GLN D CA 1
ATOM 3632 C C . GLN G 1 97 ? 10.909 25.293 9.629 1.00 7.95 107 GLN D C 1
ATOM 3633 O O . GLN G 1 97 ? 9.884 25.813 9.185 1.00 7.11 107 GLN D O 1
ATOM 3639 N N . TRP G 1 98 ? 10.938 24.038 10.059 1.00 5.96 108 TRP D N 1
ATOM 3640 C CA . TRP G 1 98 ? 9.727 23.236 10.048 1.00 7.44 108 TRP D CA 1
ATOM 3641 C C . TRP G 1 98 ? 9.421 22.529 11.354 1.00 6.55 108 TRP D C 1
ATOM 3642 O O . TRP G 1 98 ? 10.291 22.364 12.213 1.00 5.88 108 TRP D O 1
ATOM 3653 N N . LEU G 1 99 ? 8.163 22.112 11.479 1.00 6.62 109 LEU D N 1
ATOM 3654 C CA . LEU G 1 99 ? 7.674 21.389 12.648 1.00 5.87 109 LEU D CA 1
ATOM 3655 C C . LEU G 1 99 ? 6.923 20.156 12.151 1.00 6.27 109 LEU D C 1
ATOM 3656 O O . LEU G 1 99 ? 5.970 20.270 11.385 1.00 7.16 109 LEU D O 1
ATOM 3661 N N . LEU G 1 100 ? 7.361 18.980 12.581 1.00 6.38 110 LEU D N 1
ATOM 3662 C CA . LEU G 1 100 ? 6.720 17.727 12.185 1.00 6.93 110 LEU D CA 1
ATOM 3663 C C . LEU G 1 100 ? 6.049 17.120 13.409 1.00 6.87 110 LEU D C 1
ATOM 3664 O O . LEU G 1 100 ? 6.720 16.710 14.351 1.00 8.24 110 LEU D O 1
ATOM 3669 N N . THR G 1 101 ? 4.721 17.079 13.398 1.00 6.55 111 THR D N 1
ATOM 3670 C CA . THR G 1 101 ? 3.975 16.535 14.528 1.00 6.92 111 THR D CA 1
ATOM 3671 C C . THR G 1 101 ? 3.336 15.202 14.176 1.00 7.37 111 THR D C 1
ATOM 3672 O O . THR G 1 101 ? 2.679 15.069 13.146 1.00 7.71 111 THR D O 1
ATOM 3676 N N . SER G 1 102 ? 3.539 14.212 15.036 1.00 7.40 112 SER D N 1
ATOM 3677 C CA . SER G 1 102 ? 2.953 12.893 14.820 1.00 8.95 112 SER D CA 1
ATOM 3678 C C . SER G 1 102 ? 1.757 12.733 15.749 1.00 10.06 112 SER D C 1
ATOM 3679 O O . SER G 1 102 ? 1.727 13.313 16.835 1.00 11.71 112 SER D O 1
ATOM 3682 N N . GLY G 1 103 ? 0.770 11.951 15.320 1.00 11.17 113 GLY D N 1
ATOM 3683 C CA . GLY G 1 103 ? -0.382 11.707 16.168 1.00 10.93 113 GLY D CA 1
ATOM 3684 C C . GLY G 1 103 ? 0.112 10.777 17.262 1.00 11.41 113 GLY D C 1
ATOM 3685 O O . GLY G 1 103 ? 0.716 9.745 16.966 1.00 13.71 113 GLY D O 1
ATOM 3686 N N . THR G 1 104 ? -0.124 11.132 18.521 1.00 11.56 114 THR D N 1
ATOM 3687 C CA . THR G 1 104 ? 0.347 10.307 19.631 1.00 13.03 114 THR D CA 1
ATOM 3688 C C . THR G 1 104 ? -0.695 10.113 20.718 1.00 12.93 114 THR D C 1
ATOM 3689 O O . THR G 1 104 ? -1.736 10.762 20.724 1.00 12.82 114 THR D O 1
ATOM 3693 N N . THR G 1 105 ? -0.398 9.206 21.643 1.00 14.65 115 THR D N 1
ATOM 3694 C CA . THR G 1 105 ? -1.277 8.973 22.777 1.00 17.35 115 THR D CA 1
ATOM 3695 C C . THR G 1 105 ? -0.970 10.136 23.713 1.00 18.56 115 THR D C 1
ATOM 3696 O O . THR G 1 105 ? -0.006 10.873 23.494 1.00 18.05 115 THR D O 1
ATOM 3700 N N . GLU G 1 106 ? -1.782 10.308 24.748 1.00 19.65 116 GLU D N 1
ATOM 3701 C CA . GLU G 1 106 ? -1.565 11.385 25.704 1.00 21.20 116 GLU D CA 1
ATOM 3702 C C . GLU G 1 106 ? -0.211 11.244 26.397 1.00 20.17 116 GLU D C 1
ATOM 3703 O O . GLU G 1 106 ? 0.459 12.236 26.677 1.00 18.28 116 GLU D O 1
ATOM 3709 N N . ALA G 1 107 ? 0.186 10.005 26.664 1.00 19.26 117 ALA D N 1
ATOM 3710 C CA . ALA G 1 107 ? 1.446 9.733 27.343 1.00 19.09 117 ALA D CA 1
ATOM 3711 C C . ALA G 1 107 ? 2.682 10.112 26.531 1.00 17.79 117 ALA D C 1
ATOM 3712 O O . ALA G 1 107 ? 3.719 10.449 27.098 1.00 17.86 117 ALA D O 1
ATOM 3714 N N . ASN G 1 108 ? 2.578 10.056 25.208 1.00 16.04 118 ASN D N 1
ATOM 3715 C CA . ASN G 1 108 ? 3.716 10.390 24.361 1.00 14.75 118 ASN D CA 1
ATOM 3716 C C . ASN G 1 108 ? 3.613 11.765 23.706 1.00 14.02 118 ASN D C 1
ATOM 3717 O O . ASN G 1 108 ? 4.425 12.105 22.849 1.00 14.23 118 ASN D O 1
ATOM 3722 N N . ALA G 1 109 ? 2.629 12.554 24.118 1.00 12.61 119 ALA D N 1
ATOM 3723 C CA . ALA G 1 109 ? 2.431 13.878 23.538 1.00 12.10 119 ALA D CA 1
ATOM 3724 C C . ALA G 1 109 ? 3.631 14.797 23.720 1.00 12.58 119 ALA D C 1
ATOM 3725 O O . ALA G 1 109 ? 3.909 15.641 22.863 1.00 12.83 119 ALA D O 1
ATOM 3727 N N . TRP G 1 110 ? 4.351 14.637 24.827 1.00 12.27 120 TRP D N 1
ATOM 3728 C CA . TRP G 1 110 ? 5.503 15.493 25.088 1.00 12.25 120 TRP D CA 1
ATOM 3729 C C . TRP G 1 110 ? 6.575 15.389 23.999 1.00 12.04 120 TRP D C 1
ATOM 3730 O O . TRP G 1 110 ? 7.311 16.344 23.758 1.00 13.30 120 TRP D O 1
ATOM 3741 N N . LYS G 1 111 ? 6.657 14.239 23.336 1.00 11.46 121 LYS D N 1
ATOM 3742 C CA . LYS G 1 111 ? 7.652 14.032 22.284 1.00 11.88 121 LYS D CA 1
ATOM 3743 C C . LYS G 1 111 ? 6.999 13.826 20.917 1.00 11.17 121 LYS D C 1
ATOM 3744 O O . LYS G 1 111 ? 7.454 13.012 20.112 1.00 11.67 121 LYS D O 1
ATOM 3750 N N . SER G 1 112 ? 5.944 14.583 20.649 1.00 8.57 122 SER D N 1
ATOM 3751 C CA . SER G 1 112 ? 5.218 14.447 19.390 1.00 7.87 122 SER D CA 1
ATOM 3752 C C . SER G 1 112 ? 5.724 15.332 18.263 1.00 7.20 122 SER D C 1
ATOM 3753 O O . SER G 1 112 ? 5.369 15.122 17.102 1.00 6.40 122 SER D O 1
ATOM 3756 N N . THR G 1 113 ? 6.563 16.304 18.592 1.00 6.56 123 THR D N 1
ATOM 3757 C CA . THR G 1 113 ? 7.005 17.256 17.587 1.00 5.99 123 THR D CA 1
ATOM 3758 C C . THR G 1 113 ? 8.495 17.420 17.361 1.00 6.31 123 THR D C 1
ATOM 3759 O O . THR G 1 113 ? 9.245 17.736 18.284 1.00 7.43 123 THR D O 1
ATOM 3763 N N . LEU G 1 114 ? 8.903 17.224 16.111 1.00 6.44 124 LEU D N 1
ATOM 3764 C CA . LEU G 1 114 ? 10.292 17.377 15.701 1.00 6.69 124 LEU D CA 1
ATOM 3765 C C . LEU G 1 114 ? 10.454 18.757 15.073 1.00 6.37 124 LEU D C 1
ATOM 3766 O O . LEU G 1 114 ? 9.513 19.282 14.472 1.00 6.84 124 LEU D O 1
ATOM 3771 N N . VAL G 1 115 ? 11.638 19.345 15.222 1.00 7.14 125 VAL D N 1
ATOM 3772 C CA . VAL G 1 115 ? 11.908 20.656 14.634 1.00 7.46 125 VAL D CA 1
ATOM 3773 C C . VAL G 1 115 ? 13.167 20.577 13.776 1.00 7.88 125 VAL D C 1
ATOM 3774 O O . VAL G 1 115 ? 14.123 19.883 14.123 1.00 8.55 125 VAL D O 1
ATOM 3778 N N . GLY G 1 116 ? 13.153 21.273 12.644 1.00 7.22 126 GLY D N 1
ATOM 3779 C CA . GLY G 1 116 ? 14.301 21.262 11.753 1.00 8.44 126 GLY D CA 1
ATOM 3780 C C . GLY G 1 116 ? 14.288 22.459 10.823 1.00 9.29 126 GLY D C 1
ATOM 3781 O O . GLY G 1 116 ? 13.529 23.403 11.027 1.00 9.43 126 GLY D O 1
ATOM 3782 N N . HIS G 1 117 ? 15.136 22.427 9.802 1.00 10.80 127 HIS D N 1
ATOM 3783 C CA . HIS G 1 117 ? 15.208 23.528 8.849 1.00 11.36 127 HIS D CA 1
ATOM 3784 C C . HIS G 1 117 ? 15.582 23.013 7.466 1.00 11.34 127 HIS D C 1
ATOM 3785 O O . HIS G 1 117 ? 16.411 22.115 7.339 1.00 13.54 127 HIS D O 1
ATOM 3792 N N . ASP G 1 118 ? 14.944 23.570 6.440 1.00 11.29 128 ASP D N 1
ATOM 3793 C CA . ASP G 1 118 ? 15.211 23.185 5.055 1.00 12.27 128 ASP D CA 1
ATOM 3794 C C . ASP G 1 118 ? 15.474 24.428 4.219 1.00 11.29 128 ASP D C 1
ATOM 3795 O O . ASP G 1 118 ? 14.896 25.479 4.459 1.00 10.85 128 ASP D O 1
ATOM 3800 N N . THR G 1 119 ? 16.348 24.296 3.232 1.00 12.17 129 THR D N 1
ATOM 3801 C CA . THR G 1 119 ? 16.639 25.388 2.319 1.00 13.26 129 THR D CA 1
ATOM 3802 C C . THR G 1 119 ? 16.311 24.834 0.939 1.00 12.06 129 THR D C 1
ATOM 3803 O O . THR G 1 119 ? 16.831 23.786 0.550 1.00 12.40 129 THR D O 1
ATOM 3807 N N . PHE G 1 120 ? 15.430 25.514 0.215 1.00 9.94 130 PHE D N 1
ATOM 3808 C CA . PHE G 1 120 ? 15.039 25.071 -1.120 1.00 10.09 130 PHE D CA 1
ATOM 3809 C C . PHE G 1 120 ? 15.651 25.965 -2.178 1.00 10.81 130 PHE D C 1
ATOM 3810 O O . PHE G 1 120 ? 15.705 27.185 -2.022 1.00 10.29 130 PHE D O 1
ATOM 3818 N N . THR G 1 121 ? 16.102 25.350 -3.262 1.00 11.74 131 THR D N 1
ATOM 3819 C CA . THR G 1 121 ? 16.705 26.090 -4.358 1.00 11.63 131 THR D CA 1
ATOM 3820 C C . THR G 1 121 ? 16.037 25.700 -5.670 1.00 12.53 131 THR D C 1
ATOM 3821 O O . THR G 1 121 ? 15.336 24.689 -5.747 1.00 11.44 131 THR D O 1
ATOM 3825 N N . LYS G 1 122 ? 16.257 26.501 -6.706 1.00 13.39 132 LYS D N 1
ATOM 3826 C CA . LYS G 1 122 ? 15.675 26.216 -8.010 1.00 14.87 132 LYS D CA 1
ATOM 3827 C C . LYS G 1 122 ? 16.505 25.212 -8.800 1.00 17.14 132 LYS D C 1
ATOM 3828 O O . LYS G 1 122 ? 16.078 24.737 -9.848 1.00 14.41 132 LYS D O 1
ATOM 3834 N N . VAL G 1 123 ? 17.691 24.893 -8.294 1.00 19.84 133 VAL D N 1
ATOM 3835 C CA . VAL G 1 123 ? 18.574 23.936 -8.952 1.00 24.81 133 VAL D CA 1
ATOM 3836 C C . VAL G 1 123 ? 18.886 22.810 -7.972 1.00 26.67 133 VAL D C 1
ATOM 3837 O O . VAL G 1 123 ? 19.015 23.048 -6.773 1.00 28.50 133 VAL D O 1
ATOM 3841 N N . LYS G 1 124 ? 19.003 21.586 -8.474 1.00 28.89 134 LYS D N 1
ATOM 3842 C CA . LYS G 1 124 ? 19.297 20.447 -7.609 1.00 31.67 134 LYS D CA 1
ATOM 3843 C C . LYS G 1 124 ? 20.621 20.640 -6.874 1.00 32.40 134 LYS D C 1
ATOM 3844 O O . LYS G 1 124 ? 21.410 21.508 -7.303 1.00 33.25 134 LYS D O 1
ATOM 3850 N N . ARG H 2 1 ? 17.595 3.675 4.443 1.00 36.74 1 ARG H N 1
ATOM 3851 C CA . ARG H 2 1 ? 17.890 4.460 5.676 1.00 35.87 1 ARG H CA 1
ATOM 3852 C C . ARG H 2 1 ? 16.678 5.290 6.084 1.00 33.17 1 ARG H C 1
ATOM 3853 O O . ARG H 2 1 ? 16.251 5.258 7.239 1.00 33.94 1 ARG H O 1
ATOM 3861 N N . CYS H 2 2 ? 16.131 6.031 5.125 1.00 29.96 2 CYS H N 1
ATOM 3862 C CA . CYS H 2 2 ? 14.969 6.881 5.364 1.00 26.18 2 CYS H CA 1
ATOM 3863 C C . CYS H 2 2 ? 13.660 6.104 5.240 1.00 24.96 2 CYS H C 1
ATOM 3864 O O . CYS H 2 2 ? 13.412 5.454 4.224 1.00 25.05 2 CYS H O 1
ATOM 3867 N N . CYS H 2 3 ? 12.826 6.179 6.275 1.00 23.27 3 CYS H N 1
ATOM 3868 C CA . CYS H 2 3 ? 11.545 5.480 6.278 1.00 23.17 3 CYS H CA 1
ATOM 3869 C C . CYS H 2 3 ? 10.346 6.407 6.472 1.00 20.90 3 CYS H C 1
ATOM 3870 O O . CYS H 2 3 ? 9.246 5.958 6.788 1.00 21.41 3 CYS H O 1
ATOM 3873 N N . HIS H 2 4 ? 10.564 7.701 6.283 1.00 19.10 4 HIS H N 1
ATOM 3874 C CA . HIS H 2 4 ? 9.494 8.679 6.418 1.00 18.73 4 HIS H CA 1
ATOM 3875 C C . HIS H 2 4 ? 9.538 9.583 5.196 1.00 17.98 4 HIS H C 1
ATOM 3876 O O . HIS H 2 4 ? 10.612 9.938 4.717 1.00 17.42 4 HIS H O 1
ATOM 3883 N N . PRO H 2 5 ? 8.368 9.966 4.669 1.00 18.73 5 PRO H N 1
ATOM 3884 C CA . PRO H 2 5 ? 8.329 10.833 3.489 1.00 18.58 5 PRO H CA 1
ATOM 3885 C C . PRO H 2 5 ? 9.206 12.076 3.611 1.00 19.29 5 PRO H C 1
ATOM 3886 O O . PRO H 2 5 ? 9.788 12.528 2.626 1.00 20.61 5 PRO H O 1
ATOM 3890 N N . GLN H 2 6 ? 9.311 12.615 4.821 1.00 18.47 6 GLN H N 1
ATOM 3891 C CA . GLN H 2 6 ? 10.099 13.824 5.056 1.00 19.73 6 GLN H CA 1
ATOM 3892 C C . GLN H 2 6 ? 11.551 13.757 4.580 1.00 21.23 6 GLN H C 1
ATOM 3893 O O . GLN H 2 6 ? 12.051 14.712 3.984 1.00 21.28 6 GLN H O 1
ATOM 3899 N N . CYS H 2 7 ? 12.237 12.649 4.846 1.00 20.01 7 CYS H N 1
ATOM 3900 C CA . CYS H 2 7 ? 13.632 12.540 4.431 1.00 21.15 7 CYS H CA 1
ATOM 3901 C C . CYS H 2 7 ? 13.812 12.037 3.000 1.00 21.95 7 CYS H C 1
ATOM 3902 O O . CYS H 2 7 ? 14.885 11.553 2.633 1.00 22.96 7 CYS H O 1
ATOM 3905 N N . GLY H 2 8 ? 12.756 12.164 2.199 1.00 22.03 8 GLY H N 1
ATOM 3906 C CA . GLY H 2 8 ? 12.807 11.760 0.803 1.00 24.13 8 GLY H CA 1
ATOM 3907 C C . GLY H 2 8 ? 12.643 10.284 0.496 1.00 25.08 8 GLY H C 1
ATOM 3908 O O . GLY H 2 8 ? 13.101 9.815 -0.545 1.00 25.32 8 GLY H O 1
ATOM 3909 N N . ALA H 2 9 ? 11.975 9.555 1.383 1.00 26.06 9 ALA H N 1
ATOM 3910 C CA . ALA H 2 9 ? 11.768 8.123 1.196 1.00 27.43 9 ALA H CA 1
ATOM 3911 C C . ALA H 2 9 ? 11.087 7.785 -0.127 1.00 28.59 9 ALA H C 1
ATOM 3912 O O . ALA H 2 9 ? 10.133 8.445 -0.538 1.00 27.83 9 ALA H O 1
ATOM 3914 N N . VAL H 2 10 ? 11.590 6.749 -0.790 1.00 30.38 10 VAL H N 1
ATOM 3915 C CA . VAL H 2 10 ? 11.027 6.289 -2.054 1.00 33.33 10 VAL H CA 1
ATOM 3916 C C . VAL H 2 10 ? 10.398 4.925 -1.789 1.00 34.71 10 VAL H C 1
ATOM 3917 O O . VAL H 2 10 ? 9.250 4.669 -2.154 1.00 35.76 10 VAL H O 1
ATOM 3921 N N . GLU H 2 11 ? 11.169 4.057 -1.143 1.00 36.24 11 GLU H N 1
ATOM 3922 C CA . GLU H 2 11 ? 10.713 2.718 -0.796 1.00 37.82 11 GLU H CA 1
ATOM 3923 C C . GLU H 2 11 ? 10.076 2.749 0.582 1.00 38.19 11 GLU H C 1
ATOM 3924 O O . GLU H 2 11 ? 10.555 3.445 1.477 1.00 37.83 11 GLU H O 1
ATOM 3930 N N . GLU H 2 12 ? 8.999 1.995 0.757 1.00 37.88 12 GLU H N 1
ATOM 3931 C CA . GLU H 2 12 ? 8.352 1.933 2.055 1.00 38.29 12 GLU H CA 1
ATOM 3932 C C . GLU H 2 12 ? 9.161 0.904 2.837 1.00 37.82 12 GLU H C 1
ATOM 3933 O O . GLU H 2 12 ? 9.705 -0.035 2.253 1.00 37.84 12 GLU H O 1
ATOM 3939 N N . CYS H 2 13 ? 9.257 1.082 4.148 1.00 37.41 13 CYS H N 1
ATOM 3940 C CA . CYS H 2 13 ? 10.020 0.153 4.972 1.00 37.24 13 CYS H CA 1
ATOM 3941 C C . CYS H 2 13 ? 9.119 -0.879 5.638 1.00 38.35 13 CYS H C 1
ATOM 3942 O O . CYS H 2 13 ? 9.373 -2.088 5.445 1.00 39.85 13 CYS H O 1
#

B-factor: mean 17.04, std 8.88, range [3.77, 48.9]

Radius of gyration: 22.18 Å; Cα contacts (8 Å, |Δi|>4): 1608; chains: 8; bounding box: 55×51×55 Å

CATH classification: 2.40.128.30

Solvent-accessible surface area: 22044 Å² total; per-residue (Å²): 81,9,75,26,54,0,51,16,171,71,33,2,10,1,66,3,74,26,22,106,101,2,24,1,71,21,38,2,21,2,79,108,16,34,42,63,6,89,4,74,1,19,0,26,26,3,43,50,50,30,144,100,67,25,8,14,0,1,0,0,0,0,4,2,59,25,148,133,49,48,39,59,2,0,0,0,0,0,2,9,34,42,39,57,122,132,7,91,0,62,5,15,3,0,4,1,43,17,23,47,115,39,60,45,34,88,13,4,24,3,5,77,13,44,0,30,87,113,198,250,37,84,35,26,0,16,13,10,61,138,130,122,79,10,78,25,55,0,49,13,130,66,33,3,12,0,70,2,77,25,23,105,103,1,25,0,70,23,43,3,23,4,74,105,8,48,50,59,6,108,7,74,1,18,0,25,26,3,40,48,53,30,143,99,65,26,9,14,1,0,0,0,0,0,4,2,57,26,144,136,50,48,39,61,2,0,0,0,0,0,2,9,32,32,42,60,126,112,5,56,0,57,6,16,4,0,4,1,44,16,22,48,133,36,60,41,31,90,14,4,26,3,5,79,11,53,0,25,87,114,199,243,35,82,33,26,1,14,13,15,61,136,110,122,83,10,76,26,54,0,52,16,172,67,34,2,11,1,68,2,76,26,22,105,97,1,24,1,72,21,41,2,20,2,78,111,13,35,40,63,6,95,5,74,1,19,0,20,28,2,40,47,52,30,145,99,64,26,8,13,1,0,0,0,0,0,3,2,57,26,150,132,49,50,38,58,2,0,0,0,0,0,2,8,34,44,41,60,121,134,7,88,0,62,5,14,3,0,4,1,44,16,21,46,117,36,59,43,32,92,13,3,26,3,5,77,11,46,0,30,89,115,201,243,37,83,35,26,0,14,15,13,61,134,125,121,80,9,77,25,53,0,50,16,170,70,31,2,14,1,69,3,77,25,21,104,100,1,23,0,72,22,41,4,21,4,78,104,13,48,53,58,5,98,5,75,1,19,0,21,26,3,42,49,50,32,143,103,64,25,9,13,0,0,0,0,0,0,3,2,58,24,146,139,55,47,40,59,2,0,0,0,0,0,2,9,34,34,41,58,126,106,6,50,0,50,6,16,4,0,4,1,44,16,23,47,131,45,62,38,32,87,13,5,25,3,5,78,12,49,0,36,87,112,198,252,33,82,34,27,2,15,13,13,54,145,124,122

Foldseek 3Di:
DPAAWKAWDVAKIWHWDQDLVFKIWGWIAGNVRDPLGIWIKIWGWDNDDDPPQDFIWIKMKTQQDDPRDHQQKMKMWTFTWHDDPWTKTKTKMKIAHDDDPVCRVVGIDIGIIMITNPD/DDQDVVVPDDDHD/DPAAWKDWPVAKIWHWDADLVFKIWDWIAGNVRDPLGIWIKIWGWDNDDDPPQDFIWIKMKTQQDDPHDHQQKMKMWTFTWHDDPWTKTKTKMKIAHDDDPVCRVVGIDIGIIIITPPD/DDQDVVVPDDDHD/DPAAWKAWPVAKIWHWDQDLVFKIWGWIAGNVRDPLGIWIKIWGWDNDDDPPQDFIWIKMKTQQDDPRDHQQKMKMWTFTWHDDPWTKTKTKMKIAHDDDPVCRVVGIDIGIIMITNPD/DDQDVVVPDDDHD/DPAAWKDWPPFKIWHWDQDLVFKIWGWIAGNVRDPLGIWIKIWGWDNDDDPPQDFIWIKMKTQQDDPHDHQQKMKMWTFTWHDDPWTKTKTKMKIAHDDDPVCRVPGIDIGIIMITNPD/DDQDVVVPDDDHD

Organism: Streptomyces avidinii (NCBI:txid1895)